Protein AF-A0A7S0ZUB0-F1 (afdb_monomer_lite)

Sequence (405 aa):
TTTTTTTTSTTTTTTTQTATTFTTSMFEGCAETPQLAHASDSWSCAATALGDSCAVECADGYTWPTSADAVCLTTDSYWELLADCIYVNSSSATYRLAEFQLLVTPSGTITDGAIFSSQWAYDNMWYIRRVFVMLIKLDWFDVEVSVPLLSSSSEPFNLTFRVLDENTTSDALAELLVCAFFTCAGDADTITLDQTTGTTTLYSISEALMQEDGTNFSAQLASVLEEYGEEMLSGLSGAVTTLPTYVAVVDEKILESPFDGCTATPQIANTHDTWSCDPTSIGESCTVQCADGYVWPVSVEIQCLTANSYWYVPADCIAVGDDASSHRVAELSLLMTPWFWSGFTSQWVFDNLFFVRRALALLLGVHVDLVDVSVPSPSSEGGPFNLTMRCLDSDLSSFEFAGAL

Organism: Noctiluca scintillans (NCBI:txid2966)

Secondary structure (DSSP, 8-state):
----------------------------EE-SPPP-TTB-TT---TTEETT-EE---BPTTEE---SPPEEE--TT--EE--B--EETT--EEEEEEEEEEEEEE--S---SS-B-SHHHHHHTHHHHHHHHHHHHT--GGGEEEE----S-TTS-EEEEEEEE-SSS-HHHHHHHHHHHHS---TTS-SEEEEEEETTEEEEEEPHHHHTSPB-HHHHHHHHHHHHTTPPPPBTTTT-EEE--SEEEEEEEEEEEPP--EE-SPP--TTBS-GGG---EETT-EE--PBPTTEE-SS---EEEEETTTEEE-----EETT--TTS--EEEEEEEE-TTT-TT--HHHHHHTHHHHHHHHHHHHTS-GGGEEEE-----SS---EEEEEEEE-TTGGG-------

Structure (mmCIF, N/CA/C/O backbone):
data_AF-A0A7S0ZUB0-F1
#
_entry.id   AF-A0A7S0ZUB0-F1
#
loop_
_atom_site.group_PDB
_atom_site.id
_atom_site.type_symbol
_atom_site.label_atom_id
_atom_site.label_alt_id
_atom_site.label_comp_id
_atom_site.label_asym_id
_atom_site.label_entity_id
_atom_site.label_seq_id
_atom_site.pdbx_PDB_ins_code
_atom_site.Cartn_x
_atom_site.Cartn_y
_atom_site.Cartn_z
_atom_site.occupancy
_atom_site.B_iso_or_equiv
_atom_site.auth_seq_id
_atom_site.auth_comp_id
_atom_site.auth_asym_id
_atom_site.auth_atom_id
_atom_site.pdbx_PDB_model_num
ATOM 1 N N . THR A 1 1 ? -77.883 35.309 3.520 1.00 47.59 1 THR A N 1
ATOM 2 C CA . THR A 1 1 ? -76.611 35.061 4.223 1.00 47.59 1 THR A CA 1
ATOM 3 C C . THR A 1 1 ? -76.802 33.851 5.100 1.00 47.59 1 THR A C 1
ATOM 5 O O . THR A 1 1 ? -77.489 33.947 6.108 1.00 47.59 1 THR A O 1
ATOM 8 N N . THR A 1 2 ? -76.299 32.701 4.663 1.00 34.97 2 THR A N 1
ATOM 9 C CA . THR A 1 2 ? -76.373 31.443 5.414 1.00 34.97 2 THR A CA 1
ATOM 10 C C . THR A 1 2 ? -75.090 30.693 5.098 1.00 34.97 2 THR A C 1
ATOM 12 O O . THR A 1 2 ? -74.855 30.329 3.949 1.00 34.97 2 THR A O 1
ATOM 15 N N . THR A 1 3 ? -74.215 30.595 6.092 1.00 37.75 3 THR A N 1
ATOM 16 C CA . THR A 1 3 ? -72.880 30.009 5.975 1.00 37.75 3 THR A CA 1
ATOM 17 C C . THR A 1 3 ? -72.977 28.537 6.355 1.00 37.75 3 THR A C 1
ATOM 19 O O . THR A 1 3 ? -73.361 28.223 7.479 1.00 37.75 3 THR A O 1
ATOM 22 N N . THR A 1 4 ? -72.662 27.642 5.420 1.00 41.19 4 THR A N 1
ATOM 23 C CA . THR A 1 4 ? -72.646 26.191 5.647 1.00 41.19 4 THR A CA 1
ATOM 24 C C . THR A 1 4 ? -71.220 25.757 5.967 1.00 41.19 4 THR A C 1
ATOM 26 O O . THR A 1 4 ? -70.351 25.764 5.097 1.00 41.19 4 THR A O 1
ATOM 29 N N . THR A 1 5 ? -70.970 25.396 7.222 1.00 43.94 5 THR A N 1
ATOM 30 C CA . THR A 1 5 ? -69.692 24.842 7.683 1.00 43.94 5 THR A CA 1
ATOM 31 C C . THR A 1 5 ? -69.701 23.333 7.447 1.00 43.94 5 THR A C 1
ATOM 33 O O . THR A 1 5 ? -70.553 22.633 7.987 1.00 43.94 5 THR A O 1
ATOM 36 N N . THR A 1 6 ? -68.775 22.829 6.628 1.00 41.12 6 THR A N 1
ATOM 37 C CA . THR A 1 6 ? -68.607 21.387 6.375 1.00 41.12 6 THR A CA 1
ATOM 38 C C . THR A 1 6 ? -67.475 20.876 7.261 1.00 41.12 6 THR A C 1
ATOM 40 O O . THR A 1 6 ? -66.354 21.369 7.170 1.00 41.12 6 THR A O 1
ATOM 43 N N . THR A 1 7 ? -67.770 19.928 8.149 1.00 39.03 7 THR A N 1
ATOM 44 C CA . THR A 1 7 ? -66.788 19.289 9.035 1.00 39.03 7 THR A CA 1
ATOM 45 C C . THR A 1 7 ? -66.345 17.973 8.404 1.00 39.03 7 THR A C 1
ATOM 47 O O . THR A 1 7 ? -67.136 17.038 8.312 1.00 39.03 7 THR A O 1
ATOM 50 N N . THR A 1 8 ? -65.093 17.897 7.953 1.00 41.22 8 THR A N 1
ATOM 51 C CA . THR A 1 8 ? -64.491 16.663 7.430 1.00 41.22 8 THR A CA 1
ATOM 52 C C . THR A 1 8 ? -63.843 15.899 8.581 1.00 41.22 8 THR A C 1
ATOM 54 O O . THR A 1 8 ? -62.951 16.416 9.249 1.00 41.22 8 THR A O 1
ATOM 57 N N . SER A 1 9 ? -64.314 14.681 8.840 1.00 38.22 9 SER A N 1
ATOM 58 C CA . SER A 1 9 ? -63.759 13.768 9.843 1.00 38.22 9 SER A CA 1
ATOM 59 C C . SER A 1 9 ? -62.679 12.897 9.198 1.00 38.22 9 SER A C 1
ATOM 61 O O . SER A 1 9 ? -62.983 12.098 8.316 1.00 38.22 9 SER A O 1
ATOM 63 N N . THR A 1 10 ? -61.425 13.041 9.623 1.00 39.28 10 THR A N 1
ATOM 64 C CA . THR A 1 10 ? -60.311 12.194 9.172 1.00 39.28 10 THR A CA 1
ATOM 65 C C . THR A 1 10 ? -60.296 10.902 9.989 1.00 39.28 10 THR A C 1
ATOM 67 O O . THR A 1 10 ? -60.148 10.937 11.209 1.00 39.28 10 THR A O 1
ATOM 70 N N . THR A 1 11 ? -60.481 9.756 9.334 1.00 37.84 11 THR A N 1
ATOM 71 C CA . THR A 1 11 ? -60.354 8.427 9.949 1.00 37.84 11 THR A CA 1
ATOM 72 C C . THR A 1 11 ? -58.892 7.990 9.888 1.00 37.84 11 THR A C 1
ATOM 74 O O . THR A 1 11 ? -58.356 7.781 8.804 1.00 37.84 11 THR A O 1
ATOM 77 N N . THR A 1 12 ? -58.237 7.868 11.042 1.00 38.38 12 THR A N 1
ATOM 78 C CA . THR A 1 12 ? -56.867 7.349 11.150 1.00 38.38 12 THR A CA 1
ATOM 79 C C . THR A 1 12 ? -56.909 5.823 11.187 1.00 38.38 12 THR A C 1
ATOM 81 O O . THR A 1 12 ? -57.344 5.237 12.176 1.00 38.38 12 THR A O 1
ATOM 84 N N . THR A 1 13 ? -56.469 5.170 10.114 1.00 37.94 13 THR A N 1
ATOM 85 C CA . THR A 1 13 ? -56.276 3.715 10.069 1.00 37.94 13 THR A CA 1
ATOM 86 C C . THR A 1 13 ? -54.914 3.388 10.681 1.00 37.94 13 THR A C 1
ATOM 88 O O . THR A 1 13 ? -53.877 3.691 10.099 1.00 37.94 13 THR A O 1
ATOM 91 N N . THR A 1 14 ? -54.901 2.805 11.878 1.00 38.78 14 THR A N 1
ATOM 92 C CA . THR A 1 14 ? -53.675 2.332 12.534 1.00 38.78 14 THR A CA 1
ATOM 93 C C . THR A 1 14 ? -53.337 0.940 12.004 1.00 38.78 14 THR A C 1
ATOM 95 O O . THR A 1 14 ? -53.934 -0.052 12.417 1.00 38.78 14 THR A O 1
ATOM 98 N N . THR A 1 15 ? -52.400 0.855 11.063 1.00 38.00 15 THR A N 1
ATOM 99 C CA . THR A 1 15 ? -51.829 -0.418 10.608 1.00 38.00 15 THR A CA 1
ATOM 100 C C . THR A 1 15 ? -50.769 -0.854 11.616 1.00 38.00 15 THR A C 1
ATOM 102 O O . THR A 1 15 ? -49.688 -0.274 11.684 1.00 38.00 15 THR A O 1
ATOM 105 N N . THR A 1 16 ? -51.073 -1.860 12.432 1.00 36.78 16 THR A N 1
ATOM 106 C CA . THR A 1 16 ? -50.082 -2.517 13.290 1.00 36.78 16 THR A CA 1
ATOM 107 C C . THR A 1 16 ? -49.161 -3.356 12.401 1.00 36.78 16 THR A C 1
ATOM 109 O O . THR A 1 16 ? -49.506 -4.476 12.034 1.00 36.78 16 THR A O 1
ATOM 112 N N . GLN A 1 17 ? -48.008 -2.804 12.012 1.00 36.84 17 GLN A N 1
ATOM 113 C CA . GLN A 1 17 ? -46.909 -3.603 11.472 1.00 36.84 17 GLN A CA 1
ATOM 114 C C . GLN A 1 17 ? -46.350 -4.459 12.608 1.00 36.84 17 GLN A C 1
ATOM 116 O O . GLN A 1 17 ? -45.787 -3.951 13.576 1.00 36.84 17 GLN A O 1
ATOM 121 N N . THR A 1 18 ? -46.534 -5.770 12.502 1.00 35.28 18 THR A N 1
ATOM 122 C CA . THR A 1 18 ? -45.764 -6.738 13.276 1.00 35.28 18 THR A CA 1
ATOM 123 C C . THR A 1 18 ? -44.316 -6.613 12.816 1.00 35.28 18 THR A C 1
ATOM 125 O O . THR A 1 18 ? -43.996 -6.972 11.687 1.00 35.28 18 THR A O 1
ATOM 128 N N . ALA A 1 19 ? -43.463 -6.034 13.661 1.00 39.25 19 ALA A N 1
ATOM 129 C CA . ALA A 1 19 ? -42.027 -6.008 13.446 1.00 39.25 19 ALA A CA 1
ATOM 130 C C . ALA A 1 19 ? -41.522 -7.454 13.453 1.00 39.25 19 ALA A C 1
ATOM 132 O O . ALA A 1 19 ? -41.406 -8.081 14.506 1.00 39.25 19 ALA A O 1
ATOM 133 N N . THR A 1 20 ? -41.280 -8.006 12.268 1.00 32.56 20 THR A N 1
ATOM 134 C CA . THR A 1 20 ? -40.527 -9.245 12.116 1.00 32.56 20 THR A CA 1
ATOM 135 C C . THR A 1 20 ? -39.094 -8.914 12.500 1.00 32.56 20 THR A C 1
ATOM 137 O O . THR A 1 20 ? -38.371 -8.276 11.738 1.00 32.56 20 THR A O 1
ATOM 140 N N . THR A 1 21 ? -38.701 -9.268 13.719 1.00 34.41 21 THR A N 1
ATOM 141 C CA . THR A 1 21 ? -37.308 -9.210 14.152 1.00 34.41 21 THR A CA 1
ATOM 142 C C . THR A 1 21 ? -36.535 -10.188 13.274 1.00 34.41 21 THR A C 1
ATOM 144 O O . THR A 1 21 ? -36.600 -11.399 13.479 1.00 34.41 21 THR A O 1
ATOM 147 N N . PHE A 1 22 ? -35.864 -9.678 12.242 1.00 32.84 22 PHE A N 1
ATOM 148 C CA . PHE A 1 22 ? -34.811 -10.425 11.576 1.00 32.84 22 PHE A CA 1
ATOM 149 C C . PHE A 1 22 ? -33.700 -10.590 12.608 1.00 32.84 22 PHE A C 1
ATOM 151 O O . PHE A 1 22 ? -32.938 -9.666 12.874 1.00 32.84 22 PHE A O 1
ATOM 158 N N . THR A 1 23 ? -33.638 -11.753 13.248 1.00 33.16 23 THR A N 1
ATOM 159 C CA . THR A 1 23 ? -32.386 -12.232 13.825 1.00 33.16 23 THR A CA 1
ATOM 160 C C . THR A 1 23 ? -31.467 -12.532 12.653 1.00 33.16 23 THR A C 1
ATOM 162 O O . THR A 1 23 ? -31.445 -13.653 12.146 1.00 33.16 23 THR A O 1
ATOM 165 N N . THR A 1 24 ? -30.766 -11.505 12.174 1.00 40.62 24 THR A N 1
ATOM 166 C CA . THR A 1 24 ? -29.498 -11.679 11.474 1.00 40.62 24 THR A CA 1
ATOM 167 C C . THR A 1 24 ? -28.667 -12.546 12.410 1.00 40.62 24 THR A C 1
ATOM 169 O O . THR A 1 24 ? -28.342 -12.106 13.513 1.00 40.62 24 THR A O 1
ATOM 172 N N . SER A 1 25 ? -28.416 -13.811 12.064 1.00 41.75 25 SER A N 1
ATOM 173 C CA . SER A 1 25 ? -27.321 -14.514 12.721 1.00 41.75 25 SER A CA 1
ATOM 174 C C . SER A 1 25 ? -26.091 -13.704 12.346 1.00 41.75 25 SER A C 1
ATOM 176 O O . SER A 1 25 ? -25.690 -13.730 11.183 1.00 41.75 25 SER A O 1
ATOM 178 N N . MET A 1 26 ? -25.603 -12.880 13.276 1.00 55.72 26 MET A N 1
ATOM 179 C CA . MET A 1 26 ? -24.320 -12.213 13.129 1.00 55.72 26 MET A CA 1
ATOM 180 C C . MET A 1 26 ? -23.325 -13.326 12.853 1.00 55.72 26 MET A C 1
ATOM 182 O O . MET A 1 26 ? -23.107 -14.201 13.687 1.00 55.72 26 MET A O 1
ATOM 186 N N . PHE A 1 27 ? -22.856 -13.370 11.617 1.00 56.72 27 PHE A N 1
ATOM 187 C CA . PHE A 1 27 ? -21.744 -14.211 11.269 1.00 56.72 27 PHE A CA 1
ATOM 188 C C . PHE A 1 27 ? -20.540 -13.620 12.006 1.00 56.72 27 PHE A C 1
ATOM 190 O O . PHE A 1 27 ? -20.133 -12.502 11.705 1.00 56.72 27 PHE A O 1
ATOM 197 N N . GLU A 1 28 ? -20.055 -14.307 13.040 1.00 70.94 28 GLU A N 1
ATOM 198 C CA . GLU A 1 28 ? -18.829 -13.929 13.746 1.00 70.94 28 GLU A CA 1
ATOM 199 C C . GLU A 1 28 ? -17.640 -14.396 12.902 1.00 70.94 28 GLU A C 1
ATOM 201 O O . GLU A 1 28 ? -17.198 -15.543 12.991 1.00 70.94 28 GLU A O 1
ATOM 206 N N . GLY A 1 29 ? -17.171 -13.518 12.020 1.00 78.88 29 GLY A N 1
ATOM 207 C CA . GLY A 1 29 ? -16.053 -13.795 11.132 1.00 78.88 29 GLY A CA 1
ATOM 208 C C . GLY A 1 29 ? -15.927 -12.761 10.022 1.00 78.88 29 GLY A C 1
ATOM 209 O O . GLY A 1 29 ? -16.619 -11.744 10.015 1.00 78.88 29 GLY A O 1
ATOM 210 N N . CYS A 1 30 ? -15.062 -13.054 9.064 1.00 82.25 30 CYS A N 1
ATOM 211 C CA . CYS A 1 30 ? -14.760 -12.183 7.949 1.00 82.25 30 CYS A CA 1
ATOM 212 C C . CYS A 1 30 ? -15.812 -12.379 6.861 1.00 82.25 30 CYS A C 1
ATOM 214 O O . CYS A 1 30 ? -15.891 -13.427 6.212 1.00 82.25 30 CYS A O 1
ATOM 216 N N . ALA A 1 31 ? -16.660 -11.369 6.694 1.00 79.25 31 ALA A N 1
ATOM 217 C CA . ALA A 1 31 ? -17.686 -11.354 5.660 1.00 79.25 31 ALA A CA 1
ATOM 218 C C . ALA A 1 31 ? -17.089 -10.992 4.294 1.00 79.25 31 ALA A C 1
ATOM 220 O O . ALA A 1 31 ? -17.542 -11.508 3.271 1.00 79.25 31 ALA A O 1
ATOM 221 N N . GLU A 1 32 ? -16.062 -10.143 4.289 1.00 75.94 32 GLU A N 1
ATOM 222 C CA . GLU A 1 32 ? -15.396 -9.657 3.084 1.00 75.94 32 GLU A CA 1
ATOM 223 C C . GLU A 1 32 ? -14.130 -10.460 2.780 1.00 75.94 32 GLU A C 1
ATOM 225 O O . GLU A 1 32 ? -13.461 -10.978 3.675 1.00 75.94 32 GLU A O 1
ATOM 230 N N . THR A 1 33 ? -13.815 -10.585 1.490 1.00 77.12 33 THR A N 1
ATOM 231 C CA . THR A 1 33 ? -12.567 -11.212 1.029 1.00 77.12 33 THR A CA 1
ATOM 232 C C . THR A 1 33 ? -11.440 -10.184 1.153 1.00 77.12 33 THR A C 1
ATOM 234 O O . THR A 1 33 ? -11.669 -9.023 0.791 1.00 77.12 33 THR A O 1
ATOM 237 N N . PRO A 1 34 ? -10.250 -10.566 1.657 1.00 75.19 34 PRO A N 1
ATOM 238 C CA . PRO A 1 34 ? -9.147 -9.625 1.776 1.00 75.19 34 PRO A CA 1
ATOM 239 C C . PRO A 1 34 ? -8.797 -9.041 0.406 1.00 75.19 34 PRO A C 1
ATOM 241 O O . PRO A 1 34 ? -8.982 -9.692 -0.617 1.00 75.19 34 PRO A O 1
ATOM 244 N N . GLN A 1 35 ? -8.274 -7.819 0.365 1.00 73.69 35 GLN A N 1
ATOM 245 C CA . GLN A 1 35 ? -7.702 -7.281 -0.868 1.00 73.69 35 GLN A CA 1
ATOM 246 C C . GLN A 1 35 ? -6.226 -7.665 -0.922 1.00 73.69 35 GLN A C 1
ATOM 248 O O . GLN A 1 35 ? -5.444 -7.292 -0.047 1.00 73.69 35 GLN A O 1
ATOM 253 N N . LEU A 1 36 ? -5.857 -8.423 -1.950 1.00 78.25 36 LEU A N 1
ATOM 254 C CA . LEU A 1 36 ? -4.510 -8.936 -2.132 1.00 78.25 36 LEU A CA 1
ATOM 255 C C . LEU A 1 36 ? -4.000 -8.549 -3.517 1.00 78.25 36 LEU A C 1
ATOM 257 O O . LEU A 1 36 ? -4.683 -8.776 -4.518 1.00 78.25 36 LEU A O 1
ATOM 261 N N . ALA A 1 37 ? -2.803 -7.964 -3.574 1.00 77.88 37 ALA A N 1
ATOM 262 C CA . ALA A 1 37 ? -2.184 -7.606 -4.843 1.00 77.88 37 ALA A CA 1
ATOM 263 C C . ALA A 1 37 ? -2.015 -8.864 -5.705 1.00 77.88 37 ALA A C 1
ATOM 265 O O . ALA A 1 37 ? -1.574 -9.898 -5.209 1.00 77.88 37 ALA A O 1
ATOM 266 N N . HIS A 1 38 ? -2.398 -8.770 -6.982 1.00 82.06 38 HIS A N 1
ATOM 267 C CA . HIS A 1 38 ? -2.288 -9.844 -7.977 1.00 82.06 38 HIS A CA 1
ATOM 268 C C . HIS A 1 38 ? -3.006 -11.161 -7.623 1.00 82.06 38 HIS A C 1
ATOM 270 O O . HIS A 1 38 ? -2.667 -12.222 -8.156 1.00 82.06 38 HIS A O 1
ATOM 276 N N . ALA A 1 39 ? -4.015 -11.113 -6.751 1.00 83.19 39 ALA A N 1
ATOM 277 C CA . ALA A 1 39 ? -4.943 -12.223 -6.578 1.00 83.19 39 ALA A CA 1
ATOM 278 C C . ALA A 1 39 ? -5.849 -12.397 -7.802 1.00 83.19 39 ALA A C 1
ATOM 280 O O . ALA A 1 39 ? -6.125 -11.451 -8.540 1.00 83.19 39 ALA A O 1
ATOM 281 N N . SER A 1 40 ? -6.319 -13.621 -8.009 1.00 81.12 40 SER A N 1
ATOM 282 C CA . SER A 1 40 ? -7.383 -13.908 -8.968 1.00 81.12 40 SER A CA 1
ATOM 283 C C . SER A 1 40 ? -8.722 -13.362 -8.461 1.00 81.12 40 SER A C 1
ATOM 285 O O . SER A 1 40 ? -8.965 -13.333 -7.260 1.00 81.12 40 SER A O 1
ATOM 287 N N . ASP A 1 41 ? -9.641 -13.009 -9.360 1.00 69.00 41 ASP A N 1
ATOM 288 C CA . ASP A 1 41 ? -11.010 -12.619 -8.976 1.00 69.00 41 ASP A CA 1
ATOM 289 C C . ASP A 1 41 ? -11.845 -13.808 -8.444 1.00 69.00 41 ASP A C 1
ATOM 291 O O . ASP A 1 41 ? -12.964 -13.622 -7.961 1.00 69.00 41 ASP A O 1
ATOM 295 N N . SER A 1 42 ? -11.346 -15.046 -8.574 1.00 58.50 42 SER A N 1
ATOM 296 C CA . SER A 1 42 ? -12.069 -16.282 -8.246 1.00 58.50 42 SER A CA 1
ATOM 297 C C . SER A 1 42 ? -11.884 -16.778 -6.815 1.00 58.50 42 SER A C 1
ATOM 299 O O . SER A 1 42 ? -12.626 -17.676 -6.405 1.00 58.50 42 SER A O 1
ATOM 301 N N . TRP A 1 43 ? -10.952 -16.222 -6.039 1.00 68.56 43 TRP A N 1
ATOM 302 C CA . TRP A 1 43 ? -10.765 -16.665 -4.659 1.00 68.56 43 TRP A CA 1
ATOM 303 C C . TRP A 1 43 ? -11.935 -16.230 -3.764 1.00 68.56 43 TRP A C 1
ATOM 305 O O . TRP A 1 43 ? -12.343 -15.070 -3.731 1.00 68.56 43 TRP A O 1
ATOM 315 N N . SER A 1 44 ? -12.525 -17.192 -3.051 1.00 65.50 44 SER A N 1
ATOM 316 C CA . SER A 1 44 ? -13.718 -16.976 -2.230 1.00 65.50 44 SER A CA 1
ATOM 317 C C . SER A 1 44 ? -13.393 -17.150 -0.750 1.00 65.50 44 SER A C 1
ATOM 319 O O . SER A 1 44 ? -13.470 -18.263 -0.229 1.00 65.50 44 SER A O 1
ATOM 321 N N . CYS A 1 45 ? -13.073 -16.049 -0.070 1.00 71.81 45 CYS A N 1
ATOM 322 C CA . CYS A 1 45 ? -12.864 -16.041 1.383 1.00 71.81 45 CYS A CA 1
ATOM 323 C C . CYS A 1 45 ? -14.046 -15.459 2.165 1.00 71.81 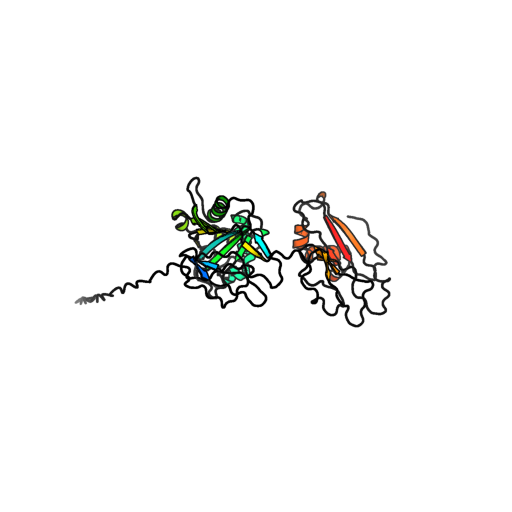45 CYS A C 1
ATOM 325 O O . CYS A 1 45 ? -14.005 -15.374 3.392 1.00 71.81 45 CYS A O 1
ATOM 327 N N . ALA A 1 46 ? -15.114 -15.060 1.473 1.00 69.38 46 ALA A N 1
ATOM 328 C CA . ALA A 1 46 ? -16.301 -14.510 2.108 1.00 69.38 46 ALA A CA 1
ATOM 329 C C . ALA A 1 46 ? -16.948 -15.511 3.081 1.00 69.38 46 ALA A C 1
ATOM 331 O O . ALA A 1 46 ? -17.107 -16.691 2.766 1.00 69.38 46 ALA A O 1
ATOM 332 N N . ALA A 1 47 ? -17.383 -14.998 4.232 1.00 76.25 47 ALA A N 1
ATOM 333 C CA . ALA A 1 47 ? -17.996 -15.759 5.317 1.00 76.25 47 ALA A CA 1
ATOM 334 C C . ALA A 1 47 ? -17.078 -16.847 5.909 1.00 76.25 47 ALA A C 1
ATOM 336 O O . ALA A 1 47 ? -17.497 -17.991 6.110 1.00 76.25 47 ALA A O 1
ATOM 337 N N . THR A 1 48 ? -15.843 -16.464 6.243 1.00 81.00 48 THR A N 1
ATOM 338 C CA . THR A 1 48 ? -14.876 -17.309 6.969 1.00 81.00 48 THR A CA 1
ATOM 339 C C . THR A 1 48 ? -14.923 -17.009 8.462 1.00 81.00 48 THR A C 1
ATOM 341 O O . THR A 1 48 ? -14.903 -15.843 8.854 1.00 81.00 48 THR A O 1
ATOM 344 N N . ALA A 1 49 ? -15.062 -18.035 9.307 1.00 85.75 49 ALA A N 1
ATOM 345 C CA . ALA A 1 49 ? -15.184 -17.828 10.748 1.00 85.75 49 ALA A CA 1
ATOM 346 C C . ALA A 1 49 ? -13.862 -17.316 11.340 1.00 85.75 49 ALA A C 1
ATOM 348 O O . ALA A 1 49 ? -12.795 -17.500 10.756 1.00 85.75 49 ALA A O 1
ATOM 349 N N . LEU A 1 50 ? -13.917 -16.686 12.515 1.00 87.25 50 LEU A N 1
ATOM 350 C CA . LEU A 1 50 ? -12.701 -16.262 13.214 1.00 87.25 50 LEU A CA 1
ATOM 351 C C . LEU A 1 50 ? -11.756 -17.448 13.456 1.00 87.25 50 LEU A C 1
ATOM 353 O O . LEU A 1 50 ? -12.159 -18.475 14.004 1.00 87.25 50 LEU A O 1
ATOM 357 N N . GLY A 1 51 ? -10.493 -17.277 13.081 1.00 85.69 51 GLY A N 1
ATOM 358 C CA . GLY A 1 51 ? -9.430 -18.274 13.163 1.00 85.69 51 GLY A CA 1
ATOM 359 C C . GLY A 1 51 ? -9.414 -19.293 12.021 1.00 85.69 51 GLY A C 1
ATOM 360 O O . GLY A 1 51 ? -8.447 -20.050 11.926 1.00 85.69 51 GLY A O 1
ATOM 361 N N . ASP A 1 52 ? -10.434 -19.321 11.158 1.00 88.25 52 ASP A N 1
ATOM 362 C CA . ASP A 1 52 ? -10.428 -20.182 9.977 1.00 88.25 52 ASP A CA 1
ATOM 363 C C . ASP A 1 52 ? -9.553 -19.576 8.874 1.00 88.25 52 ASP A C 1
ATOM 365 O O . ASP A 1 52 ? -9.406 -18.353 8.749 1.00 88.25 52 ASP A O 1
ATOM 369 N N . SER A 1 53 ? -8.964 -20.464 8.071 1.00 87.62 53 SER A N 1
ATOM 370 C CA . SER A 1 53 ? -8.112 -20.088 6.957 1.00 87.62 53 SER A CA 1
ATOM 371 C C . SER A 1 53 ? -8.837 -20.159 5.618 1.00 87.62 53 SER A C 1
ATOM 373 O O . SER A 1 53 ? -9.756 -20.956 5.412 1.00 87.62 53 SER A O 1
ATOM 375 N N . CYS A 1 54 ? -8.391 -19.323 4.692 1.00 86.56 54 CYS A N 1
ATOM 376 C CA . CYS A 1 54 ? -8.829 -19.305 3.316 1.00 86.56 54 CYS A CA 1
ATOM 377 C C . CYS A 1 54 ? -7.628 -19.445 2.383 1.00 86.56 54 CYS A C 1
ATOM 379 O O . CYS A 1 54 ? -6.624 -18.739 2.515 1.00 86.56 54 CYS A O 1
ATOM 381 N N . ALA A 1 55 ? -7.759 -20.348 1.413 1.00 86.31 55 ALA A N 1
ATOM 382 C CA . ALA A 1 55 ? -6.759 -20.521 0.377 1.00 86.31 55 ALA A CA 1
ATOM 383 C C . ALA A 1 55 ? -6.727 -19.289 -0.536 1.00 86.31 55 ALA A C 1
ATOM 385 O O . ALA A 1 55 ? -7.755 -18.855 -1.062 1.00 86.31 55 ALA A O 1
ATOM 386 N N . VAL A 1 56 ? -5.526 -18.762 -0.746 1.00 86.25 56 VAL A N 1
ATOM 387 C CA . VAL A 1 56 ? -5.270 -17.673 -1.686 1.00 86.25 56 VAL A CA 1
ATOM 388 C C . VAL A 1 56 ? -5.050 -18.252 -3.079 1.00 86.25 56 VAL A C 1
ATOM 390 O O . VAL A 1 56 ? -4.225 -19.148 -3.262 1.00 86.25 56 VAL A O 1
ATOM 393 N N . GLU A 1 57 ? -5.757 -17.719 -4.074 1.00 88.25 57 GLU A N 1
ATOM 394 C CA . GLU A 1 57 ? -5.529 -18.042 -5.483 1.00 88.25 57 GLU A CA 1
ATOM 395 C C . GLU A 1 57 ? -5.007 -16.801 -6.210 1.00 88.25 57 GLU A C 1
ATOM 397 O O . GLU A 1 57 ? -5.694 -15.781 -6.292 1.00 88.25 57 GLU A O 1
ATOM 402 N N . CYS A 1 58 ? -3.784 -16.889 -6.732 1.00 89.06 58 CYS A N 1
ATOM 403 C CA . CYS A 1 58 ? -3.137 -15.807 -7.468 1.00 89.06 58 CYS A CA 1
ATOM 404 C C . CYS A 1 58 ? -3.578 -15.766 -8.934 1.00 89.06 58 CYS A C 1
ATOM 406 O O . CYS A 1 58 ? -3.944 -16.790 -9.509 1.00 89.06 58 CYS A O 1
ATOM 408 N N . ALA A 1 59 ? -3.533 -14.580 -9.540 1.00 86.38 59 ALA A N 1
ATOM 409 C CA . ALA A 1 59 ? -3.795 -14.403 -10.962 1.00 86.38 59 ALA A CA 1
ATOM 410 C C . ALA A 1 59 ? -2.752 -15.139 -11.827 1.00 86.38 59 ALA A C 1
ATOM 412 O O . ALA A 1 59 ? -1.648 -15.453 -11.376 1.00 86.38 59 ALA A O 1
ATOM 413 N N . ASP A 1 60 ? -3.087 -15.386 -13.097 1.00 85.50 60 ASP A N 1
ATOM 414 C CA . ASP A 1 60 ? -2.174 -16.024 -14.048 1.00 85.50 60 ASP A CA 1
ATOM 415 C C . ASP A 1 60 ? -0.831 -15.277 -14.122 1.00 85.50 60 ASP A C 1
ATOM 417 O O . ASP A 1 60 ? -0.782 -14.061 -14.304 1.00 85.50 60 ASP A O 1
ATOM 421 N N . GLY A 1 61 ? 0.272 -16.022 -14.009 1.00 80.50 61 GLY A N 1
ATOM 422 C CA . GLY A 1 61 ? 1.623 -15.451 -13.984 1.00 80.50 61 GLY A CA 1
ATOM 423 C C . GLY A 1 61 ? 2.107 -15.021 -12.598 1.00 80.50 61 GLY A C 1
ATOM 424 O O . GLY A 1 61 ? 3.246 -14.573 -12.490 1.00 80.50 61 GLY A O 1
ATOM 425 N N . TYR A 1 62 ? 1.308 -15.227 -11.546 1.00 86.88 62 TYR A N 1
ATOM 426 C CA . TYR A 1 62 ? 1.676 -14.970 -10.154 1.00 86.88 62 TYR A CA 1
ATOM 427 C C . TYR A 1 62 ? 1.607 -16.244 -9.300 1.00 86.88 62 TYR A C 1
ATOM 429 O O . TYR A 1 62 ? 0.924 -17.213 -9.633 1.00 86.88 62 TYR A O 1
ATOM 437 N N . THR A 1 63 ? 2.339 -16.260 -8.188 1.00 89.94 63 THR A N 1
ATOM 438 C CA . THR A 1 63 ? 2.360 -17.354 -7.213 1.00 89.94 63 THR A CA 1
ATOM 439 C C . THR A 1 63 ? 2.252 -16.818 -5.795 1.00 89.94 63 THR A C 1
ATOM 441 O O . THR A 1 63 ? 2.749 -15.740 -5.476 1.00 89.94 63 THR A O 1
ATOM 444 N N . TRP A 1 64 ? 1.634 -17.612 -4.926 1.00 90.56 64 TRP A N 1
ATOM 445 C CA . TRP A 1 64 ? 1.616 -17.365 -3.493 1.00 90.56 64 TRP A CA 1
ATOM 446 C C . TRP A 1 64 ? 2.949 -17.843 -2.899 1.00 90.56 64 TRP A C 1
ATOM 448 O O . TRP A 1 64 ? 3.277 -19.024 -3.049 1.00 90.56 64 TRP A O 1
ATOM 458 N N . PRO A 1 65 ? 3.767 -16.966 -2.290 1.00 85.25 65 PRO A N 1
ATOM 459 C CA . PRO A 1 65 ? 5.135 -17.316 -1.907 1.00 85.25 65 PRO A CA 1
ATOM 460 C C . PRO A 1 65 ? 5.237 -17.962 -0.521 1.00 85.25 65 PRO A C 1
ATOM 462 O O . PRO A 1 65 ? 6.328 -18.334 -0.092 1.00 85.25 65 PRO A O 1
ATOM 465 N N . THR A 1 66 ? 4.121 -18.104 0.192 1.00 82.69 66 THR A N 1
ATOM 466 C CA . THR A 1 66 ? 4.075 -18.720 1.519 1.00 82.69 66 THR A CA 1
ATOM 467 C C . THR A 1 66 ? 3.275 -20.019 1.509 1.00 82.69 66 THR A C 1
ATOM 469 O O . THR A 1 66 ? 2.471 -20.292 0.624 1.00 82.69 66 THR A O 1
ATOM 472 N N . SER A 1 67 ? 3.535 -20.856 2.512 1.00 80.06 67 SER A N 1
ATOM 473 C CA . SER A 1 67 ? 2.739 -22.059 2.789 1.00 80.06 67 SER A CA 1
ATOM 474 C C . SER A 1 67 ? 1.576 -21.800 3.750 1.00 80.06 67 SER A C 1
ATOM 476 O O . SER A 1 67 ? 0.789 -22.709 3.999 1.00 80.06 67 SER A O 1
ATOM 478 N N . ALA A 1 68 ? 1.494 -20.588 4.308 1.00 81.19 68 ALA A N 1
ATOM 479 C CA . ALA A 1 68 ? 0.401 -20.161 5.167 1.00 81.19 68 ALA A CA 1
ATOM 480 C C . ALA A 1 68 ? -0.766 -19.625 4.330 1.00 81.19 68 ALA A C 1
ATOM 482 O O . ALA A 1 68 ? -0.565 -18.879 3.376 1.00 81.19 68 ALA A O 1
ATOM 483 N N . ASP A 1 69 ? -1.980 -19.998 4.708 1.00 84.94 69 ASP A N 1
ATOM 484 C CA . ASP A 1 69 ? -3.211 -19.447 4.146 1.00 84.94 69 ASP A CA 1
ATOM 485 C C . ASP A 1 69 ? -3.523 -18.066 4.755 1.00 84.94 69 ASP A C 1
ATOM 487 O O . ASP A 1 69 ? -2.947 -17.686 5.777 1.00 84.94 69 ASP A O 1
ATOM 491 N N . ALA A 1 70 ? -4.469 -17.332 4.163 1.00 86.19 70 ALA A N 1
ATOM 492 C CA . ALA A 1 70 ? -5.026 -16.130 4.783 1.00 86.19 70 ALA A CA 1
ATOM 493 C C . ALA A 1 70 ? -5.904 -16.530 5.978 1.00 86.19 70 ALA A C 1
ATOM 495 O O . ALA A 1 70 ? -6.763 -17.396 5.821 1.00 86.19 70 ALA A O 1
ATOM 496 N N . VAL A 1 71 ? -5.736 -15.917 7.153 1.00 88.69 71 VAL A N 1
ATOM 497 C CA . VAL A 1 71 ? -6.513 -16.277 8.360 1.00 88.69 71 VAL A CA 1
ATOM 498 C C . VAL A 1 71 ? -7.413 -15.126 8.778 1.00 88.69 71 VAL A C 1
ATOM 500 O O . VAL A 1 71 ? -6.959 -13.994 8.909 1.00 88.69 71 VAL A O 1
ATOM 503 N N . CYS A 1 72 ? -8.693 -15.399 9.012 1.00 88.88 72 CYS A N 1
ATOM 504 C CA . CYS A 1 72 ? -9.609 -14.385 9.519 1.00 88.88 72 CYS A CA 1
ATOM 505 C C . CYS A 1 72 ? -9.352 -14.132 11.012 1.00 88.88 72 CYS A C 1
ATOM 507 O O . CYS A 1 72 ? -9.500 -15.055 11.812 1.00 88.88 72 CYS A O 1
ATOM 509 N N . LEU A 1 73 ? -9.000 -12.911 11.422 1.00 85.62 73 LEU A N 1
ATOM 510 C CA . LEU A 1 73 ? -8.681 -12.623 12.829 1.00 85.62 73 LEU A CA 1
ATOM 511 C C . LEU A 1 73 ? -9.773 -11.851 13.576 1.00 85.62 73 LEU A C 1
ATOM 513 O O . LEU A 1 73 ? -9.833 -11.956 14.801 1.00 85.62 73 LEU A O 1
ATOM 517 N N . THR A 1 74 ? -10.627 -11.091 12.884 1.00 82.12 74 THR A N 1
ATOM 518 C CA . THR A 1 74 ? -11.602 -10.199 13.537 1.00 82.12 74 THR A CA 1
ATOM 519 C C . THR A 1 74 ? -12.969 -10.200 12.846 1.00 82.12 74 THR A C 1
ATOM 521 O O . THR A 1 74 ? -13.123 -10.600 11.690 1.00 82.12 74 THR A O 1
ATOM 524 N N . THR A 1 75 ? -14.007 -9.772 13.572 1.00 79.44 75 THR A N 1
ATOM 525 C CA . THR A 1 75 ? -15.398 -9.766 13.077 1.00 79.44 75 THR A CA 1
ATOM 526 C C . THR A 1 75 ? -15.690 -8.654 12.076 1.00 79.44 75 THR A C 1
ATOM 528 O O . THR A 1 75 ? -16.701 -8.705 11.383 1.00 79.44 75 THR A O 1
ATOM 531 N N . ASP A 1 76 ? -14.835 -7.636 12.007 1.00 73.00 76 ASP A N 1
ATOM 532 C CA . ASP A 1 76 ? -14.882 -6.566 11.007 1.00 73.00 76 ASP A CA 1
ATOM 533 C C . ASP A 1 76 ? -14.088 -6.914 9.736 1.00 73.00 76 ASP A C 1
ATOM 535 O O . ASP A 1 76 ? -13.843 -6.050 8.905 1.00 73.00 76 ASP A O 1
ATOM 539 N N . SER A 1 77 ? -13.779 -8.199 9.530 1.00 75.88 77 SER A N 1
ATOM 540 C CA . SER A 1 77 ? -13.090 -8.723 8.346 1.00 75.88 77 SER A CA 1
ATOM 541 C C . SER A 1 77 ? -11.603 -8.368 8.242 1.00 75.88 77 SER A C 1
ATOM 543 O O . SER A 1 77 ? -11.089 -8.238 7.131 1.00 75.88 77 SER A O 1
ATOM 545 N N . TYR A 1 78 ? -10.884 -8.265 9.367 1.00 82.31 78 TYR A N 1
ATOM 546 C CA . TYR A 1 78 ? -9.422 -8.218 9.322 1.00 82.31 78 TYR A CA 1
ATOM 547 C C . TYR A 1 78 ? -8.841 -9.611 9.056 1.00 82.31 78 TYR A C 1
ATOM 549 O O . TYR A 1 78 ? -9.161 -10.589 9.742 1.00 82.31 78 TYR A O 1
ATOM 557 N N . TRP A 1 79 ? -7.939 -9.673 8.081 1.00 84.00 79 TRP A N 1
ATOM 558 C CA . TRP A 1 79 ? -7.273 -10.889 7.641 1.00 84.00 79 TRP A CA 1
ATOM 559 C C . TRP A 1 79 ? -5.774 -10.817 7.903 1.00 84.00 79 TRP A C 1
ATOM 561 O O . TRP A 1 79 ? -5.108 -9.866 7.503 1.00 84.00 79 TRP A O 1
ATOM 571 N N . GLU A 1 80 ? -5.223 -11.864 8.505 1.00 85.50 80 GLU A N 1
ATOM 572 C CA . GLU A 1 80 ? -3.786 -12.093 8.512 1.00 85.50 80 GLU A CA 1
ATOM 573 C C . GLU A 1 80 ? -3.335 -12.527 7.117 1.00 85.50 80 GLU A C 1
ATOM 575 O O . GLU A 1 80 ? -3.672 -13.614 6.641 1.00 85.50 80 GLU A O 1
ATOM 580 N N . LEU A 1 81 ? -2.559 -11.660 6.468 1.00 85.50 81 LEU A N 1
ATOM 581 C CA . LEU A 1 81 ? -1.962 -11.897 5.158 1.00 85.50 81 LEU A CA 1
ATOM 582 C C . LEU A 1 81 ? -0.442 -11.804 5.278 1.00 85.50 81 LEU A C 1
ATOM 584 O O . LEU A 1 81 ? 0.126 -10.710 5.277 1.00 85.50 81 LEU A O 1
ATOM 588 N N . LEU A 1 82 ? 0.215 -12.962 5.358 1.00 86.81 82 LEU A N 1
ATOM 589 C CA . LEU A 1 82 ? 1.674 -13.057 5.495 1.00 86.81 82 LEU A CA 1
ATOM 590 C C . LEU A 1 82 ? 2.429 -12.911 4.167 1.00 86.81 82 LEU A C 1
ATOM 592 O O . LEU A 1 82 ? 3.658 -12.951 4.156 1.00 86.81 82 LEU A O 1
ATOM 596 N N . ALA A 1 83 ? 1.726 -12.755 3.048 1.00 85.94 83 ALA A N 1
ATOM 597 C CA . ALA A 1 83 ? 2.332 -12.483 1.755 1.00 85.94 83 ALA A CA 1
ATOM 598 C C . ALA A 1 83 ? 1.390 -11.705 0.828 1.00 85.94 83 ALA A C 1
ATOM 600 O O . ALA A 1 83 ? 0.210 -11.577 1.141 1.00 85.94 83 ALA A O 1
ATOM 601 N N . ASP A 1 84 ? 1.910 -11.227 -0.303 1.00 87.06 84 ASP A N 1
ATOM 602 C CA . ASP A 1 84 ? 1.135 -10.912 -1.512 1.00 87.06 84 ASP A CA 1
ATOM 603 C C . ASP A 1 84 ? 1.370 -11.970 -2.602 1.00 87.06 84 ASP A C 1
ATOM 605 O O . ASP A 1 84 ? 2.308 -12.766 -2.516 1.00 87.06 84 ASP A O 1
ATOM 609 N N . CYS A 1 85 ? 0.528 -11.993 -3.640 1.00 86.69 85 CYS A N 1
ATOM 610 C CA . CYS A 1 85 ? 0.845 -12.757 -4.843 1.00 86.69 85 CYS A CA 1
ATOM 611 C C . CYS A 1 85 ? 1.978 -12.057 -5.601 1.00 86.69 85 CYS A C 1
ATOM 613 O O . CYS A 1 85 ? 1.875 -10.878 -5.934 1.00 86.69 85 CYS A O 1
ATOM 615 N N . ILE A 1 86 ? 3.047 -12.793 -5.897 1.00 85.75 86 ILE A N 1
ATOM 616 C CA . ILE A 1 86 ? 4.254 -12.265 -6.553 1.00 85.75 86 ILE A CA 1
ATOM 617 C C . ILE A 1 86 ? 4.427 -12.886 -7.934 1.00 85.75 86 ILE A C 1
ATOM 619 O O . ILE A 1 86 ? 3.930 -13.989 -8.173 1.00 85.75 86 ILE A O 1
ATOM 623 N N . TYR A 1 87 ? 5.107 -12.205 -8.856 1.00 81.44 87 TYR A N 1
ATOM 624 C CA . TYR A 1 87 ? 5.304 -12.739 -10.201 1.00 81.44 87 TYR A CA 1
ATOM 625 C C . TYR A 1 87 ? 6.043 -14.089 -10.170 1.00 81.44 87 TYR A C 1
ATOM 627 O O . TYR A 1 87 ? 6.955 -14.323 -9.373 1.00 81.44 87 TYR A O 1
ATOM 635 N N . VAL A 1 88 ? 5.662 -15.019 -11.047 1.00 75.62 88 VAL A N 1
ATOM 636 C CA . VAL A 1 88 ? 6.332 -16.322 -11.128 1.00 75.62 88 VAL A CA 1
ATOM 637 C C . VAL A 1 88 ? 7.794 -16.099 -11.526 1.00 75.62 88 VAL A C 1
ATOM 639 O O . VAL A 1 88 ? 8.087 -15.559 -12.590 1.00 75.62 88 VAL A O 1
ATOM 642 N N . ASN A 1 89 ? 8.710 -16.581 -10.682 1.00 74.62 89 ASN A N 1
ATOM 643 C CA . ASN A 1 89 ? 10.166 -16.386 -10.754 1.00 74.62 89 ASN A CA 1
ATOM 644 C C . ASN A 1 89 ? 10.695 -15.036 -10.238 1.00 74.62 89 ASN A C 1
ATOM 646 O O . ASN A 1 89 ? 11.893 -14.792 -10.391 1.00 74.62 89 ASN A O 1
ATOM 650 N N . SER A 1 90 ? 9.879 -14.179 -9.615 1.00 73.44 90 SER A N 1
ATOM 651 C CA . SER A 1 90 ? 10.437 -13.030 -8.901 1.00 73.44 90 SER A CA 1
ATOM 652 C C . SER A 1 90 ? 11.096 -13.450 -7.587 1.00 73.44 90 SER A C 1
ATOM 654 O O . SER A 1 90 ? 10.793 -14.489 -6.990 1.00 73.44 90 SER A O 1
ATOM 656 N N . SER A 1 91 ? 12.068 -12.653 -7.154 1.00 74.81 91 SER A N 1
ATOM 657 C CA . SER A 1 91 ? 12.608 -12.748 -5.805 1.00 74.81 91 SER A CA 1
ATOM 658 C C . SER A 1 91 ? 11.615 -12.142 -4.821 1.00 74.81 91 SER A C 1
ATOM 660 O O . SER A 1 91 ? 11.039 -11.090 -5.084 1.00 74.81 91 SER A O 1
ATOM 662 N N . SER A 1 92 ? 11.466 -12.767 -3.661 1.00 79.56 92 SER A N 1
ATOM 663 C CA . SER A 1 92 ? 10.665 -12.235 -2.565 1.00 79.56 92 SER A CA 1
ATOM 664 C C . SER A 1 92 ? 11.558 -11.757 -1.428 1.00 79.56 92 SER A C 1
ATOM 666 O O . SER A 1 92 ? 12.591 -12.376 -1.153 1.00 79.56 92 SER A O 1
ATOM 668 N N . ALA A 1 93 ? 11.130 -10.716 -0.727 1.00 79.31 93 ALA A N 1
ATOM 669 C CA . ALA A 1 93 ? 11.774 -10.252 0.495 1.00 79.31 93 ALA A CA 1
ATOM 670 C C . ALA A 1 93 ? 10.760 -10.204 1.642 1.00 79.31 93 ALA A C 1
ATOM 672 O O . ALA A 1 93 ? 9.558 -10.039 1.426 1.00 79.31 93 ALA A O 1
ATOM 673 N N . THR A 1 94 ? 11.258 -10.403 2.861 1.00 84.31 94 THR A N 1
ATOM 674 C CA . THR A 1 94 ? 10.453 -10.310 4.077 1.00 84.31 94 THR A CA 1
ATOM 675 C C . THR A 1 94 ? 10.597 -8.912 4.643 1.00 84.31 94 THR A C 1
ATOM 677 O O . THR A 1 94 ? 11.715 -8.462 4.883 1.00 84.31 94 THR A O 1
ATOM 680 N N . TYR A 1 95 ? 9.467 -8.265 4.889 1.00 83.56 95 TYR A N 1
ATOM 681 C CA . TYR A 1 95 ? 9.399 -6.934 5.463 1.00 83.56 95 TYR A CA 1
ATOM 682 C C . TYR A 1 95 ? 8.549 -6.939 6.720 1.00 83.56 95 TYR A C 1
ATOM 684 O O . TYR A 1 95 ? 7.585 -7.700 6.835 1.00 83.56 95 TYR A O 1
ATOM 692 N N . ARG A 1 96 ? 8.876 -6.020 7.624 1.00 88.38 96 ARG A N 1
ATOM 693 C CA . ARG A 1 96 ? 7.974 -5.634 8.697 1.00 88.38 96 ARG A CA 1
ATOM 694 C C . ARG A 1 96 ? 7.029 -4.555 8.195 1.00 88.38 96 ARG A C 1
ATOM 696 O O . ARG A 1 96 ? 7.472 -3.538 7.661 1.00 88.38 96 ARG A O 1
ATOM 703 N N . LEU A 1 97 ? 5.734 -4.799 8.348 1.00 90.06 97 LEU A N 1
ATOM 704 C CA . LEU A 1 97 ? 4.686 -3.991 7.749 1.00 90.06 97 LEU A CA 1
ATOM 705 C C . LEU A 1 97 ? 3.552 -3.744 8.739 1.00 90.06 97 LEU A C 1
ATOM 707 O O . LEU A 1 97 ? 3.073 -4.669 9.385 1.00 90.06 97 LEU A O 1
ATOM 711 N N . ALA A 1 98 ? 3.075 -2.509 8.817 1.00 89.69 98 ALA A N 1
ATOM 712 C CA . ALA A 1 98 ? 1.802 -2.196 9.450 1.00 89.69 98 ALA A CA 1
ATOM 713 C C . ALA A 1 98 ? 0.718 -2.004 8.391 1.00 89.69 98 ALA A C 1
ATOM 715 O O . ALA A 1 98 ? 0.928 -1.297 7.407 1.00 89.69 98 ALA A O 1
ATOM 716 N N . GLU A 1 99 ? -0.435 -2.631 8.594 1.00 88.19 99 GLU A N 1
ATOM 717 C CA . GLU A 1 99 ? -1.600 -2.503 7.725 1.00 88.19 99 GLU A CA 1
ATOM 718 C C . GLU A 1 99 ? -2.727 -1.773 8.458 1.00 88.19 99 GLU A C 1
ATOM 720 O O . GLU A 1 99 ? -3.034 -2.045 9.623 1.00 88.19 99 GLU A O 1
ATOM 725 N N . PHE A 1 100 ? -3.338 -0.828 7.752 1.00 85.19 100 PHE A N 1
ATOM 726 C CA . PHE A 1 100 ? -4.359 0.063 8.272 1.00 85.19 100 PHE A CA 1
ATOM 727 C C . PHE A 1 100 ? -5.430 0.299 7.208 1.00 85.19 100 PHE A C 1
ATOM 729 O O . PHE A 1 100 ? -5.125 0.744 6.103 1.00 85.19 100 PHE A O 1
ATOM 736 N N . GLN A 1 101 ? -6.690 0.017 7.534 1.00 87.12 101 GLN A N 1
ATOM 737 C CA . GLN A 1 101 ? -7.813 0.205 6.616 1.00 87.12 101 GLN A CA 1
ATOM 738 C C . GLN A 1 101 ? -8.645 1.412 7.035 1.00 87.12 101 GLN A C 1
ATOM 740 O O . GLN A 1 101 ? -9.128 1.472 8.158 1.00 87.12 101 GLN A O 1
ATOM 745 N N . LEU A 1 102 ? -8.834 2.369 6.134 1.00 88.00 102 LEU A N 1
ATOM 746 C CA . LEU A 1 102 ? -9.625 3.569 6.373 1.00 88.00 102 LEU A CA 1
ATOM 747 C C . LEU A 1 102 ? -10.914 3.506 5.559 1.00 88.00 102 LEU A C 1
ATOM 749 O O . LEU A 1 102 ? -10.863 3.517 4.328 1.00 88.00 102 LEU A O 1
ATOM 753 N N . LEU A 1 103 ? -12.066 3.502 6.227 1.00 88.44 103 LEU A N 1
ATOM 754 C CA . LEU A 1 103 ? -13.345 3.596 5.531 1.00 88.44 103 LEU A CA 1
ATOM 755 C C . LEU A 1 103 ? -13.579 5.046 5.109 1.00 88.44 103 LEU A C 1
ATOM 757 O O . LEU A 1 103 ? -13.644 5.949 5.944 1.00 88.44 103 LEU A O 1
ATOM 761 N N . VAL A 1 104 ? -13.737 5.271 3.810 1.00 89.44 104 VAL A N 1
ATOM 762 C CA . VAL A 1 104 ? -14.025 6.580 3.229 1.00 89.44 104 VAL A CA 1
ATOM 763 C C . VAL A 1 104 ? -15.480 6.622 2.794 1.00 89.44 104 VAL A C 1
ATOM 765 O O . VAL A 1 104 ? -15.922 5.802 1.992 1.00 89.44 104 VAL A O 1
ATOM 768 N N . THR A 1 105 ? -16.219 7.614 3.286 1.00 90.00 105 THR A N 1
ATOM 769 C CA . THR A 1 105 ? -17.603 7.873 2.881 1.00 90.00 105 THR A CA 1
ATOM 770 C C . THR A 1 105 ? -17.667 9.189 2.105 1.00 90.00 105 THR A C 1
ATOM 772 O O . THR A 1 105 ? -17.626 10.262 2.719 1.00 90.00 105 THR A O 1
ATOM 775 N N . PRO A 1 106 ? -17.756 9.146 0.759 1.00 87.00 106 PRO A N 1
ATOM 776 C CA . PRO A 1 106 ? -17.962 10.339 -0.056 1.00 87.00 106 PRO A CA 1
ATOM 777 C C . PRO A 1 106 ? -19.234 11.085 0.345 1.00 87.00 106 PRO A C 1
ATOM 779 O O . PRO A 1 106 ? -20.228 10.483 0.753 1.00 87.00 106 PRO A O 1
ATOM 782 N N . SER A 1 107 ? -19.227 12.408 0.196 1.00 83.75 107 SER A N 1
ATOM 783 C CA . SER A 1 107 ? -20.388 13.239 0.525 1.00 83.75 107 SER A CA 1
ATOM 784 C C . SER A 1 107 ? -21.087 13.799 -0.707 1.00 83.75 107 SER A C 1
ATOM 786 O O . SER A 1 107 ? -20.504 13.929 -1.774 1.00 83.75 107 SER A O 1
ATOM 788 N N . GLY A 1 108 ? -22.333 14.231 -0.531 1.00 67.94 108 GLY A N 1
ATOM 789 C CA . GLY A 1 108 ? -22.978 15.157 -1.456 1.00 67.94 108 GLY A CA 1
ATOM 790 C C . GLY A 1 108 ? -23.756 14.530 -2.613 1.00 67.94 108 GLY A C 1
ATOM 791 O O . GLY A 1 108 ? -23.688 13.344 -2.922 1.00 67.94 108 GLY A O 1
ATOM 792 N N . THR A 1 109 ? -24.571 15.378 -3.235 1.00 60.03 109 THR A N 1
ATOM 793 C CA . THR A 1 109 ? -25.304 15.072 -4.462 1.00 60.03 109 THR A CA 1
ATOM 794 C C . THR A 1 109 ? -24.391 15.284 -5.657 1.00 60.03 109 THR A C 1
ATOM 796 O O . THR A 1 109 ? -23.853 16.377 -5.818 1.00 60.03 109 THR A O 1
ATOM 799 N N . ILE A 1 110 ? -24.273 14.256 -6.494 1.00 59.47 110 ILE A N 1
ATOM 800 C CA . ILE A 1 110 ? -23.516 14.264 -7.746 1.00 59.47 110 ILE A CA 1
ATOM 801 C C . ILE A 1 110 ? -23.931 15.474 -8.597 1.00 59.47 110 ILE A C 1
ATOM 803 O O . ILE A 1 110 ? -25.078 15.567 -9.041 1.00 59.47 110 ILE A O 1
ATOM 807 N N . THR A 1 111 ? -23.005 16.406 -8.802 1.00 62.03 111 THR A N 1
ATOM 808 C CA . THR A 1 111 ? -23.116 17.481 -9.797 1.00 62.03 111 THR A CA 1
ATOM 809 C C . THR A 1 111 ? -22.277 17.118 -11.019 1.00 62.03 111 THR A C 1
ATOM 811 O O . THR A 1 111 ? -21.352 16.321 -10.900 1.00 62.03 111 THR A O 1
ATOM 814 N N . ASP A 1 112 ? -22.578 17.692 -12.185 1.00 57.88 112 ASP A N 1
ATOM 815 C CA . ASP A 1 112 ? -21.780 17.476 -13.400 1.00 57.88 112 ASP A CA 1
ATOM 816 C C . ASP A 1 112 ? -20.289 17.794 -13.133 1.00 57.88 112 ASP A C 1
ATOM 818 O O . ASP A 1 112 ? -19.968 18.911 -12.729 1.00 57.88 112 ASP A O 1
ATOM 822 N N . GLY A 1 113 ? -19.393 16.813 -13.321 1.00 69.88 113 GLY A N 1
ATOM 823 C CA . GLY A 1 113 ? -17.950 16.935 -13.059 1.00 69.88 113 GLY A CA 1
ATOM 824 C C . GLY A 1 113 ? -17.290 15.622 -12.614 1.00 69.88 113 GLY A C 1
ATOM 825 O O . GLY A 1 113 ? -17.933 14.570 -12.595 1.00 69.88 113 GLY A O 1
ATOM 826 N N . ALA A 1 114 ? -16.001 15.680 -12.256 1.00 79.56 114 ALA A N 1
ATOM 827 C CA . ALA A 1 114 ? -15.305 14.561 -11.620 1.00 79.56 114 ALA A CA 1
ATOM 828 C C . ALA A 1 114 ? -15.828 14.352 -10.184 1.00 79.56 114 ALA A C 1
ATOM 830 O O . ALA A 1 114 ? -16.013 15.302 -9.412 1.00 79.56 114 ALA A O 1
ATOM 831 N N . ILE A 1 115 ? -16.110 13.096 -9.833 1.00 86.88 115 ILE A N 1
ATOM 832 C CA . ILE A 1 115 ? -16.722 12.706 -8.556 1.00 86.88 115 ILE A CA 1
ATOM 833 C C . ILE A 1 115 ? -15.690 11.946 -7.736 1.00 86.88 115 ILE A C 1
ATOM 835 O O . ILE A 1 115 ? -15.077 10.996 -8.231 1.00 86.88 115 ILE A O 1
ATOM 839 N N . PHE A 1 116 ? -15.546 12.328 -6.469 1.00 89.19 116 PHE A N 1
ATOM 840 C CA . PHE A 1 116 ? -14.744 11.555 -5.537 1.00 89.19 116 PHE A CA 1
ATOM 841 C C . PHE A 1 116 ? -15.426 10.210 -5.259 1.00 89.19 116 PHE A C 1
ATOM 843 O O . PHE A 1 116 ? -16.520 10.151 -4.702 1.00 89.19 116 PHE A O 1
ATOM 850 N N . SER A 1 117 ? -14.785 9.136 -5.708 1.00 88.50 117 SER A N 1
ATOM 851 C CA . SER A 1 117 ? -15.307 7.769 -5.705 1.00 88.50 117 SER A CA 1
ATOM 852 C C . SER A 1 117 ? -14.163 6.768 -5.566 1.00 88.50 117 SER A C 1
ATOM 854 O O . SER A 1 117 ? -13.004 7.135 -5.752 1.00 88.50 117 SER A O 1
ATOM 856 N N . SER A 1 118 ? -14.485 5.503 -5.299 1.00 87.31 118 SER A N 1
ATOM 857 C CA . SER A 1 118 ? -13.529 4.387 -5.325 1.00 87.31 118 SER A CA 1
ATOM 858 C C . SER A 1 118 ? -12.796 4.279 -6.665 1.00 87.31 118 SER A C 1
ATOM 860 O O . SER A 1 118 ? -11.580 4.136 -6.685 1.00 87.31 118 SER A O 1
ATOM 862 N N . GLN A 1 119 ? -13.512 4.418 -7.787 1.00 86.12 119 GLN A N 1
ATOM 863 C CA . GLN A 1 119 ? -12.918 4.394 -9.125 1.00 86.12 119 GLN A CA 1
ATOM 864 C C . GLN A 1 119 ? -11.928 5.543 -9.313 1.00 86.12 119 GLN A C 1
ATOM 866 O O . GLN A 1 119 ? -10.799 5.322 -9.735 1.00 86.12 119 GLN A O 1
ATOM 871 N N . TRP A 1 120 ? -12.327 6.767 -8.950 1.00 89.94 120 TRP A N 1
ATOM 872 C CA . TRP A 1 120 ? -11.408 7.900 -9.011 1.00 89.94 120 TRP A CA 1
ATOM 873 C C . TRP A 1 120 ? -10.184 7.656 -8.124 1.00 89.94 120 TRP A C 1
ATOM 875 O O . TRP A 1 120 ? -9.064 7.879 -8.568 1.00 89.94 120 TRP A O 1
ATOM 885 N N . ALA A 1 121 ? -10.392 7.170 -6.899 1.00 90.12 121 ALA A N 1
ATOM 886 C CA . ALA A 1 121 ? -9.329 6.875 -5.948 1.00 90.12 121 ALA A CA 1
ATOM 887 C C . ALA A 1 121 ? -8.349 5.816 -6.478 1.00 90.12 121 ALA A C 1
ATOM 889 O O . ALA A 1 121 ? -7.143 5.978 -6.314 1.00 90.12 121 ALA A O 1
ATOM 890 N N . TYR A 1 122 ? -8.858 4.786 -7.155 1.00 85.69 122 TYR A N 1
ATOM 891 C CA . TYR A 1 122 ? -8.067 3.764 -7.834 1.00 85.69 122 TYR A CA 1
ATOM 892 C C . TYR A 1 122 ? -7.229 4.363 -8.973 1.00 85.69 122 TYR A C 1
ATOM 894 O O . TYR A 1 122 ? -6.011 4.201 -9.003 1.00 85.69 122 TYR A O 1
ATOM 902 N N . ASP A 1 123 ? -7.854 5.145 -9.856 1.00 83.00 123 ASP A N 1
ATOM 903 C CA . ASP A 1 123 ? -7.168 5.771 -10.995 1.00 83.00 123 ASP A CA 1
ATOM 904 C C . ASP A 1 123 ? -6.145 6.840 -10.556 1.00 83.00 123 ASP A C 1
ATOM 906 O O . ASP A 1 123 ? -5.216 7.168 -11.292 1.00 83.00 123 ASP A O 1
ATOM 910 N N . ASN A 1 124 ? -6.309 7.385 -9.345 1.00 88.50 124 ASN A N 1
ATOM 911 C CA . ASN A 1 124 ? -5.548 8.512 -8.803 1.00 88.50 124 ASN A CA 1
ATOM 912 C C . ASN A 1 124 ? -4.824 8.149 -7.495 1.00 88.50 124 ASN A C 1
ATOM 914 O O . ASN A 1 124 ? -4.568 9.014 -6.650 1.00 88.50 124 ASN A O 1
ATOM 918 N N . MET A 1 125 ? -4.439 6.877 -7.342 1.00 86.88 125 MET A N 1
ATOM 919 C CA . MET A 1 125 ? -3.749 6.343 -6.158 1.00 86.88 125 MET A CA 1
ATOM 920 C C . MET A 1 125 ? -2.516 7.152 -5.741 1.00 86.88 125 MET A C 1
ATOM 922 O O . MET A 1 125 ? -2.200 7.238 -4.554 1.00 86.88 125 MET A O 1
ATOM 926 N N . TRP A 1 126 ? -1.832 7.779 -6.700 1.00 89.44 126 TRP A N 1
ATOM 927 C CA . TRP A 1 126 ? -0.686 8.641 -6.431 1.00 89.44 126 TRP A CA 1
ATOM 928 C C . TRP A 1 126 ? -1.033 9.811 -5.488 1.00 89.44 126 TRP A C 1
ATOM 930 O O . TRP A 1 126 ? -0.323 10.031 -4.505 1.00 89.44 126 TRP A O 1
ATOM 940 N N . TYR A 1 127 ? -2.151 10.513 -5.703 1.00 92.31 127 TYR A N 1
ATOM 941 C CA . TYR A 1 127 ? -2.557 11.618 -4.822 1.00 92.31 127 TYR A CA 1
ATOM 942 C C . TYR A 1 127 ? -2.894 11.106 -3.414 1.00 92.31 127 TYR A C 1
ATOM 944 O O . TYR A 1 127 ? -2.529 11.731 -2.419 1.00 92.31 127 TYR A O 1
ATOM 952 N N . ILE A 1 128 ? -3.531 9.934 -3.316 1.00 92.50 128 ILE A N 1
ATOM 953 C CA . ILE A 1 128 ? -3.891 9.310 -2.032 1.00 92.50 128 ILE A CA 1
ATOM 954 C C . ILE A 1 128 ? -2.640 8.916 -1.246 1.00 92.50 128 ILE A C 1
ATOM 956 O O . ILE A 1 128 ? -2.524 9.239 -0.062 1.00 92.50 128 ILE A O 1
ATOM 960 N N . ARG A 1 129 ? -1.668 8.281 -1.910 1.00 90.81 129 ARG A N 1
ATOM 961 C CA . ARG A 1 129 ? -0.370 7.952 -1.310 1.00 90.81 129 ARG A CA 1
ATOM 962 C C . ARG A 1 129 ? 0.346 9.207 -0.823 1.00 90.81 129 ARG A C 1
ATOM 964 O O . ARG A 1 129 ? 0.879 9.202 0.283 1.00 90.81 129 ARG A O 1
ATOM 971 N N . ARG A 1 130 ? 0.296 10.306 -1.586 1.00 91.50 130 ARG A N 1
ATOM 972 C CA . ARG A 1 130 ? 0.900 11.590 -1.191 1.00 91.50 130 ARG A CA 1
ATOM 973 C C . ARG A 1 130 ? 0.299 12.151 0.086 1.00 91.50 130 ARG A C 1
ATOM 975 O O . ARG A 1 130 ? 1.049 12.523 0.986 1.00 91.50 130 ARG A O 1
ATOM 982 N N . VAL A 1 131 ? -1.028 12.175 0.173 1.00 92.75 131 VAL A N 1
ATOM 983 C CA . VAL A 1 131 ? -1.747 12.610 1.376 1.00 92.75 131 VAL A CA 1
ATOM 984 C C . VAL A 1 131 ? -1.313 11.800 2.585 1.00 92.75 131 VAL A C 1
ATOM 986 O O . VAL A 1 131 ? -0.992 12.367 3.627 1.00 92.75 131 VAL A O 1
ATOM 989 N N . PHE A 1 132 ? -1.261 10.480 2.437 1.00 91.31 132 PHE A N 1
ATOM 990 C CA . PHE A 1 132 ? -0.894 9.597 3.531 1.00 91.31 132 PHE A CA 1
ATOM 991 C C . PHE A 1 132 ? 0.538 9.836 4.006 1.00 91.31 132 PHE A C 1
ATOM 993 O O . PHE A 1 132 ? 0.743 10.097 5.187 1.00 91.31 132 PHE A O 1
ATOM 1000 N N . VAL A 1 133 ? 1.498 9.871 3.076 1.00 90.38 133 VAL A N 1
ATOM 1001 C CA . VAL A 1 133 ? 2.909 10.210 3.329 1.00 90.38 133 VAL A CA 1
ATOM 1002 C C . VAL A 1 133 ? 3.042 11.539 4.082 1.00 90.38 133 VAL A C 1
ATOM 1004 O O . VAL A 1 133 ? 3.808 11.633 5.040 1.00 90.38 133 VAL A O 1
ATOM 1007 N N . MET A 1 134 ? 2.264 12.560 3.707 1.00 89.44 134 MET A N 1
ATOM 1008 C CA . MET A 1 134 ? 2.266 13.859 4.392 1.00 89.44 134 MET A CA 1
ATOM 1009 C C . MET A 1 134 ? 1.700 13.791 5.815 1.00 89.44 134 MET A C 1
ATOM 1011 O O . MET A 1 134 ? 2.224 14.466 6.705 1.00 89.44 134 MET A O 1
ATOM 1015 N N . LEU A 1 135 ? 0.649 12.996 6.035 1.00 88.44 135 LEU A N 1
ATOM 1016 C CA . LEU A 1 135 ? 0.012 12.835 7.344 1.00 88.44 135 LEU A CA 1
ATOM 1017 C C . LEU A 1 135 ? 0.922 12.091 8.333 1.00 88.44 135 LEU A C 1
ATOM 1019 O O . LEU A 1 135 ? 1.125 12.568 9.450 1.00 88.44 135 LEU A O 1
ATOM 1023 N N . ILE A 1 136 ? 1.510 10.967 7.913 1.00 88.44 136 ILE A N 1
ATOM 1024 C CA . ILE A 1 136 ? 2.352 10.118 8.776 1.00 88.44 136 ILE A CA 1
ATOM 1025 C C . ILE A 1 136 ? 3.818 10.573 8.833 1.00 88.44 136 ILE A C 1
ATOM 1027 O O . ILE A 1 136 ? 4.546 10.178 9.740 1.00 88.44 136 ILE A O 1
ATOM 1031 N N . LYS A 1 137 ? 4.253 11.419 7.887 1.00 88.56 137 LYS A N 1
ATOM 1032 C CA . LYS A 1 137 ? 5.633 11.923 7.742 1.00 88.56 137 LYS A CA 1
ATOM 1033 C C . LYS A 1 137 ? 6.687 10.829 7.528 1.00 88.56 137 LYS A C 1
ATOM 1035 O O . LYS A 1 137 ? 7.791 10.932 8.062 1.00 88.56 137 LYS A O 1
ATOM 1040 N N . LEU A 1 138 ? 6.351 9.809 6.745 1.00 86.50 138 LEU A N 1
ATOM 1041 C CA . LEU A 1 138 ? 7.293 8.775 6.304 1.00 86.50 138 LEU A CA 1
ATOM 1042 C C . LEU A 1 138 ? 7.826 9.077 4.905 1.00 86.50 138 LEU A C 1
ATOM 1044 O O . LEU A 1 138 ? 7.400 10.045 4.272 1.00 86.50 138 LEU A O 1
ATOM 1048 N N . ASP A 1 139 ? 8.781 8.276 4.434 1.00 83.31 139 ASP A N 1
ATOM 1049 C CA . ASP A 1 139 ? 9.219 8.370 3.049 1.00 83.31 139 ASP A CA 1
ATOM 1050 C C . ASP A 1 139 ? 8.135 7.815 2.116 1.00 83.31 139 ASP A C 1
ATOM 1052 O O . ASP A 1 139 ? 7.300 6.985 2.480 1.00 83.31 139 ASP A O 1
ATOM 1056 N N . TRP A 1 140 ? 8.140 8.294 0.878 1.00 79.25 140 TRP A N 1
ATOM 1057 C CA . TRP A 1 140 ? 7.211 7.842 -0.141 1.00 79.25 140 TRP A CA 1
ATOM 1058 C C . TRP A 1 140 ? 7.323 6.337 -0.372 1.00 79.25 140 TRP A C 1
ATOM 1060 O O . TRP A 1 140 ? 6.300 5.668 -0.526 1.00 79.25 140 TRP A O 1
ATOM 1070 N N . PHE A 1 141 ? 8.552 5.814 -0.402 1.00 77.75 141 PHE A N 1
ATOM 1071 C CA . PHE A 1 141 ? 8.847 4.413 -0.708 1.00 77.75 141 PHE A CA 1
ATOM 1072 C C . PHE A 1 141 ? 8.391 3.438 0.379 1.00 77.75 141 PHE A C 1
ATOM 1074 O O . PHE A 1 141 ? 8.133 2.282 0.061 1.00 77.75 141 PHE A O 1
ATOM 1081 N N . ASP A 1 142 ? 8.183 3.927 1.599 1.00 85.38 142 ASP A N 1
ATOM 1082 C CA . ASP A 1 142 ? 7.779 3.114 2.748 1.00 85.38 142 ASP A CA 1
ATOM 1083 C C . ASP A 1 142 ? 6.259 2.911 2.826 1.00 85.38 142 ASP A C 1
ATOM 1085 O O . ASP A 1 142 ? 5.761 2.237 3.720 1.00 85.38 142 ASP A O 1
ATOM 1089 N N . VAL A 1 143 ? 5.497 3.505 1.905 1.00 86.62 143 VAL A N 1
ATOM 1090 C CA . VAL A 1 143 ? 4.032 3.456 1.898 1.00 86.62 143 VAL A CA 1
ATOM 1091 C C . VAL A 1 143 ? 3.525 2.745 0.658 1.00 86.62 143 VAL A C 1
ATOM 1093 O O . VAL A 1 143 ? 3.836 3.143 -0.459 1.00 86.62 143 VAL A O 1
ATOM 1096 N N . GLU A 1 144 ? 2.615 1.802 0.833 1.00 85.56 144 GLU A N 1
ATOM 1097 C CA . GLU A 1 144 ? 1.769 1.269 -0.228 1.00 85.56 144 GLU A CA 1
ATOM 1098 C C . GLU A 1 144 ? 0.298 1.612 0.057 1.00 85.56 144 GLU A C 1
ATOM 1100 O O . GLU A 1 144 ? -0.148 1.671 1.205 1.00 85.56 144 GLU A O 1
ATOM 1105 N N . VAL A 1 145 ? -0.456 1.883 -1.008 1.00 85.88 145 VAL A N 1
ATOM 1106 C CA . VAL A 1 145 ? -1.895 2.147 -0.946 1.00 85.88 145 VAL A CA 1
ATOM 1107 C C . VAL A 1 145 ? -2.589 1.186 -1.889 1.00 85.88 145 VAL A C 1
ATOM 1109 O O . VAL A 1 145 ? -2.175 1.052 -3.036 1.00 85.88 145 VAL A O 1
ATOM 1112 N N . SER A 1 146 ? -3.667 0.572 -1.423 1.00 84.44 146 SER A N 1
ATOM 1113 C CA . SER A 1 146 ? -4.569 -0.230 -2.238 1.00 84.44 146 SER A CA 1
ATOM 1114 C C . SER A 1 146 ? -5.991 0.307 -2.119 1.00 84.44 146 SER A C 1
ATOM 1116 O O . SER A 1 146 ? -6.458 0.665 -1.031 1.00 84.44 146 SER A O 1
ATOM 1118 N N . VAL A 1 147 ? -6.669 0.387 -3.262 1.00 82.88 147 VAL A N 1
ATOM 1119 C CA . VAL A 1 147 ? -8.050 0.852 -3.382 1.00 82.88 147 VAL A CA 1
ATOM 1120 C C . VAL A 1 147 ? -8.856 -0.248 -4.068 1.00 82.88 147 VAL A C 1
ATOM 1122 O O . VAL A 1 147 ? -8.476 -0.671 -5.160 1.00 82.88 147 VAL A O 1
ATOM 1125 N N . PRO A 1 148 ? -9.966 -0.719 -3.480 1.00 72.56 148 PRO A N 1
ATOM 1126 C CA . PRO A 1 148 ? -10.823 -1.695 -4.121 1.00 72.56 148 PRO A CA 1
ATOM 1127 C C . PRO A 1 148 ? -11.498 -1.054 -5.334 1.00 72.56 148 PRO A C 1
ATOM 1129 O O . PRO A 1 148 ? -12.093 0.027 -5.252 1.00 72.56 148 PRO A O 1
ATOM 1132 N N . LEU A 1 149 ? -11.439 -1.749 -6.468 1.00 70.00 149 LEU A N 1
ATOM 1133 C CA . LEU A 1 149 ? -12.135 -1.333 -7.676 1.00 70.00 149 LEU A CA 1
ATOM 1134 C C . LEU A 1 149 ? -13.635 -1.626 -7.521 1.00 70.00 149 LEU A C 1
ATOM 1136 O O . LEU A 1 149 ? -14.097 -2.735 -7.781 1.00 70.00 149 LEU A O 1
ATOM 1140 N N . LEU A 1 150 ? -14.411 -0.630 -7.087 1.00 67.50 150 LEU A N 1
ATOM 1141 C CA . LEU A 1 150 ? -15.873 -0.724 -7.051 1.00 67.50 150 LEU A CA 1
ATOM 1142 C C . LEU A 1 150 ? -16.487 0.006 -8.245 1.00 67.50 150 LEU A C 1
ATOM 1144 O O . LEU A 1 150 ? -16.122 1.133 -8.563 1.00 67.50 150 LEU A O 1
ATOM 1148 N N . SER A 1 151 ? -17.478 -0.629 -8.870 1.00 56.28 151 SER A N 1
ATOM 1149 C CA . SER A 1 151 ? -18.151 -0.109 -10.069 1.00 56.28 151 SER A CA 1
ATOM 1150 C C . SER A 1 151 ? -19.087 1.091 -9.826 1.00 56.28 151 SER A C 1
ATOM 1152 O O . SER A 1 151 ? -19.531 1.717 -10.789 1.00 56.28 151 SER A O 1
ATOM 1154 N N . SER A 1 152 ? -19.402 1.431 -8.568 1.00 62.16 152 SER A N 1
ATOM 1155 C CA . SER A 1 152 ? -20.350 2.496 -8.207 1.00 62.16 152 SER A CA 1
ATOM 1156 C C . SER A 1 152 ? -19.682 3.697 -7.537 1.00 62.16 152 SER A C 1
ATOM 1158 O O . SER A 1 152 ? -18.908 3.552 -6.596 1.00 62.16 152 SER A O 1
ATOM 1160 N N . SER A 1 153 ? -20.058 4.904 -7.961 1.00 64.69 153 SER A N 1
ATOM 1161 C CA . SER A 1 153 ? -19.349 6.145 -7.632 1.00 64.69 153 SER A CA 1
ATOM 1162 C C . SER A 1 153 ? -19.742 6.834 -6.314 1.00 64.69 153 SER A C 1
ATOM 1164 O O . SER A 1 153 ? -19.274 7.940 -6.070 1.00 64.69 153 SER A O 1
ATOM 1166 N N . SER A 1 154 ? -20.623 6.257 -5.490 1.00 68.25 154 SER A N 1
ATOM 1167 C CA . SER A 1 154 ? -21.149 6.922 -4.277 1.00 68.25 154 SER A CA 1
ATOM 1168 C C . SER A 1 154 ? -21.218 6.035 -3.035 1.00 68.25 154 SER A C 1
ATOM 1170 O O . SER A 1 154 ? -21.774 6.454 -2.022 1.00 68.25 154 SER A O 1
ATOM 1172 N N . GLU A 1 155 ? -20.740 4.798 -3.120 1.00 82.06 155 GLU A N 1
ATOM 1173 C CA . GLU A 1 155 ? -20.739 3.888 -1.976 1.00 82.06 155 GLU A CA 1
ATOM 1174 C C . GLU A 1 155 ? -19.494 4.134 -1.114 1.00 82.06 155 GLU A C 1
ATOM 1176 O O . GLU A 1 155 ? -18.451 4.514 -1.658 1.00 82.06 155 GLU A O 1
ATOM 1181 N N . PRO A 1 156 ? -19.587 3.957 0.217 1.00 86.69 156 PRO A N 1
ATOM 1182 C CA . PRO A 1 156 ? -18.408 3.914 1.067 1.00 86.69 156 PRO A CA 1
ATOM 1183 C C . PRO A 1 156 ? -17.424 2.849 0.576 1.00 86.69 156 PRO A C 1
ATOM 1185 O O . PRO A 1 156 ? -17.836 1.790 0.102 1.00 86.69 156 PRO A O 1
ATOM 1188 N N . PHE A 1 157 ? -16.131 3.125 0.692 1.00 86.69 157 PHE A N 1
ATOM 1189 C CA . PHE A 1 157 ? -15.082 2.206 0.259 1.00 86.69 157 PHE A CA 1
ATOM 1190 C C . PHE A 1 157 ? -13.885 2.253 1.206 1.00 86.69 157 PHE A C 1
ATOM 1192 O O . PHE A 1 157 ? -13.600 3.287 1.809 1.00 86.69 157 PHE A O 1
ATOM 1199 N N . ASN A 1 158 ? -13.174 1.134 1.320 1.00 86.00 158 ASN A N 1
ATOM 1200 C CA . ASN A 1 158 ? -11.995 1.028 2.173 1.00 86.00 158 ASN A CA 1
ATOM 1201 C C . ASN A 1 158 ? -10.739 1.439 1.405 1.00 86.00 158 ASN A C 1
ATOM 1203 O O . ASN A 1 158 ? -10.500 0.960 0.304 1.00 86.00 158 ASN A O 1
ATOM 1207 N N . LEU A 1 159 ? -9.909 2.295 1.987 1.00 88.12 159 LEU A N 1
ATOM 1208 C CA . LEU A 1 159 ? -8.527 2.495 1.562 1.00 88.12 159 LEU A CA 1
ATOM 1209 C C . LEU A 1 159 ? -7.635 1.636 2.447 1.00 88.12 159 LEU A C 1
ATOM 1211 O O . LEU A 1 159 ? -7.653 1.800 3.664 1.00 88.12 159 LEU A O 1
ATOM 1215 N N . THR A 1 160 ? -6.852 0.740 1.856 1.00 87.50 160 THR A N 1
ATOM 1216 C CA . THR A 1 160 ? -5.865 -0.037 2.612 1.00 87.50 160 THR A CA 1
ATOM 1217 C C . THR A 1 160 ? -4.512 0.632 2.475 1.00 87.50 160 THR A C 1
ATOM 1219 O O . THR A 1 160 ? -3.994 0.783 1.370 1.00 87.50 160 THR A O 1
ATOM 1222 N N . PHE A 1 161 ? -3.945 1.034 3.601 1.00 88.44 161 PHE A N 1
ATOM 1223 C CA . PHE A 1 161 ? -2.605 1.581 3.700 1.00 88.44 161 PHE A CA 1
ATOM 1224 C C . PHE A 1 161 ? -1.687 0.546 4.323 1.00 88.44 161 PHE A C 1
ATOM 1226 O O . PHE A 1 161 ? -2.031 -0.100 5.314 1.00 88.44 161 PHE A O 1
ATOM 1233 N N . ARG A 1 162 ? -0.501 0.417 3.749 1.00 89.12 162 ARG A N 1
ATOM 1234 C CA . ARG A 1 162 ? 0.551 -0.466 4.227 1.00 89.12 162 ARG A CA 1
ATOM 1235 C C . ARG A 1 162 ? 1.813 0.355 4.416 1.00 89.12 162 ARG A C 1
ATOM 1237 O O . ARG A 1 162 ? 2.190 1.117 3.530 1.00 89.12 162 ARG A O 1
ATOM 1244 N N . VAL A 1 163 ? 2.434 0.226 5.578 1.00 90.38 163 VAL A N 1
ATOM 1245 C CA . VAL A 1 163 ? 3.647 0.954 5.946 1.00 90.38 163 VAL A CA 1
ATOM 1246 C C . VAL A 1 163 ? 4.757 -0.033 6.233 1.00 90.38 163 VAL A C 1
ATOM 1248 O O . VAL A 1 163 ? 4.630 -0.838 7.149 1.00 90.38 163 VAL A O 1
ATOM 1251 N N . LEU A 1 164 ? 5.837 0.058 5.470 1.00 88.81 164 LEU A N 1
ATOM 1252 C CA . LEU A 1 164 ? 7.077 -0.673 5.680 1.00 88.81 164 LEU A CA 1
ATOM 1253 C C . LEU A 1 164 ? 7.892 0.066 6.744 1.00 88.81 164 LEU A C 1
ATOM 1255 O O . LEU A 1 164 ? 8.289 1.210 6.540 1.00 88.81 164 LEU A O 1
ATOM 1259 N N . ASP A 1 165 ? 8.122 -0.567 7.892 1.00 87.00 165 ASP A N 1
ATOM 1260 C CA . ASP A 1 165 ? 8.898 0.043 8.973 1.00 87.00 165 ASP A CA 1
ATOM 1261 C C . ASP A 1 165 ? 9.641 -1.014 9.804 1.00 87.00 165 ASP A C 1
ATOM 1263 O O . ASP A 1 165 ? 9.064 -1.836 10.521 1.00 87.00 165 ASP A O 1
ATOM 1267 N N . GLU A 1 166 ? 10.969 -0.964 9.733 1.00 80.81 166 GLU A N 1
ATOM 1268 C CA . GLU A 1 166 ? 11.847 -1.903 10.441 1.00 80.81 166 GLU A CA 1
ATOM 1269 C C . GLU A 1 166 ? 12.302 -1.391 11.817 1.00 80.81 166 GLU A C 1
ATOM 1271 O O . GLU A 1 166 ? 12.822 -2.162 12.624 1.00 80.81 166 GLU A O 1
ATOM 1276 N N . ASN A 1 167 ? 12.139 -0.094 12.099 1.00 85.31 167 ASN A N 1
ATOM 1277 C CA . ASN A 1 167 ? 12.851 0.575 13.194 1.00 85.31 167 ASN A CA 1
ATOM 1278 C C . ASN A 1 167 ? 11.950 1.009 14.360 1.00 85.31 167 ASN A C 1
ATOM 1280 O O . ASN A 1 167 ? 12.442 1.197 15.476 1.00 85.31 167 ASN A O 1
ATOM 1284 N N . THR A 1 168 ? 10.654 1.195 14.122 1.00 88.38 168 THR A N 1
ATOM 1285 C CA . THR A 1 168 ? 9.686 1.718 15.092 1.00 88.38 168 THR A CA 1
ATOM 1286 C C . THR A 1 168 ? 9.039 0.565 15.844 1.00 88.38 168 THR A C 1
ATOM 1288 O O . THR A 1 168 ? 8.673 -0.439 15.249 1.00 88.38 168 THR A O 1
ATOM 1291 N N . THR A 1 169 ? 8.864 0.645 17.162 1.00 89.38 169 THR A N 1
ATOM 1292 C CA . THR A 1 169 ? 8.186 -0.434 17.903 1.00 89.38 169 THR A CA 1
ATOM 1293 C C . THR A 1 169 ? 6.728 -0.583 17.449 1.00 89.38 169 THR A C 1
ATOM 1295 O O . THR A 1 169 ? 6.127 0.378 16.975 1.00 89.38 169 THR A O 1
ATOM 1298 N N . SER A 1 170 ? 6.159 -1.791 17.530 1.00 89.75 170 SER A N 1
ATOM 1299 C CA . SER A 1 170 ? 4.845 -2.087 16.925 1.00 89.75 170 SER A CA 1
ATOM 1300 C C . SER A 1 170 ? 3.725 -1.212 17.498 1.00 89.75 170 SER A C 1
ATOM 1302 O O . SER A 1 170 ? 2.854 -0.762 16.764 1.00 89.75 170 SER A O 1
ATOM 1304 N N . ASP A 1 171 ? 3.804 -0.898 18.790 1.00 89.25 171 ASP A N 1
ATOM 1305 C CA . ASP A 1 171 ? 2.899 0.017 19.483 1.00 89.25 171 ASP A CA 1
ATOM 1306 C C . ASP A 1 171 ? 3.054 1.456 18.980 1.00 89.25 171 ASP A C 1
ATOM 1308 O O . ASP A 1 171 ? 2.067 2.095 18.633 1.00 89.25 171 ASP A O 1
ATOM 1312 N N . ALA A 1 172 ? 4.287 1.950 18.859 1.00 89.62 172 ALA A N 1
ATOM 1313 C CA . ALA A 1 172 ? 4.547 3.297 18.359 1.00 89.62 172 ALA A CA 1
ATOM 1314 C C . ALA A 1 172 ? 4.136 3.465 16.885 1.00 89.62 172 ALA A C 1
ATOM 1316 O O . ALA A 1 172 ? 3.661 4.533 16.502 1.00 89.62 172 ALA A O 1
ATOM 1317 N N . LEU A 1 173 ? 4.287 2.419 16.069 1.00 89.81 173 LEU A N 1
ATOM 1318 C CA . LEU A 1 173 ? 3.865 2.419 14.669 1.00 89.81 173 LEU A CA 1
ATOM 1319 C C . LEU A 1 173 ? 2.336 2.400 14.539 1.00 89.81 173 LEU A C 1
ATOM 1321 O O . LEU A 1 173 ? 1.780 3.170 13.757 1.00 89.81 173 LEU A O 1
ATOM 1325 N N . ALA A 1 174 ? 1.650 1.572 15.331 1.00 90.56 174 ALA A N 1
ATOM 1326 C CA . ALA A 1 174 ? 0.191 1.558 15.375 1.00 90.56 174 ALA A CA 1
ATOM 1327 C C . ALA A 1 174 ? -0.375 2.909 15.852 1.00 90.56 174 ALA A C 1
ATOM 1329 O O . ALA A 1 174 ? -1.294 3.442 15.231 1.00 90.56 174 ALA A O 1
ATOM 1330 N N . GLU A 1 175 ? 0.224 3.508 16.885 1.00 89.56 175 GLU A N 1
ATOM 1331 C CA . GLU A 1 175 ? -0.151 4.833 17.396 1.00 89.56 175 GLU A CA 1
ATOM 1332 C C . GLU A 1 175 ? 0.036 5.910 16.315 1.00 89.56 175 GLU A C 1
ATOM 1334 O O . GLU A 1 175 ? -0.864 6.710 16.061 1.00 89.56 175 GLU A O 1
ATOM 1339 N N . LEU A 1 176 ? 1.181 5.899 15.616 1.00 89.44 176 LEU A N 1
ATOM 1340 C CA . LEU A 1 176 ? 1.478 6.840 14.533 1.00 89.44 176 LEU A CA 1
ATOM 1341 C C . LEU A 1 176 ? 0.400 6.815 13.441 1.00 89.44 176 LEU A C 1
ATOM 1343 O O . LEU A 1 176 ? -0.025 7.876 12.981 1.00 89.44 176 LEU A O 1
ATOM 1347 N N . LEU A 1 177 ? -0.052 5.621 13.046 1.00 89.00 177 LEU A N 1
ATOM 1348 C CA . LEU A 1 177 ? -1.074 5.439 12.015 1.00 89.00 177 LEU A CA 1
ATOM 1349 C C . LEU A 1 177 ? -2.432 6.007 12.436 1.00 89.00 177 LEU A C 1
ATOM 1351 O O . LEU A 1 177 ? -3.053 6.739 11.666 1.00 89.00 177 LEU A O 1
ATOM 1355 N N . VAL A 1 178 ? -2.876 5.726 13.662 1.00 88.19 178 VAL A N 1
ATOM 1356 C CA . VAL A 1 178 ? -4.157 6.235 14.186 1.00 88.19 178 VAL A CA 1
ATOM 1357 C C . VAL A 1 178 ? -4.124 7.759 14.317 1.00 88.19 178 VAL A C 1
ATOM 1359 O O . VAL A 1 178 ? -5.028 8.462 13.850 1.00 88.19 178 VAL A O 1
ATOM 1362 N N . CYS A 1 179 ? -3.041 8.287 14.885 1.00 87.00 179 CYS A N 1
ATOM 1363 C CA . CYS A 1 179 ? -2.884 9.714 15.154 1.00 87.00 179 CYS A CA 1
ATOM 1364 C C . CYS A 1 179 ? -2.637 10.567 13.909 1.00 87.00 179 CYS A C 1
ATOM 1366 O O . CYS A 1 179 ? -2.732 11.794 13.973 1.00 87.00 179 CYS A O 1
ATOM 1368 N N . ALA A 1 180 ? -2.341 9.947 12.769 1.00 85.19 180 ALA A N 1
ATOM 1369 C CA . ALA A 1 180 ? -2.234 10.650 11.499 1.00 85.19 180 ALA A CA 1
ATOM 1370 C C . ALA A 1 180 ? -3.596 11.158 11.001 1.00 85.19 180 ALA A C 1
ATOM 1372 O O . ALA A 1 180 ? -3.670 12.207 10.361 1.00 85.19 180 ALA A O 1
ATOM 1373 N N . PHE A 1 181 ? -4.684 10.451 11.314 1.00 80.62 181 PHE A N 1
ATOM 1374 C CA . PHE A 1 181 ? -6.026 10.820 10.855 1.00 80.62 181 PHE A CA 1
ATOM 1375 C C . PHE A 1 181 ? -6.856 11.526 11.921 1.00 80.62 181 PHE A C 1
ATOM 1377 O O . PHE A 1 181 ? -7.748 12.299 11.564 1.00 80.62 181 PHE A O 1
ATOM 1384 N N . PHE A 1 182 ? -6.543 11.322 13.201 1.00 79.31 182 PHE A N 1
ATOM 1385 C CA . PHE A 1 182 ? -7.341 11.813 14.322 1.00 79.31 182 PHE A CA 1
ATOM 1386 C C . PHE A 1 182 ? -6.506 12.529 15.368 1.00 79.31 182 PHE A C 1
ATOM 1388 O O . PHE A 1 182 ? -5.295 12.345 15.485 1.00 79.31 182 PHE A O 1
ATOM 1395 N N . THR A 1 183 ? -7.171 13.377 16.148 1.00 76.88 183 THR A N 1
ATOM 1396 C CA . THR A 1 183 ? -6.488 14.148 17.182 1.00 76.88 183 THR A CA 1
ATOM 1397 C C . THR A 1 183 ? -6.261 13.272 18.407 1.00 76.88 183 THR A C 1
ATOM 1399 O O . THR A 1 183 ? -7.084 13.231 19.319 1.00 76.88 183 THR A O 1
ATOM 1402 N N . CYS A 1 184 ? -5.109 12.612 18.469 1.00 79.12 184 CYS A N 1
ATOM 1403 C CA . CYS A 1 184 ? -4.658 11.955 19.691 1.00 79.12 184 CYS A CA 1
ATOM 1404 C C . CYS A 1 184 ? -4.313 13.017 20.746 1.00 79.12 184 CYS A C 1
ATOM 1406 O O . CYS A 1 184 ? -3.249 13.641 20.718 1.00 79.12 184 CYS A O 1
ATOM 1408 N N . ALA A 1 185 ? -5.250 13.293 21.654 1.00 61.44 185 ALA A N 1
ATOM 1409 C CA . ALA A 1 185 ? -5.008 14.167 22.795 1.00 61.44 185 ALA A CA 1
ATOM 1410 C C . ALA A 1 185 ? -4.170 13.422 23.849 1.00 61.44 185 ALA A C 1
ATOM 1412 O O . ALA A 1 185 ? -4.469 12.281 24.186 1.00 61.44 185 ALA A O 1
ATOM 1413 N N . GLY A 1 186 ? -3.122 14.078 24.357 1.00 55.59 186 GLY A N 1
ATOM 1414 C CA . GLY A 1 186 ? -2.085 13.452 25.185 1.00 55.59 186 GLY A CA 1
ATOM 1415 C C . GLY A 1 186 ? -2.585 12.633 26.385 1.00 55.59 186 GLY A C 1
ATOM 1416 O O . GLY A 1 186 ? -3.544 13.009 27.059 1.00 55.59 186 GLY A O 1
ATOM 1417 N N . ASP A 1 187 ? -1.850 11.547 26.641 1.00 54.72 187 ASP A N 1
ATOM 1418 C CA . ASP A 1 187 ? -1.959 10.550 27.720 1.00 54.72 187 ASP A CA 1
ATOM 1419 C C . ASP A 1 187 ? -3.198 9.628 27.719 1.00 54.72 187 ASP A C 1
ATOM 1421 O O . ASP A 1 187 ? -3.300 8.769 28.596 1.00 54.72 187 ASP A O 1
ATOM 1425 N N . ALA A 1 188 ? -4.134 9.757 26.773 1.00 57.69 188 ALA A N 1
ATOM 1426 C CA . ALA A 1 188 ? -5.165 8.737 26.578 1.00 57.69 188 ALA A CA 1
ATOM 1427 C C . ALA A 1 188 ? -4.617 7.628 25.671 1.00 57.69 188 ALA A C 1
ATOM 1429 O O . ALA A 1 188 ? -4.198 7.926 24.556 1.00 57.69 188 ALA A O 1
ATOM 1430 N N . ASP A 1 189 ? -4.637 6.375 26.138 1.00 65.88 189 ASP A N 1
ATOM 1431 C CA . ASP A 1 189 ? -4.294 5.211 25.313 1.00 65.88 189 ASP A CA 1
ATOM 1432 C C . ASP A 1 189 ? -5.249 5.173 24.109 1.00 65.88 189 ASP A C 1
ATOM 1434 O O . ASP A 1 189 ? -6.443 4.881 24.249 1.00 65.88 189 ASP A O 1
ATOM 1438 N N . THR A 1 190 ? -4.749 5.548 22.931 1.00 81.75 190 THR A N 1
ATOM 1439 C CA . THR A 1 190 ? -5.559 5.581 21.706 1.00 81.75 190 THR A CA 1
ATOM 1440 C C . THR A 1 190 ? -5.693 4.200 21.092 1.00 81.75 190 THR A C 1
ATOM 1442 O O . THR A 1 190 ? -6.717 3.895 20.474 1.00 81.75 190 THR A O 1
ATOM 1445 N N . ILE A 1 191 ? -4.700 3.355 21.360 1.00 88.44 191 ILE A N 1
ATOM 1446 C CA . ILE A 1 191 ? -4.677 1.941 21.039 1.00 88.44 191 ILE A CA 1
ATOM 1447 C C . ILE A 1 191 ? -4.484 1.098 22.301 1.00 88.44 191 ILE A C 1
ATOM 1449 O O . ILE A 1 191 ? -3.948 1.538 23.316 1.00 88.44 191 ILE A O 1
ATOM 1453 N N . THR A 1 192 ? -4.887 -0.162 22.243 1.00 89.25 192 THR A N 1
ATOM 1454 C CA . THR A 1 192 ? -4.584 -1.165 23.268 1.00 89.25 192 THR A CA 1
ATOM 1455 C C . THR A 1 192 ? -4.183 -2.456 22.573 1.00 89.25 192 THR A C 1
ATOM 1457 O O . THR A 1 192 ? -4.792 -2.833 21.579 1.00 89.25 192 THR A O 1
ATOM 1460 N N . LEU A 1 193 ? -3.142 -3.130 23.066 1.00 89.19 193 LEU A N 1
ATOM 1461 C CA . LEU A 1 193 ? -2.766 -4.446 22.552 1.00 89.19 193 LEU A CA 1
ATOM 1462 C C . LEU A 1 193 ? -3.914 -5.433 22.804 1.00 89.19 193 LEU A C 1
ATOM 1464 O O . LEU A 1 193 ? -4.247 -5.687 23.963 1.00 89.19 193 LEU A O 1
ATOM 1468 N N . ASP A 1 194 ? -4.478 -5.991 21.735 1.00 86.44 194 ASP A N 1
ATOM 1469 C CA . ASP A 1 194 ? -5.575 -6.959 21.814 1.00 86.44 194 ASP A CA 1
ATOM 1470 C C . ASP A 1 194 ? -5.029 -8.392 21.802 1.00 86.44 194 ASP A C 1
ATOM 1472 O O . ASP A 1 194 ? -5.170 -9.141 22.773 1.00 86.44 194 ASP A O 1
ATOM 1476 N N . GLN A 1 195 ? -4.306 -8.755 20.736 1.00 86.94 195 GLN A N 1
ATOM 1477 C CA . GLN A 1 195 ? -3.735 -10.093 20.585 1.00 86.94 195 GLN A CA 1
ATOM 1478 C C . GLN A 1 195 ? -2.450 -10.113 19.750 1.00 86.94 195 GLN A C 1
ATOM 1480 O O . GLN A 1 195 ? -2.208 -9.247 18.913 1.00 86.94 195 GLN A O 1
ATOM 1485 N N . THR A 1 196 ? -1.640 -11.152 19.957 1.00 87.06 196 THR A N 1
ATOM 1486 C CA . THR A 1 196 ? -0.501 -11.495 19.096 1.00 87.06 196 THR A CA 1
ATOM 1487 C C . THR A 1 196 ? -0.689 -12.922 18.595 1.00 87.06 196 THR A C 1
ATOM 1489 O O . THR A 1 196 ? -0.807 -13.857 19.394 1.00 87.06 196 THR A O 1
ATOM 1492 N N . THR A 1 197 ? -0.707 -13.096 17.278 1.00 81.62 197 THR A N 1
ATOM 1493 C CA . THR A 1 197 ? -0.897 -14.379 16.598 1.00 81.62 197 THR A CA 1
ATOM 1494 C C . THR A 1 197 ? 0.272 -14.592 15.648 1.00 81.62 197 THR A C 1
ATOM 1496 O O . THR A 1 197 ? 0.420 -13.865 14.679 1.00 81.62 197 THR A O 1
ATOM 1499 N N . GLY A 1 198 ? 1.147 -15.558 15.950 1.00 82.44 198 GLY A N 1
ATOM 1500 C CA . GLY A 1 198 ? 2.334 -15.809 15.127 1.00 82.44 198 GLY A CA 1
ATOM 1501 C C . GLY A 1 198 ? 3.236 -14.574 15.024 1.00 82.44 198 GLY A C 1
ATOM 1502 O O . GLY A 1 198 ? 3.845 -14.180 16.018 1.00 82.44 198 GLY A O 1
ATOM 1503 N N . THR A 1 199 ? 3.314 -14.001 13.822 1.00 86.38 199 THR A N 1
ATOM 1504 C CA . THR A 1 199 ? 4.092 -12.798 13.472 1.00 86.38 199 THR A CA 1
ATOM 1505 C C . THR A 1 199 ? 3.238 -11.530 13.392 1.00 86.38 199 THR A C 1
ATOM 1507 O O . THR A 1 199 ? 3.759 -10.470 13.059 1.00 86.38 199 THR A O 1
ATOM 1510 N N . THR A 1 200 ? 1.939 -11.618 13.686 1.00 89.00 200 THR A N 1
ATOM 1511 C CA . THR A 1 200 ? 1.000 -10.494 13.632 1.00 89.00 200 THR A CA 1
ATOM 1512 C C . THR A 1 200 ? 0.629 -10.034 15.034 1.00 89.00 200 THR A C 1
ATOM 1514 O O . THR A 1 200 ? 0.239 -10.825 15.895 1.00 89.00 200 THR A O 1
ATOM 1517 N N . THR A 1 201 ? 0.715 -8.729 15.266 1.00 91.62 201 THR A N 1
ATOM 1518 C CA . THR A 1 201 ? 0.262 -8.064 16.488 1.00 91.62 201 THR A CA 1
ATOM 1519 C C . THR A 1 201 ? -0.904 -7.142 16.160 1.00 91.62 201 THR A C 1
ATOM 1521 O O . THR A 1 201 ? -0.774 -6.257 15.317 1.00 91.62 201 THR A O 1
ATOM 1524 N N . LEU A 1 202 ? -2.034 -7.340 16.836 1.00 91.06 202 LEU A N 1
ATOM 1525 C CA . LEU A 1 202 ? -3.253 -6.555 16.671 1.00 91.06 202 LEU A CA 1
ATOM 1526 C C . LEU A 1 202 ? -3.443 -5.580 17.830 1.00 91.06 202 LEU A C 1
ATOM 1528 O O . LEU A 1 202 ? -3.419 -5.961 19.004 1.00 91.06 202 LEU A O 1
ATOM 1532 N N . TYR A 1 203 ? -3.691 -4.325 17.476 1.00 91.81 203 TYR A N 1
ATOM 1533 C CA . TYR A 1 203 ? -3.979 -3.233 18.393 1.00 91.81 203 TYR A CA 1
ATOM 1534 C C . TYR A 1 203 ? -5.414 -2.759 18.180 1.00 91.81 203 TYR A C 1
ATOM 1536 O O . TYR A 1 203 ? -5.749 -2.310 17.089 1.00 91.81 203 TYR A O 1
ATOM 1544 N N . SER A 1 204 ? -6.259 -2.838 19.206 1.00 90.31 204 SER A N 1
ATOM 1545 C CA . SER A 1 204 ? -7.614 -2.283 19.170 1.00 90.31 204 SER A CA 1
ATOM 1546 C C . SER A 1 204 ? -7.575 -0.767 19.318 1.00 90.31 204 SER A C 1
ATOM 1548 O O . SER A 1 204 ? -6.881 -0.264 20.206 1.00 90.31 204 SER A O 1
ATOM 1550 N N . ILE A 1 205 ? -8.357 -0.050 18.518 1.00 88.75 205 ILE A N 1
ATOM 1551 C CA . ILE A 1 205 ? -8.507 1.405 18.607 1.00 88.75 205 ILE A CA 1
ATOM 1552 C C . ILE A 1 205 ? -9.575 1.750 19.652 1.00 88.75 205 ILE A C 1
ATOM 1554 O O . ILE A 1 205 ? -10.613 1.094 19.752 1.00 88.75 205 ILE A O 1
ATOM 1558 N N . SER A 1 206 ? -9.336 2.794 20.446 1.00 87.94 206 SER A N 1
ATOM 1559 C CA . SER A 1 206 ? -10.293 3.242 21.460 1.00 87.94 206 SER A CA 1
ATOM 1560 C C . SER A 1 206 ? -11.646 3.638 20.843 1.00 87.94 206 SER A C 1
ATOM 1562 O O . SER A 1 206 ? -11.718 4.365 19.850 1.00 87.94 206 SER A O 1
ATOM 1564 N N . GLU A 1 207 ? -12.748 3.228 21.481 1.00 83.69 207 GLU A N 1
ATOM 1565 C CA . GLU A 1 207 ? -14.109 3.554 21.018 1.00 83.69 207 GLU A CA 1
ATOM 1566 C C . GLU A 1 207 ? -14.368 5.060 20.892 1.00 83.69 207 GLU A C 1
ATOM 1568 O O . GLU A 1 207 ? -15.181 5.479 20.070 1.00 83.69 207 GLU A O 1
ATOM 1573 N N . ALA A 1 208 ? -13.687 5.876 21.700 1.00 82.25 208 ALA A N 1
ATOM 1574 C CA . ALA A 1 208 ? -13.807 7.328 21.647 1.00 82.25 208 ALA A CA 1
ATOM 1575 C C . ALA A 1 208 ? -13.318 7.900 20.308 1.00 82.25 208 ALA A C 1
ATOM 1577 O O . ALA A 1 208 ? -13.947 8.819 19.789 1.00 82.25 208 ALA A O 1
ATOM 1578 N N . LEU A 1 209 ? -12.246 7.336 19.743 1.00 82.38 209 LEU A N 1
ATOM 1579 C CA . LEU A 1 209 ? -11.714 7.747 18.443 1.00 82.38 209 LEU A CA 1
ATOM 1580 C C . LEU A 1 209 ? -12.527 7.172 17.286 1.00 82.38 209 LEU A C 1
ATOM 1582 O O . LEU A 1 209 ? -12.737 7.861 16.296 1.00 82.38 209 LEU A O 1
ATOM 1586 N N . MET A 1 210 ? -13.050 5.951 17.423 1.00 79.00 210 MET A N 1
ATOM 1587 C CA . MET A 1 210 ? -13.920 5.358 16.397 1.00 79.00 210 MET A CA 1
ATOM 1588 C C . MET A 1 210 ? -15.239 6.125 16.203 1.00 79.00 210 MET A C 1
ATOM 1590 O O . MET A 1 210 ? -15.863 6.020 15.152 1.00 79.00 210 MET A O 1
ATOM 1594 N N . GLN A 1 211 ? -15.688 6.872 17.220 1.00 78.25 211 GLN A N 1
ATOM 1595 C CA . GLN A 1 211 ? -16.883 7.723 17.149 1.00 78.25 211 GLN A CA 1
ATOM 1596 C C . GLN A 1 211 ? -16.600 9.127 16.597 1.00 78.25 211 GLN A C 1
ATOM 1598 O O . GLN A 1 211 ? -17.539 9.904 16.410 1.00 78.25 211 GLN A O 1
ATOM 1603 N N . GLU A 1 212 ? -15.334 9.480 16.370 1.00 78.12 212 GLU A N 1
ATOM 16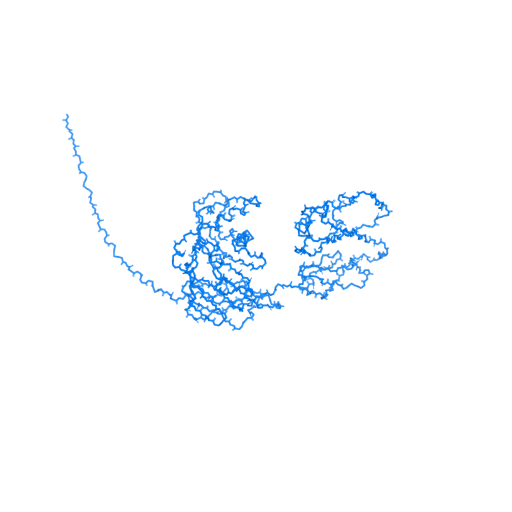04 C CA . GLU A 1 212 ? -14.961 10.735 15.732 1.00 78.12 212 GLU A CA 1
ATOM 1605 C C . GLU A 1 212 ? -14.998 10.547 14.208 1.00 78.12 212 GLU A C 1
ATOM 1607 O O . GLU A 1 212 ? -14.431 9.598 13.670 1.00 78.12 212 GLU A O 1
ATOM 1612 N N . ASP A 1 213 ? -15.664 11.457 13.494 1.00 76.12 213 ASP A N 1
ATOM 1613 C CA . ASP A 1 213 ? -15.569 11.514 12.035 1.00 76.12 213 ASP A CA 1
ATOM 1614 C C . ASP A 1 213 ? -14.332 12.332 11.647 1.00 76.12 213 ASP A C 1
ATOM 1616 O O . ASP A 1 213 ? -14.203 13.513 11.993 1.00 76.12 213 ASP A O 1
ATOM 1620 N N . GLY A 1 214 ? -13.421 11.712 10.900 1.00 77.56 214 GLY A N 1
ATOM 1621 C CA . GLY A 1 214 ? -12.193 12.349 10.442 1.00 77.56 214 GLY A CA 1
ATOM 1622 C C . GLY A 1 214 ? -12.437 13.167 9.179 1.00 77.56 214 GLY A C 1
ATOM 1623 O O . GLY A 1 214 ? -13.006 12.675 8.206 1.00 77.56 214 GLY A O 1
ATOM 1624 N N . THR A 1 215 ? -11.968 14.416 9.168 1.00 81.38 215 THR A N 1
ATOM 1625 C CA . THR A 1 215 ? -11.927 15.265 7.954 1.00 81.38 215 THR A CA 1
ATOM 1626 C C . THR A 1 215 ? -10.500 15.590 7.513 1.00 81.38 215 THR A C 1
ATOM 1628 O O . THR A 1 215 ? -10.289 16.216 6.476 1.00 81.38 215 THR A O 1
ATOM 1631 N N . ASN A 1 216 ? -9.496 15.131 8.268 1.00 83.50 216 ASN A N 1
ATOM 1632 C CA . ASN A 1 216 ? -8.090 15.399 7.976 1.00 83.50 216 ASN A CA 1
ATOM 1633 C C . ASN A 1 216 ? -7.680 14.833 6.614 1.00 83.50 216 ASN A C 1
ATOM 1635 O O . ASN A 1 216 ? -7.029 15.530 5.841 1.00 83.50 216 ASN A O 1
ATOM 1639 N N . PHE A 1 217 ? -8.111 13.613 6.281 1.00 87.75 217 PHE A N 1
ATOM 1640 C CA . PHE A 1 217 ? -7.814 13.009 4.983 1.00 87.75 217 PHE A CA 1
ATOM 1641 C C . PHE A 1 217 ? -8.388 13.824 3.815 1.00 87.75 217 PHE A C 1
ATOM 1643 O O . PHE A 1 217 ? -7.655 14.164 2.889 1.00 87.75 217 PHE A O 1
ATOM 1650 N N . SER A 1 218 ? -9.675 14.187 3.861 1.00 89.69 218 SER A N 1
ATOM 1651 C CA . SER A 1 218 ? -10.320 14.946 2.783 1.00 89.69 218 SER A CA 1
ATOM 1652 C C . SER A 1 218 ? -9.759 16.365 2.650 1.00 89.69 218 SER A C 1
ATOM 1654 O O . SER A 1 218 ? -9.551 16.836 1.530 1.00 89.69 218 SER A O 1
ATOM 1656 N N . ALA A 1 219 ? -9.424 17.022 3.765 1.00 90.94 219 ALA A N 1
ATOM 1657 C CA . ALA A 1 219 ? -8.765 18.329 3.766 1.00 90.94 219 ALA A CA 1
ATOM 1658 C C . ALA A 1 219 ? -7.341 18.284 3.180 1.00 90.94 219 ALA A C 1
ATOM 1660 O O . ALA A 1 219 ? -6.960 19.167 2.405 1.00 90.94 219 ALA A O 1
ATOM 1661 N N . GLN A 1 220 ? -6.557 17.254 3.515 1.00 92.31 220 GLN A N 1
ATOM 1662 C CA . GLN A 1 220 ? -5.226 17.072 2.934 1.00 92.31 220 GLN A CA 1
ATOM 1663 C C . GLN A 1 220 ? -5.299 16.703 1.454 1.00 92.31 220 GLN A C 1
ATOM 1665 O O . GLN A 1 220 ? -4.537 17.251 0.662 1.00 92.31 220 GLN A O 1
ATOM 1670 N N . LEU A 1 221 ? -6.242 15.846 1.049 1.00 93.69 221 LEU A N 1
ATOM 1671 C CA . LEU A 1 221 ? -6.427 15.510 -0.362 1.00 93.69 221 LEU A CA 1
ATOM 1672 C C . LEU A 1 221 ? -6.808 16.737 -1.188 1.00 93.69 221 LEU A C 1
ATOM 1674 O O . LEU A 1 221 ? -6.236 16.947 -2.252 1.00 93.69 221 LEU A O 1
ATOM 1678 N N . ALA A 1 222 ? -7.692 17.595 -0.676 1.00 92.94 222 ALA A N 1
ATOM 1679 C CA . ALA A 1 222 ? -8.002 18.867 -1.323 1.00 92.94 222 ALA A CA 1
ATOM 1680 C C . ALA A 1 222 ? -6.757 19.761 -1.481 1.00 92.94 222 ALA A C 1
ATOM 1682 O O . ALA A 1 222 ? -6.569 20.359 -2.537 1.00 92.94 222 ALA A O 1
ATOM 1683 N N . SER A 1 223 ? -5.894 19.809 -0.460 1.00 93.75 223 SER A N 1
ATOM 1684 C CA . SER A 1 223 ? -4.654 20.601 -0.488 1.00 93.75 223 SER A CA 1
ATOM 1685 C C . SER A 1 223 ? -3.652 20.067 -1.516 1.00 93.75 223 SER A C 1
ATOM 1687 O O . SER A 1 223 ? -3.058 20.845 -2.258 1.00 93.75 223 SER A O 1
ATOM 1689 N N . VAL A 1 224 ? -3.497 18.742 -1.597 1.00 94.19 224 VAL A N 1
ATOM 1690 C CA . VAL A 1 224 ? -2.632 18.084 -2.585 1.00 94.19 224 VAL A CA 1
ATOM 1691 C C . VAL A 1 224 ? -3.158 18.319 -4.005 1.00 94.19 224 VAL A C 1
ATOM 1693 O O . VAL A 1 224 ? -2.382 18.670 -4.887 1.00 94.19 224 VAL A O 1
ATOM 1696 N N . LEU A 1 225 ? -4.466 18.194 -4.247 1.00 94.00 225 LEU A N 1
ATOM 1697 C CA . LEU A 1 225 ? -5.042 18.484 -5.567 1.00 94.00 225 LEU A CA 1
ATOM 1698 C C . LEU A 1 225 ? -4.786 19.941 -5.989 1.00 94.00 225 LEU A C 1
ATOM 1700 O O . LEU A 1 225 ? -4.378 20.185 -7.123 1.00 94.00 225 LEU A O 1
ATOM 1704 N N . GLU A 1 226 ? -4.949 20.899 -5.072 1.00 94.19 226 GLU A N 1
ATOM 1705 C CA . GLU A 1 226 ? -4.660 22.314 -5.337 1.00 94.19 226 GLU A CA 1
ATOM 1706 C C . GLU A 1 226 ? -3.173 22.558 -5.652 1.00 94.19 226 GLU A C 1
ATOM 1708 O O . GLU A 1 226 ? -2.865 23.279 -6.603 1.00 94.19 226 GLU A O 1
ATOM 1713 N N . GLU A 1 227 ? -2.253 21.935 -4.906 1.00 94.44 227 GLU A N 1
ATOM 1714 C CA . GLU A 1 227 ? -0.802 22.050 -5.123 1.00 94.44 227 GLU A CA 1
ATOM 1715 C C . GLU A 1 227 ? -0.394 21.645 -6.547 1.00 94.44 227 GLU A C 1
ATOM 1717 O O . GLU A 1 227 ? 0.446 22.306 -7.165 1.00 94.44 227 GLU A O 1
ATOM 1722 N N . TYR A 1 228 ? -1.021 20.598 -7.088 1.00 91.44 228 TYR A N 1
ATOM 1723 C CA . TYR A 1 228 ? -0.736 20.081 -8.429 1.00 91.44 228 TYR A CA 1
ATOM 1724 C C . TYR A 1 228 ? -1.629 20.674 -9.531 1.00 91.44 228 TYR A C 1
ATOM 1726 O O . TYR A 1 228 ? -1.469 20.327 -10.700 1.00 91.44 228 TYR A O 1
ATOM 1734 N N . GLY A 1 229 ? -2.510 21.623 -9.197 1.00 90.81 229 GLY A N 1
ATOM 1735 C CA . GLY A 1 229 ? -3.372 22.305 -10.165 1.00 90.81 229 GLY A CA 1
ATOM 1736 C C . GLY A 1 229 ? -4.532 21.453 -10.689 1.00 90.81 229 GLY A C 1
ATOM 1737 O O . GLY A 1 229 ? -5.040 21.734 -11.776 1.00 90.81 229 GLY A O 1
ATOM 1738 N N . GLU A 1 230 ? -4.946 20.439 -9.931 1.00 91.38 230 GLU A N 1
ATOM 1739 C CA . GLU A 1 230 ? -6.081 19.577 -10.255 1.00 91.38 230 GLU A CA 1
ATOM 1740 C C . GLU A 1 230 ? -7.423 20.209 -9.873 1.00 91.38 230 GLU A C 1
ATOM 1742 O O . GLU A 1 230 ? -7.527 21.051 -8.975 1.00 91.38 230 GLU A O 1
ATOM 1747 N N . GLU A 1 231 ? -8.488 19.783 -10.554 1.00 88.81 231 GLU A N 1
ATOM 1748 C CA . GLU A 1 231 ? -9.843 20.226 -10.232 1.00 88.81 231 GLU A CA 1
ATOM 1749 C C . GLU A 1 231 ? -10.331 19.602 -8.915 1.00 88.81 231 GLU A C 1
ATOM 1751 O O . GLU A 1 231 ? -10.158 18.410 -8.651 1.00 88.81 231 GLU A O 1
ATOM 1756 N N . MET A 1 232 ? -10.988 20.410 -8.080 1.00 89.50 232 MET A N 1
ATOM 1757 C CA . MET A 1 232 ? -11.573 19.923 -6.836 1.00 89.50 232 MET A CA 1
ATOM 1758 C C . MET A 1 232 ? -12.781 19.032 -7.125 1.00 89.50 232 MET A C 1
ATOM 1760 O O . MET A 1 232 ? -13.758 19.454 -7.743 1.00 89.50 232 MET A O 1
ATOM 1764 N N . LEU A 1 233 ? -12.730 17.801 -6.624 1.00 89.19 233 LEU A N 1
ATOM 1765 C CA . LEU A 1 233 ? -13.757 16.801 -6.884 1.00 89.19 233 LEU A CA 1
ATOM 1766 C C . LEU A 1 233 ? -15.056 17.118 -6.152 1.00 89.19 233 LEU A C 1
ATOM 1768 O O . LEU A 1 233 ? -15.069 17.461 -4.961 1.00 89.19 233 LEU A O 1
ATOM 1772 N N . SER A 1 234 ? -16.172 16.891 -6.839 1.00 88.31 234 SER A N 1
ATOM 1773 C CA . SER A 1 234 ? -17.472 16.906 -6.181 1.00 88.31 234 SER A CA 1
ATOM 1774 C C . SER A 1 234 ? -17.534 15.788 -5.132 1.00 88.31 234 SER A C 1
ATOM 1776 O O . SER A 1 234 ? -17.106 14.655 -5.362 1.00 88.31 234 SER A O 1
ATOM 1778 N N . GLY A 1 235 ? -18.019 16.139 -3.942 1.00 85.81 235 GLY A N 1
ATOM 1779 C CA . GLY A 1 235 ? -18.194 15.215 -2.825 1.00 85.81 235 GLY A CA 1
ATOM 1780 C C . GLY A 1 235 ? -16.979 14.956 -1.934 1.00 85.81 235 GLY A C 1
ATOM 1781 O O . GLY A 1 235 ? -17.149 14.370 -0.861 1.00 85.81 235 GLY A O 1
ATOM 1782 N N . LEU A 1 236 ? -15.794 15.461 -2.298 1.00 89.62 236 LEU A N 1
ATOM 1783 C CA . LEU A 1 236 ? -14.594 15.371 -1.461 1.00 89.62 236 LEU A CA 1
ATOM 1784 C C . LEU A 1 236 ? -14.685 16.247 -0.201 1.00 89.62 236 LEU A C 1
ATOM 1786 O O . LEU A 1 236 ? -14.333 15.801 0.883 1.00 89.62 236 LEU A O 1
ATOM 1790 N N . SER A 1 237 ? -15.183 17.481 -0.318 1.00 84.12 237 SER A N 1
ATOM 1791 C CA . SER A 1 237 ? -15.133 18.479 0.767 1.00 84.12 237 SER A CA 1
ATOM 1792 C C . SER A 1 237 ? -15.949 18.132 2.016 1.00 84.12 237 SER A C 1
ATOM 1794 O O . SER A 1 237 ? -15.676 18.668 3.086 1.00 84.12 237 SER A O 1
ATOM 1796 N N . GLY A 1 238 ? -16.944 17.255 1.894 1.00 83.75 238 GLY A N 1
ATOM 1797 C CA . GLY A 1 238 ? -17.678 16.699 3.031 1.00 83.75 238 GLY A CA 1
ATOM 1798 C C . GLY A 1 238 ? -17.412 15.214 3.255 1.00 83.75 238 GLY A C 1
ATOM 1799 O O . GLY A 1 238 ? -18.111 14.617 4.071 1.00 83.75 238 GLY A O 1
ATOM 1800 N N . ALA A 1 239 ? -16.482 14.603 2.510 1.00 88.12 239 ALA A N 1
ATOM 1801 C CA . ALA A 1 239 ? -16.152 13.200 2.699 1.00 88.12 239 ALA A CA 1
ATOM 1802 C C . ALA A 1 239 ? -15.596 13.005 4.111 1.00 88.12 239 ALA A C 1
ATOM 1804 O O . ALA A 1 239 ? -14.703 13.745 4.544 1.00 88.12 239 ALA A O 1
ATOM 1805 N N . VAL A 1 240 ? -16.144 12.012 4.804 1.00 89.62 240 VAL A N 1
ATOM 1806 C CA . VAL A 1 240 ? -15.718 11.624 6.148 1.00 89.62 240 VAL A CA 1
ATOM 1807 C C . VAL A 1 240 ? -14.929 10.331 6.072 1.00 89.62 240 VAL A C 1
ATOM 1809 O O . VAL A 1 240 ? -15.181 9.480 5.213 1.00 89.62 240 VAL A O 1
ATOM 1812 N N . THR A 1 241 ? -13.964 10.199 6.967 1.00 88.44 241 THR A N 1
ATOM 1813 C CA . THR A 1 241 ? -13.195 8.973 7.138 1.00 88.44 241 THR A CA 1
ATOM 1814 C C . THR A 1 241 ? -13.439 8.399 8.518 1.00 88.44 241 THR A C 1
ATOM 1816 O O . THR A 1 241 ? -13.399 9.144 9.497 1.00 88.44 241 THR A O 1
ATOM 1819 N N . THR A 1 242 ? -13.647 7.090 8.593 1.00 88.12 242 THR A N 1
ATOM 1820 C CA . THR A 1 242 ? -13.884 6.359 9.841 1.00 88.12 242 THR A CA 1
ATOM 1821 C C . THR A 1 242 ? -12.740 5.376 10.070 1.00 88.12 242 THR A C 1
ATOM 1823 O O . THR A 1 242 ? -12.294 4.709 9.132 1.00 88.12 242 THR A O 1
ATOM 1826 N N . LEU A 1 243 ? -12.245 5.320 11.310 1.00 85.06 243 LEU A N 1
ATOM 1827 C CA . LEU A 1 243 ? -11.196 4.380 11.706 1.00 85.06 243 LEU A CA 1
ATOM 1828 C C . LEU A 1 243 ? -11.699 2.931 11.689 1.00 85.06 243 LEU A C 1
ATOM 1830 O O . LEU A 1 243 ? -12.879 2.695 11.963 1.00 85.06 243 LEU A O 1
ATOM 1834 N N . PRO A 1 244 ? -10.803 1.965 11.427 1.00 84.44 244 PRO A N 1
ATOM 1835 C CA . PRO A 1 244 ? -11.101 0.558 11.651 1.00 84.44 244 PRO A CA 1
ATOM 1836 C C . PRO A 1 244 ? -11.184 0.280 13.158 1.00 84.44 244 PRO A C 1
ATOM 1838 O O . PRO A 1 244 ? -10.868 1.140 13.983 1.00 84.44 244 PRO A O 1
ATOM 1841 N N . THR A 1 245 ? -11.573 -0.935 13.543 1.00 84.94 245 THR A N 1
ATOM 1842 C CA . THR A 1 245 ? -11.521 -1.309 14.965 1.00 84.94 245 THR A CA 1
ATOM 1843 C C . THR A 1 245 ? -10.120 -1.740 15.410 1.00 84.94 245 THR A C 1
ATOM 1845 O O . THR A 1 245 ? -9.803 -1.653 16.598 1.00 84.94 245 THR A O 1
ATOM 1848 N N . TYR A 1 246 ? -9.248 -2.102 14.459 1.00 87.25 246 TYR A N 1
ATOM 1849 C CA . TYR A 1 246 ? -7.891 -2.575 14.724 1.00 87.25 246 TYR A CA 1
ATOM 1850 C C . TYR A 1 246 ? -6.841 -1.988 13.777 1.00 87.25 246 TYR A C 1
ATOM 1852 O O . TYR A 1 246 ? -7.118 -1.678 12.619 1.00 87.25 246 TYR A O 1
ATOM 1860 N N . VAL A 1 247 ? -5.604 -1.919 14.265 1.00 89.25 247 VAL A N 1
ATOM 1861 C CA . VAL A 1 247 ? -4.384 -1.784 13.458 1.00 89.25 247 VAL A CA 1
ATOM 1862 C C . VAL A 1 247 ? -3.557 -3.045 13.631 1.00 89.25 247 VAL A C 1
ATOM 1864 O O . VAL A 1 247 ? -3.388 -3.531 14.753 1.00 89.25 247 VAL A O 1
ATOM 1867 N N . ALA A 1 248 ? -3.020 -3.563 12.535 1.00 90.12 248 ALA A N 1
ATOM 1868 C CA . ALA A 1 248 ? -2.197 -4.755 12.569 1.00 90.12 248 ALA A CA 1
ATOM 1869 C C . ALA A 1 248 ? -0.758 -4.440 12.193 1.00 90.12 248 ALA A C 1
ATOM 1871 O O . ALA A 1 248 ? -0.499 -3.749 11.209 1.00 90.12 248 ALA A O 1
ATOM 1872 N N . VAL A 1 249 ? 0.178 -4.992 12.955 1.00 91.44 249 VAL A N 1
ATOM 1873 C CA . VAL A 1 249 ? 1.608 -4.948 12.659 1.00 91.44 249 VAL A CA 1
ATOM 1874 C C . VAL A 1 249 ? 2.086 -6.373 12.432 1.00 91.44 249 VAL A C 1
ATOM 1876 O O . VAL A 1 249 ? 2.027 -7.201 13.339 1.00 91.44 249 VAL A O 1
ATOM 1879 N N . VAL A 1 250 ? 2.528 -6.653 11.212 1.00 90.38 250 VAL A N 1
ATOM 1880 C CA . VAL A 1 250 ? 3.034 -7.945 10.755 1.00 90.38 250 VAL A CA 1
ATOM 1881 C C . VAL A 1 250 ? 4.555 -7.854 10.680 1.00 90.38 250 VAL A C 1
ATOM 1883 O O . VAL A 1 250 ? 5.100 -7.127 9.852 1.00 90.38 250 VAL A O 1
ATOM 1886 N N . ASP A 1 251 ? 5.254 -8.581 11.546 1.00 86.38 251 ASP A N 1
ATOM 1887 C CA . ASP A 1 251 ? 6.720 -8.530 11.631 1.00 86.38 251 ASP A CA 1
ATOM 1888 C C . ASP A 1 251 ? 7.408 -9.219 10.442 1.00 86.38 251 ASP A C 1
ATOM 1890 O O . ASP A 1 251 ? 8.528 -8.861 10.082 1.00 86.38 251 ASP A O 1
ATOM 1894 N N . GLU A 1 252 ? 6.733 -10.185 9.814 1.00 85.31 252 GLU A N 1
ATOM 1895 C CA . GLU A 1 252 ? 7.250 -10.947 8.677 1.00 85.31 252 GLU A CA 1
ATOM 1896 C C . GLU A 1 252 ? 6.181 -11.084 7.581 1.00 85.31 252 GLU A C 1
ATOM 1898 O O . GLU A 1 252 ? 5.420 -12.052 7.553 1.00 85.31 252 GLU A O 1
ATOM 1903 N N . LYS A 1 253 ? 6.120 -10.115 6.660 1.00 84.19 253 LYS A N 1
ATOM 1904 C CA . LYS A 1 253 ? 5.299 -10.189 5.442 1.00 84.19 253 LYS A CA 1
ATOM 1905 C C . LYS A 1 253 ? 6.178 -10.359 4.208 1.00 84.19 253 LYS A C 1
ATOM 1907 O O . LYS A 1 253 ? 7.127 -9.605 4.005 1.00 84.19 253 LYS A O 1
ATOM 1912 N N . ILE A 1 254 ? 5.866 -11.354 3.383 1.00 81.44 254 ILE A N 1
ATOM 1913 C CA . ILE A 1 254 ? 6.592 -11.647 2.146 1.00 81.44 254 ILE A CA 1
ATOM 1914 C C . ILE A 1 254 ? 5.983 -10.836 1.003 1.00 81.44 254 ILE A C 1
ATOM 1916 O O . ILE A 1 254 ? 4.858 -11.090 0.578 1.00 81.44 254 ILE A O 1
ATOM 1920 N N . LEU A 1 255 ? 6.741 -9.882 0.481 1.00 81.19 255 LEU A N 1
ATOM 1921 C CA . LEU A 1 255 ? 6.339 -9.076 -0.668 1.00 81.19 255 LEU A CA 1
ATOM 1922 C C . LEU A 1 255 ? 7.194 -9.440 -1.880 1.00 81.19 255 LEU A C 1
ATOM 1924 O O . LEU A 1 255 ? 8.274 -10.035 -1.749 1.00 81.19 255 LEU A O 1
ATOM 1928 N N . GLU A 1 256 ? 6.716 -9.069 -3.067 1.00 74.62 256 GLU A N 1
ATOM 1929 C CA . GLU A 1 256 ? 7.578 -9.040 -4.242 1.00 74.62 256 GLU A CA 1
ATOM 1930 C C . GLU A 1 256 ? 8.740 -8.101 -3.926 1.00 74.62 256 GLU A C 1
ATOM 1932 O O . GLU A 1 256 ? 8.536 -6.936 -3.578 1.00 74.62 256 GLU A O 1
ATOM 1937 N N . SER A 1 257 ? 9.967 -8.626 -3.977 1.00 66.25 257 SER A N 1
ATOM 1938 C CA . SER A 1 257 ? 11.130 -7.761 -3.849 1.00 66.25 257 SER A CA 1
ATOM 1939 C C . SER A 1 257 ? 11.034 -6.742 -4.977 1.00 66.25 257 SER A C 1
ATOM 1941 O O . SER A 1 257 ? 10.848 -7.161 -6.127 1.00 66.25 257 SER A O 1
ATOM 1943 N N . PRO A 1 258 ? 11.219 -5.437 -4.704 1.00 60.38 258 PRO A N 1
ATOM 1944 C CA . PRO A 1 258 ? 11.522 -4.492 -5.761 1.00 60.38 258 PRO A CA 1
ATOM 1945 C C . PRO A 1 258 ? 12.620 -5.126 -6.608 1.00 60.38 258 PRO A C 1
ATOM 1947 O O . PRO A 1 258 ? 13.643 -5.571 -6.075 1.00 60.38 258 PRO A O 1
ATOM 1950 N N . PHE A 1 259 ? 12.355 -5.301 -7.900 1.00 57.78 259 PHE A N 1
ATOM 1951 C CA . PHE A 1 259 ? 13.345 -5.896 -8.774 1.00 57.78 259 PHE A CA 1
ATOM 1952 C C . PHE A 1 259 ? 14.498 -4.904 -8.912 1.00 57.78 259 PHE A C 1
ATOM 1954 O O . PHE A 1 259 ? 14.415 -3.933 -9.667 1.00 57.78 259 PHE A O 1
ATOM 1961 N N . ASP A 1 260 ? 15.575 -5.152 -8.170 1.00 56.78 260 ASP A N 1
ATOM 1962 C CA . ASP A 1 260 ? 16.827 -4.414 -8.287 1.00 56.78 260 ASP A CA 1
ATOM 1963 C C . ASP A 1 260 ? 17.554 -4.870 -9.555 1.00 56.78 260 ASP A C 1
ATOM 1965 O O . ASP A 1 260 ? 18.472 -5.696 -9.557 1.00 56.78 260 ASP A O 1
ATOM 1969 N N . GLY A 1 261 ? 17.092 -4.325 -10.675 1.00 59.53 261 GLY A N 1
ATOM 1970 C CA . GLY A 1 261 ? 17.631 -4.603 -11.992 1.00 59.53 261 GLY A CA 1
ATOM 1971 C C . GLY A 1 261 ? 16.951 -3.796 -13.087 1.00 59.53 261 GLY A C 1
ATOM 1972 O O . GLY A 1 261 ? 16.320 -2.756 -12.858 1.00 59.53 261 GLY A O 1
ATOM 1973 N N . CYS A 1 262 ? 17.114 -4.272 -14.311 1.00 69.00 262 CYS A N 1
ATOM 1974 C CA . CYS A 1 262 ? 16.620 -3.630 -15.503 1.00 69.00 262 CYS A CA 1
ATOM 1975 C C . CYS A 1 262 ? 15.398 -4.365 -16.036 1.00 69.00 262 CYS A C 1
ATOM 1977 O O . CYS A 1 262 ? 15.513 -5.484 -16.529 1.00 69.00 262 CYS A O 1
ATOM 1979 N N . THR A 1 263 ? 14.232 -3.729 -15.911 1.00 65.12 263 THR A N 1
ATOM 1980 C CA . THR A 1 263 ? 12.929 -4.287 -16.304 1.00 65.12 263 THR A CA 1
ATOM 1981 C C . THR A 1 263 ? 12.440 -3.740 -17.635 1.00 65.12 263 THR A C 1
ATOM 1983 O O . THR A 1 263 ? 11.806 -4.459 -18.403 1.00 65.12 263 THR A O 1
ATOM 1986 N N . ALA A 1 264 ? 12.731 -2.472 -17.937 1.00 65.88 264 ALA A N 1
ATOM 1987 C CA . ALA A 1 264 ? 12.395 -1.894 -19.226 1.00 65.88 264 ALA A CA 1
ATOM 1988 C C . ALA A 1 264 ? 13.351 -2.428 -20.278 1.00 65.88 264 ALA A C 1
ATOM 1990 O O . ALA A 1 264 ? 14.550 -2.520 -20.059 1.00 65.88 264 ALA A O 1
ATOM 1991 N N . THR A 1 265 ? 12.831 -2.742 -21.446 1.00 68.31 265 THR A N 1
ATOM 1992 C CA . THR A 1 265 ? 13.624 -3.273 -22.539 1.00 68.31 265 THR A CA 1
ATOM 1993 C C . THR A 1 265 ? 14.623 -2.228 -23.068 1.00 68.31 265 THR A C 1
ATOM 1995 O O . THR A 1 265 ? 14.196 -1.095 -23.334 1.00 68.31 265 THR A O 1
ATOM 1998 N N . PRO A 1 266 ? 15.922 -2.553 -23.263 1.00 70.94 266 PRO A N 1
ATOM 1999 C CA . PRO A 1 266 ? 16.889 -1.578 -23.763 1.00 70.94 266 PRO A CA 1
ATOM 2000 C C . PRO A 1 266 ? 16.452 -1.083 -25.144 1.00 70.94 266 PRO A C 1
ATOM 2002 O O . PRO A 1 266 ? 16.176 -1.880 -26.035 1.00 70.94 266 PRO A O 1
ATOM 2005 N N . GLN A 1 267 ? 16.359 0.233 -25.336 1.00 68.69 267 GLN A N 1
ATOM 2006 C CA . GLN A 1 267 ? 15.996 0.817 -26.629 1.00 68.69 267 GLN A CA 1
ATOM 2007 C C . GLN A 1 267 ? 17.254 0.918 -27.493 1.00 68.69 267 GLN A C 1
ATOM 2009 O O . GLN A 1 267 ? 18.055 1.831 -27.315 1.00 68.69 267 GLN A O 1
ATOM 2014 N N . ILE A 1 268 ? 17.444 -0.039 -28.402 1.00 77.25 268 ILE A N 1
ATOM 2015 C CA . ILE A 1 268 ? 18.617 -0.109 -29.282 1.00 77.25 268 ILE A CA 1
ATOM 2016 C C . ILE A 1 268 ? 18.142 0.005 -30.725 1.00 77.25 268 ILE A C 1
ATOM 2018 O O . ILE A 1 268 ? 17.305 -0.784 -31.178 1.00 77.25 268 ILE A O 1
ATOM 2022 N N . ALA A 1 269 ? 18.691 0.968 -31.464 1.00 78.12 269 ALA A N 1
ATOM 2023 C CA . ALA A 1 269 ? 18.325 1.181 -32.856 1.00 78.12 269 ALA A CA 1
ATOM 2024 C C . ALA A 1 269 ? 18.682 -0.035 -33.729 1.00 78.12 269 ALA A C 1
ATOM 2026 O O . ALA A 1 269 ? 19.718 -0.672 -33.544 1.00 78.12 269 ALA A O 1
ATOM 2027 N N . ASN A 1 270 ? 17.835 -0.319 -34.725 1.00 81.88 270 ASN A N 1
ATOM 2028 C CA . ASN A 1 270 ? 18.050 -1.360 -35.737 1.00 81.88 270 ASN A CA 1
ATOM 2029 C C . ASN A 1 270 ? 18.261 -2.774 -35.162 1.00 81.88 270 ASN A C 1
ATOM 2031 O O . ASN A 1 270 ? 19.105 -3.531 -35.643 1.00 81.88 270 ASN A O 1
ATOM 2035 N N . THR A 1 271 ? 17.495 -3.140 -34.138 1.00 81.12 271 THR A N 1
ATOM 2036 C CA . THR A 1 271 ? 17.452 -4.496 -33.569 1.00 81.12 271 THR A CA 1
ATOM 2037 C C . THR A 1 271 ? 16.154 -5.207 -33.954 1.00 81.12 271 THR A C 1
ATOM 2039 O O . THR A 1 271 ? 15.162 -4.554 -34.276 1.00 81.12 271 THR A O 1
ATOM 2042 N N . HIS A 1 272 ? 16.174 -6.544 -34.008 1.00 66.19 272 HIS A N 1
ATOM 2043 C CA . HIS A 1 272 ? 15.012 -7.330 -34.452 1.00 66.19 272 HIS A CA 1
ATOM 2044 C C . HIS A 1 272 ? 13.889 -7.391 -33.416 1.00 66.19 272 HIS A C 1
ATOM 2046 O O . HIS A 1 272 ? 12.724 -7.390 -33.795 1.00 66.19 272 HIS A O 1
ATOM 2052 N N . ASP A 1 273 ? 14.258 -7.445 -32.141 1.00 60.03 273 ASP A N 1
ATOM 2053 C CA . ASP A 1 273 ? 13.354 -7.393 -31.002 1.00 60.03 273 ASP A CA 1
ATOM 2054 C C . ASP A 1 273 ? 14.213 -7.139 -29.770 1.00 60.03 273 ASP A C 1
ATOM 2056 O O . ASP A 1 273 ? 15.080 -7.944 -29.429 1.00 60.03 273 ASP A O 1
ATOM 2060 N N . THR A 1 274 ? 14.005 -6.014 -29.097 1.00 55.31 274 THR A N 1
ATOM 2061 C CA . THR A 1 274 ? 14.648 -5.791 -27.801 1.00 55.31 274 THR A CA 1
ATOM 2062 C C . THR A 1 274 ? 13.927 -6.593 -26.714 1.00 55.31 274 THR A C 1
ATOM 2064 O O . THR A 1 274 ? 14.524 -6.891 -25.683 1.00 55.31 274 THR A O 1
ATOM 2067 N N . TRP A 1 275 ? 12.673 -7.010 -26.968 1.00 55.34 275 TRP A N 1
ATOM 2068 C CA . TRP A 1 275 ? 11.764 -7.703 -26.041 1.00 55.34 275 TRP A CA 1
ATOM 2069 C C . TRP A 1 275 ? 12.279 -9.055 -25.525 1.00 55.34 275 TRP A C 1
ATOM 2071 O O . TRP A 1 275 ? 11.668 -9.628 -24.632 1.00 55.34 275 TRP A O 1
ATOM 2081 N N . SER A 1 276 ? 13.396 -9.567 -26.049 1.00 58.97 276 SER A N 1
ATOM 2082 C CA . SER A 1 276 ? 14.047 -10.779 -25.542 1.00 58.97 276 SER A CA 1
ATOM 2083 C C . SER A 1 276 ? 14.868 -10.566 -24.269 1.00 58.97 276 SER A C 1
ATOM 2085 O O . SER A 1 276 ? 15.382 -11.541 -23.724 1.00 58.97 276 SER A O 1
ATOM 2087 N N . CYS A 1 277 ? 15.066 -9.322 -23.823 1.00 66.19 277 CYS A N 1
ATOM 2088 C CA . CYS A 1 277 ? 15.667 -9.074 -22.519 1.00 66.19 277 CYS A CA 1
ATOM 2089 C C . CYS A 1 277 ? 14.603 -9.215 -21.436 1.00 66.19 277 CYS A C 1
ATOM 2091 O O . CYS A 1 277 ? 13.874 -8.263 -21.151 1.00 66.19 277 CYS A O 1
ATOM 2093 N N . ASP A 1 278 ? 14.545 -10.405 -20.840 1.00 69.31 278 ASP A N 1
ATOM 2094 C CA . ASP A 1 278 ? 13.855 -10.619 -19.572 1.00 69.31 278 ASP A CA 1
ATOM 2095 C C . ASP A 1 278 ? 14.422 -9.663 -18.500 1.00 69.31 278 ASP A C 1
ATOM 2097 O O . ASP A 1 278 ? 15.572 -9.208 -18.625 1.00 69.31 278 ASP A O 1
ATOM 2101 N N . PRO A 1 279 ? 13.651 -9.347 -17.441 1.00 68.50 279 PRO A N 1
ATOM 2102 C CA . PRO A 1 279 ? 14.156 -8.595 -16.298 1.00 68.50 279 PRO A CA 1
ATOM 2103 C C . PRO A 1 279 ? 15.529 -9.121 -15.861 1.00 68.50 279 PRO A C 1
ATOM 2105 O O . PRO A 1 279 ? 15.674 -10.290 -15.512 1.00 68.50 279 PRO A O 1
ATOM 2108 N N . THR A 1 280 ? 16.550 -8.265 -15.934 1.00 71.44 280 THR A N 1
ATOM 2109 C CA . THR A 1 280 ? 17.957 -8.652 -15.726 1.00 71.44 280 THR A CA 1
ATOM 2110 C C . THR A 1 280 ? 18.514 -7.983 -14.477 1.00 71.44 280 THR A C 1
ATOM 2112 O O . THR A 1 280 ? 18.397 -6.765 -14.330 1.00 71.44 280 THR A O 1
ATOM 2115 N N . SER A 1 281 ? 19.096 -8.764 -13.565 1.00 71.88 281 SER A N 1
ATOM 2116 C CA . SER A 1 281 ? 19.604 -8.256 -12.283 1.00 71.88 281 SER A CA 1
ATOM 2117 C C . SER A 1 281 ? 20.773 -7.288 -12.498 1.00 71.88 281 SER A C 1
ATOM 2119 O O . SER A 1 281 ? 21.481 -7.367 -13.506 1.00 71.88 281 SER A O 1
ATOM 2121 N N . ILE A 1 282 ? 21.033 -6.390 -11.544 1.00 70.50 282 ILE A N 1
ATOM 2122 C CA . ILE A 1 282 ? 22.222 -5.521 -11.603 1.00 70.50 282 ILE A CA 1
ATOM 2123 C C . ILE A 1 282 ? 23.498 -6.365 -11.763 1.00 70.50 282 ILE A C 1
ATOM 2125 O O . ILE A 1 282 ? 23.765 -7.280 -10.985 1.00 70.50 282 ILE A O 1
ATOM 2129 N N . GLY A 1 283 ? 24.318 -6.017 -12.753 1.00 70.31 283 GLY A N 1
ATOM 2130 C CA . GLY A 1 283 ? 25.574 -6.689 -13.087 1.00 70.31 283 GLY A CA 1
ATOM 2131 C C . GLY A 1 283 ? 25.425 -7.879 -14.036 1.00 70.31 283 GLY A C 1
ATOM 2132 O O . GLY A 1 283 ? 26.439 -8.368 -14.536 1.00 70.31 283 GLY A O 1
ATOM 2133 N N . GLU A 1 284 ? 24.200 -8.326 -14.315 1.00 77.81 284 GLU A N 1
ATOM 2134 C CA . GLU A 1 284 ? 23.927 -9.341 -15.330 1.00 77.81 284 GLU A CA 1
ATOM 2135 C C . GLU A 1 284 ? 23.772 -8.712 -16.718 1.00 77.81 284 GLU A C 1
ATOM 2137 O O . GLU A 1 284 ? 23.619 -7.493 -16.878 1.00 77.81 284 GLU A O 1
ATOM 2142 N N . SER A 1 285 ? 23.868 -9.557 -17.744 1.00 81.06 285 SER A N 1
ATOM 2143 C CA . SER A 1 285 ? 23.861 -9.133 -19.133 1.00 81.06 285 SER A CA 1
ATOM 2144 C C . SER A 1 285 ? 22.741 -9.773 -19.943 1.00 81.06 285 SER A C 1
ATOM 2146 O O . SER A 1 285 ? 22.347 -10.917 -19.725 1.00 81.06 285 SER A O 1
ATOM 2148 N N . CYS A 1 286 ? 22.261 -9.021 -20.927 1.00 80.69 286 CYS A N 1
ATOM 2149 C CA . CYS A 1 286 ? 21.370 -9.500 -21.969 1.00 80.69 286 CYS A CA 1
ATOM 2150 C C . CYS A 1 286 ? 22.082 -9.439 -23.327 1.00 80.69 286 CYS A C 1
ATOM 2152 O O . CYS A 1 286 ? 22.919 -8.567 -23.587 1.00 80.69 286 CYS A O 1
ATOM 2154 N N . THR A 1 287 ? 21.737 -10.367 -24.222 1.00 79.56 287 THR A N 1
ATOM 2155 C CA . THR A 1 287 ? 22.190 -10.337 -25.618 1.00 79.56 287 THR A CA 1
ATOM 2156 C C . THR A 1 287 ? 21.025 -9.962 -26.525 1.00 79.56 287 THR A C 1
ATOM 2158 O O . THR A 1 287 ? 19.994 -10.628 -26.509 1.00 79.56 287 THR A O 1
ATOM 2161 N N . VAL A 1 288 ? 21.214 -8.940 -27.362 1.00 79.00 288 VAL A N 1
ATOM 2162 C CA . VAL A 1 288 ? 20.242 -8.527 -28.386 1.00 79.00 288 VAL A CA 1
ATOM 2163 C C . VAL A 1 288 ? 20.845 -8.745 -29.772 1.00 79.00 288 VAL A C 1
ATOM 2165 O O . VAL A 1 288 ? 22.041 -8.526 -29.990 1.00 79.00 288 VAL A O 1
ATOM 2168 N N . GLN A 1 289 ? 20.027 -9.203 -30.720 1.00 82.81 289 GLN A N 1
ATOM 2169 C CA . GLN A 1 289 ? 20.434 -9.385 -32.113 1.00 82.81 289 GLN A CA 1
ATOM 2170 C C . GLN A 1 289 ? 20.038 -8.175 -32.966 1.00 82.81 289 GLN A C 1
ATOM 2172 O O . GLN A 1 289 ? 18.917 -7.665 -32.879 1.00 82.81 289 GLN A O 1
ATOM 2177 N N . CYS A 1 290 ? 20.967 -7.736 -33.818 1.00 84.94 290 CYS A N 1
ATOM 2178 C CA . CYS A 1 290 ? 20.693 -6.708 -34.815 1.00 84.94 290 CYS A CA 1
ATOM 2179 C C . CYS A 1 290 ? 19.655 -7.181 -35.836 1.00 84.94 290 CYS A C 1
ATOM 2181 O O . CYS A 1 290 ? 19.547 -8.374 -36.116 1.00 84.94 290 CYS A O 1
ATOM 2183 N N . ALA A 1 291 ? 18.917 -6.224 -36.396 1.00 85.06 291 ALA A N 1
ATOM 2184 C CA . ALA A 1 291 ? 18.007 -6.444 -37.506 1.00 85.06 291 ALA A CA 1
ATOM 2185 C C . ALA A 1 291 ? 18.756 -6.911 -38.767 1.00 85.06 291 ALA A C 1
ATOM 2187 O O . ALA A 1 291 ? 19.937 -6.614 -38.955 1.00 85.06 291 ALA A O 1
ATOM 2188 N N . ASP A 1 292 ? 18.056 -7.598 -39.664 1.00 85.88 292 ASP A N 1
ATOM 2189 C CA . ASP A 1 292 ? 18.572 -8.036 -40.955 1.00 85.88 292 ASP A CA 1
ATOM 2190 C C . ASP A 1 292 ? 19.178 -6.852 -41.718 1.00 85.88 292 ASP A C 1
ATOM 2192 O O . ASP A 1 292 ? 18.543 -5.815 -41.920 1.00 85.88 292 ASP A O 1
ATOM 2196 N N . GLY A 1 293 ? 20.424 -7.016 -42.165 1.00 86.31 293 GLY A N 1
ATOM 2197 C CA . GLY A 1 293 ? 21.182 -5.948 -42.821 1.00 86.31 293 GLY A CA 1
ATOM 2198 C C . GLY A 1 293 ? 21.956 -5.038 -41.865 1.00 86.31 293 GLY A C 1
ATOM 2199 O O . GLY A 1 293 ? 22.624 -4.126 -42.349 1.00 86.31 293 GLY A O 1
ATOM 2200 N N . TYR A 1 294 ? 21.944 -5.318 -40.559 1.00 85.31 294 TYR A N 1
ATOM 2201 C CA . TYR A 1 294 ? 22.719 -4.612 -39.540 1.00 85.31 294 TYR A CA 1
ATOM 2202 C C . TYR A 1 294 ? 23.630 -5.566 -38.751 1.00 85.31 294 TYR A C 1
ATOM 2204 O O . TYR A 1 294 ? 23.356 -6.759 -38.619 1.00 85.31 294 TYR A O 1
ATOM 2212 N N . VAL A 1 295 ? 24.740 -5.045 -38.229 1.00 86.31 295 VAL A N 1
ATOM 2213 C CA . VAL A 1 295 ? 25.730 -5.767 -37.421 1.00 86.31 295 VAL A CA 1
ATOM 2214 C C . VAL A 1 295 ? 26.185 -4.926 -36.240 1.00 86.31 295 VAL A C 1
ATOM 2216 O O . VAL A 1 295 ? 26.227 -3.697 -36.303 1.00 86.31 295 VAL A O 1
ATOM 2219 N N . TRP A 1 296 ? 26.578 -5.603 -35.165 1.00 83.44 296 TRP A N 1
ATOM 2220 C CA . TRP A 1 296 ? 27.263 -4.948 -34.066 1.00 83.44 296 TRP A CA 1
ATOM 2221 C C . TRP A 1 296 ? 28.675 -4.525 -34.499 1.00 83.44 296 TRP A C 1
ATOM 2223 O O . TRP A 1 296 ? 29.409 -5.347 -35.056 1.00 83.44 296 TRP A O 1
ATOM 2233 N N . PRO A 1 297 ? 29.104 -3.282 -34.223 1.00 76.81 297 PRO A N 1
ATOM 2234 C CA . PRO A 1 297 ? 30.453 -2.831 -34.562 1.00 76.81 297 PRO A CA 1
ATOM 2235 C C . PRO A 1 297 ? 31.535 -3.476 -33.678 1.00 76.81 297 PRO A C 1
ATOM 2237 O O . PRO A 1 297 ? 32.703 -3.517 -34.060 1.00 76.81 297 PRO A O 1
ATOM 2240 N N . VAL A 1 298 ? 31.159 -3.998 -32.506 1.00 74.31 298 VAL A N 1
ATOM 2241 C CA . VAL A 1 298 ? 32.020 -4.734 -31.565 1.00 74.31 298 VAL A CA 1
ATOM 2242 C C . VAL A 1 298 ? 31.239 -5.896 -30.940 1.00 74.31 298 VAL A C 1
ATOM 2244 O O . VAL A 1 298 ? 30.035 -5.993 -31.119 1.00 74.31 298 VAL A O 1
ATOM 2247 N N . SER A 1 299 ? 31.891 -6.805 -30.212 1.00 68.12 299 SER A N 1
ATOM 2248 C CA . SER A 1 299 ? 31.156 -7.775 -29.384 1.00 68.12 299 SER A CA 1
ATOM 2249 C C . SER A 1 299 ? 30.443 -7.017 -28.266 1.00 68.12 299 SER A C 1
ATOM 2251 O O . SER A 1 299 ? 31.119 -6.409 -27.437 1.00 68.12 299 SER A O 1
ATOM 2253 N N . VAL A 1 300 ? 29.111 -7.031 -28.253 1.00 67.69 300 VAL A N 1
ATOM 2254 C CA . VAL A 1 300 ? 28.309 -6.258 -27.299 1.00 67.69 300 VAL A CA 1
ATOM 2255 C C . VAL A 1 300 ? 27.621 -7.195 -26.312 1.00 67.69 300 VAL A C 1
ATOM 2257 O O . VAL A 1 300 ? 26.759 -7.981 -26.693 1.00 67.69 300 VAL A O 1
ATOM 2260 N N . GLU A 1 301 ? 28.009 -7.087 -25.043 1.00 74.31 301 GLU A N 1
ATOM 2261 C CA . GLU A 1 301 ? 27.194 -7.523 -23.909 1.00 74.31 301 GLU A CA 1
ATOM 2262 C C . GLU A 1 301 ? 26.486 -6.283 -23.364 1.00 74.31 301 GLU A C 1
ATOM 2264 O O . GLU A 1 301 ? 27.147 -5.300 -23.015 1.00 74.31 301 GLU A O 1
ATOM 2269 N N . ILE A 1 302 ? 25.155 -6.308 -23.327 1.00 80.06 302 ILE A N 1
ATOM 2270 C CA . ILE A 1 302 ? 24.366 -5.222 -22.748 1.00 80.06 302 ILE A CA 1
ATOM 2271 C C . ILE A 1 302 ? 24.251 -5.529 -21.265 1.00 80.06 302 ILE A C 1
ATOM 2273 O O . ILE A 1 302 ? 23.737 -6.585 -20.912 1.00 80.06 302 ILE A O 1
ATOM 2277 N N . GLN A 1 303 ? 24.752 -4.650 -20.405 1.00 81.56 303 GLN A N 1
ATOM 2278 C CA . GLN A 1 303 ? 24.788 -4.903 -18.962 1.00 81.56 303 GLN A CA 1
ATOM 2279 C C . GLN A 1 303 ? 23.745 -4.062 -18.247 1.00 81.56 303 GLN A C 1
ATOM 2281 O O . GLN A 1 303 ? 23.623 -2.866 -18.516 1.00 81.56 303 GLN A O 1
ATOM 2286 N N . CYS A 1 304 ? 23.027 -4.662 -17.307 1.00 78.12 304 CYS A N 1
ATOM 2287 C CA . CYS A 1 304 ? 22.232 -3.887 -16.373 1.00 78.12 304 CYS A CA 1
ATOM 2288 C C . CYS A 1 304 ? 23.158 -3.278 -15.316 1.00 78.12 304 CYS A C 1
ATOM 2290 O O . CYS A 1 304 ? 23.857 -4.007 -14.614 1.00 78.12 304 CYS A O 1
ATOM 2292 N N . LEU A 1 305 ? 23.210 -1.951 -15.202 1.00 69.31 305 LEU A N 1
ATOM 2293 C CA . LEU A 1 305 ? 24.164 -1.295 -14.299 1.00 69.31 305 LEU A CA 1
ATOM 2294 C C . LEU A 1 305 ? 23.554 -0.834 -12.977 1.00 69.31 305 LEU A C 1
ATOM 2296 O O . LEU A 1 305 ? 24.270 -0.783 -11.978 1.00 69.31 305 LEU A O 1
ATOM 2300 N N . THR A 1 306 ? 22.271 -0.480 -12.951 1.00 58.50 306 THR A N 1
ATOM 2301 C CA . THR A 1 306 ? 21.590 -0.034 -11.728 1.00 58.50 306 THR A CA 1
ATOM 2302 C C . THR A 1 306 ? 20.144 -0.505 -11.716 1.00 58.50 306 THR A C 1
ATOM 2304 O O . THR A 1 306 ? 19.552 -0.730 -12.774 1.00 58.50 306 THR A O 1
ATOM 2307 N N . ALA A 1 307 ? 19.559 -0.579 -10.518 1.00 54.91 307 ALA A N 1
ATOM 2308 C CA . ALA A 1 307 ? 18.112 -0.632 -10.362 1.00 54.91 307 ALA A CA 1
ATOM 2309 C C . ALA A 1 307 ? 17.483 0.539 -11.141 1.00 54.91 307 ALA A C 1
ATOM 2311 O O . ALA A 1 307 ? 18.093 1.612 -11.240 1.00 54.91 307 ALA A O 1
ATOM 2312 N N . ASN A 1 308 ? 16.289 0.326 -11.701 1.00 55.62 308 ASN A N 1
ATOM 2313 C CA . ASN A 1 308 ? 15.529 1.265 -12.547 1.00 55.62 308 ASN A CA 1
ATOM 2314 C C . ASN A 1 308 ? 15.876 1.269 -14.046 1.00 55.62 308 ASN A C 1
ATOM 2316 O O . ASN A 1 308 ? 15.752 2.298 -14.708 1.00 55.62 308 ASN A O 1
ATOM 2320 N N . SER A 1 309 ? 16.227 0.116 -14.624 1.00 58.66 309 SER A N 1
ATOM 2321 C CA . SER A 1 309 ? 16.301 -0.039 -16.093 1.00 58.66 309 SER A CA 1
ATOM 2322 C C . SER A 1 309 ? 17.411 0.728 -16.805 1.00 58.66 309 SER A C 1
ATOM 2324 O O . SER A 1 309 ? 17.299 1.022 -17.998 1.00 58.66 309 SER A O 1
ATOM 2326 N N . TYR A 1 310 ? 18.513 1.012 -16.111 1.00 67.94 310 TYR A N 1
ATOM 2327 C CA . TYR A 1 310 ? 19.684 1.578 -16.765 1.00 67.94 310 TYR A CA 1
ATOM 2328 C C . TYR A 1 310 ? 20.541 0.482 -17.406 1.00 67.94 310 TYR A C 1
ATOM 2330 O O . TYR A 1 310 ? 21.337 -0.198 -16.748 1.00 67.94 310 TYR A O 1
ATOM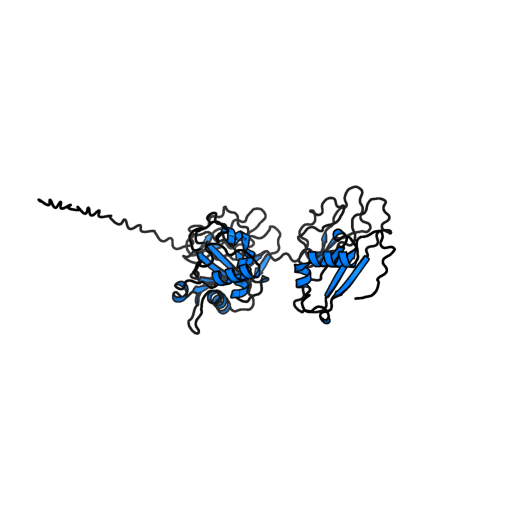 2338 N N . TRP A 1 311 ? 20.386 0.343 -18.720 1.00 76.38 311 TRP A N 1
ATOM 2339 C CA . TRP A 1 311 ? 21.206 -0.539 -19.537 1.00 76.38 311 TRP A CA 1
ATOM 2340 C C . TRP A 1 311 ? 22.439 0.181 -20.058 1.00 76.38 311 TRP A C 1
ATOM 2342 O O . TRP A 1 311 ? 22.358 1.222 -20.712 1.00 76.38 311 TRP A O 1
ATOM 2352 N N . TYR A 1 312 ? 23.598 -0.424 -19.845 1.00 79.69 312 TYR A N 1
ATOM 2353 C CA . TYR A 1 312 ? 24.800 -0.069 -20.569 1.00 79.69 312 TYR A CA 1
ATOM 2354 C C . TYR A 1 312 ? 24.793 -0.721 -21.942 1.00 79.69 312 TYR A C 1
ATOM 2356 O O . TYR A 1 312 ? 24.989 -1.931 -22.073 1.00 79.69 312 TYR A O 1
ATOM 2364 N N . VAL A 1 313 ? 24.608 0.111 -22.963 1.00 78.38 313 VAL A N 1
ATOM 2365 C CA . VAL A 1 313 ? 24.724 -0.280 -24.364 1.00 78.38 313 VAL A CA 1
ATOM 2366 C C . VAL A 1 313 ? 26.003 0.359 -24.936 1.00 78.38 313 VAL A C 1
ATOM 2368 O O . VAL A 1 313 ? 26.079 1.586 -25.045 1.00 78.38 313 VAL A O 1
ATOM 2371 N N . PRO A 1 314 ? 27.051 -0.425 -25.254 1.00 73.75 314 PRO A N 1
ATOM 2372 C CA . PRO A 1 314 ? 28.334 0.115 -25.712 1.00 73.75 314 PRO A CA 1
ATOM 2373 C C . PRO A 1 314 ? 28.333 0.630 -27.162 1.00 73.75 314 PRO A C 1
ATOM 2375 O O . PRO A 1 314 ? 29.238 1.381 -27.523 1.00 73.75 314 PRO A O 1
ATOM 2378 N N . ALA A 1 315 ? 27.365 0.237 -27.996 1.00 76.44 315 ALA A N 1
ATOM 2379 C CA . ALA A 1 315 ? 27.213 0.704 -29.377 1.00 76.44 315 ALA A CA 1
ATOM 2380 C C . ALA A 1 315 ? 25.783 0.461 -29.886 1.00 76.44 315 ALA A C 1
ATOM 2382 O O . ALA A 1 315 ? 25.045 -0.259 -29.231 1.00 76.44 315 ALA A O 1
ATOM 2383 N N . ASP A 1 316 ? 25.426 0.994 -31.058 1.00 81.88 316 ASP A N 1
ATOM 2384 C CA . ASP A 1 316 ? 24.202 0.645 -31.799 1.00 81.88 316 ASP A CA 1
ATOM 2385 C C . ASP A 1 316 ? 24.487 -0.369 -32.920 1.00 81.88 316 ASP A C 1
ATOM 2387 O O . ASP A 1 316 ? 25.633 -0.542 -33.350 1.00 81.88 316 ASP A O 1
ATOM 2391 N N . CYS A 1 317 ? 23.439 -1.017 -33.434 1.00 83.19 317 CYS A N 1
ATOM 2392 C CA . CYS A 1 317 ? 23.520 -1.826 -34.648 1.00 83.19 317 CYS A CA 1
ATOM 2393 C C . CYS A 1 317 ? 23.677 -0.928 -35.888 1.00 83.19 317 CYS A C 1
ATOM 2395 O O . CYS A 1 317 ? 22.828 -0.074 -36.166 1.00 83.19 317 CYS A O 1
ATOM 2397 N N . ILE A 1 318 ? 24.746 -1.149 -36.659 1.00 82.50 318 ILE A N 1
ATOM 2398 C CA . ILE A 1 318 ? 25.086 -0.376 -37.867 1.00 82.50 318 ILE A CA 1
ATOM 2399 C C . ILE A 1 318 ? 24.836 -1.191 -39.133 1.00 82.50 318 ILE A C 1
ATOM 2401 O O . ILE A 1 318 ? 24.879 -2.418 -39.090 1.00 82.50 318 ILE A O 1
ATOM 2405 N N . ALA A 1 319 ? 24.572 -0.538 -40.265 1.00 84.75 319 ALA A N 1
ATOM 2406 C CA . ALA A 1 319 ? 24.310 -1.252 -41.509 1.00 84.75 319 ALA A CA 1
ATOM 2407 C C . ALA A 1 319 ? 25.544 -2.052 -41.965 1.00 84.75 319 ALA A C 1
ATOM 2409 O O . ALA A 1 319 ? 26.692 -1.618 -41.837 1.00 84.75 319 ALA A O 1
ATOM 2410 N N . VAL A 1 320 ? 25.314 -3.237 -42.526 1.00 82.31 320 VAL A N 1
ATOM 2411 C CA . VAL A 1 320 ? 26.380 -4.083 -43.071 1.00 82.31 320 VAL A CA 1
ATOM 2412 C C . VAL A 1 320 ? 27.077 -3.346 -44.216 1.00 82.31 320 VAL A C 1
ATOM 2414 O O . VAL A 1 320 ? 26.499 -3.152 -45.284 1.00 82.31 320 VAL A O 1
ATOM 2417 N N . GLY A 1 321 ? 28.343 -2.984 -44.003 1.00 78.12 321 GLY A N 1
ATOM 2418 C CA . GLY A 1 321 ? 29.171 -2.273 -44.981 1.00 78.12 321 GLY A CA 1
ATOM 2419 C C . GLY A 1 321 ? 29.506 -0.831 -44.601 1.00 78.12 321 GLY A C 1
ATOM 2420 O O . GLY A 1 321 ? 30.381 -0.256 -45.248 1.00 78.12 321 GLY A O 1
ATOM 2421 N N . ASP A 1 322 ? 28.889 -0.281 -43.551 1.00 70.69 322 ASP A N 1
ATOM 2422 C CA . ASP A 1 322 ? 29.352 0.966 -42.944 1.00 70.69 322 ASP A CA 1
ATOM 2423 C C . ASP A 1 322 ? 30.600 0.693 -42.092 1.00 70.69 322 ASP A C 1
ATOM 2425 O O . ASP A 1 322 ? 30.635 -0.207 -41.250 1.00 70.69 322 ASP A O 1
ATOM 2429 N N . ASP A 1 323 ? 31.664 1.459 -42.336 1.00 60.66 323 ASP A N 1
ATOM 2430 C CA . ASP A 1 323 ? 32.887 1.377 -41.544 1.00 60.66 323 ASP A CA 1
ATOM 2431 C C . ASP A 1 323 ? 32.600 1.942 -40.145 1.00 60.66 323 ASP A C 1
ATOM 2433 O O . ASP A 1 323 ? 32.420 3.147 -39.982 1.00 60.66 323 ASP A O 1
ATOM 2437 N N . ALA A 1 324 ? 32.647 1.097 -39.111 1.00 54.06 324 ALA A N 1
ATOM 2438 C CA . ALA A 1 324 ? 32.457 1.491 -37.706 1.00 54.06 324 ALA A CA 1
ATOM 2439 C C . ALA A 1 324 ? 33.375 2.649 -37.244 1.00 54.06 324 ALA A C 1
ATOM 2441 O O . ALA A 1 324 ? 33.143 3.269 -36.212 1.00 54.06 324 ALA A O 1
ATOM 2442 N N . SER A 1 325 ? 34.425 2.956 -38.012 1.00 53.38 325 SER A N 1
ATOM 2443 C CA . SER A 1 325 ? 35.351 4.065 -37.764 1.00 53.38 325 SER A CA 1
ATOM 2444 C C . SER A 1 325 ? 34.804 5.472 -38.075 1.00 53.38 325 SER A C 1
ATOM 2446 O O . SER A 1 325 ? 35.461 6.452 -37.712 1.00 53.38 325 SER A O 1
ATOM 2448 N N . SER A 1 326 ? 33.639 5.606 -38.728 1.00 48.84 326 SER A N 1
ATOM 2449 C CA . SER A 1 326 ? 33.068 6.909 -39.120 1.00 48.84 326 SER A CA 1
ATOM 2450 C C . SER A 1 326 ? 32.035 7.478 -38.136 1.00 48.84 326 SER A C 1
ATOM 2452 O O . SER A 1 326 ? 31.841 8.693 -38.112 1.00 48.84 326 SER A O 1
ATOM 2454 N N . HIS A 1 327 ? 31.424 6.654 -37.279 1.00 47.62 327 HIS A N 1
ATOM 2455 C CA . HIS A 1 327 ? 30.469 7.121 -36.273 1.00 47.62 327 HIS A CA 1
ATOM 2456 C C . HIS A 1 327 ? 31.204 7.609 -35.021 1.00 47.62 327 HIS A C 1
ATOM 2458 O O . HIS A 1 327 ? 31.644 6.830 -34.176 1.00 47.62 327 HIS A O 1
ATOM 2464 N N . ARG A 1 328 ? 31.368 8.929 -34.905 1.00 52.62 328 ARG A N 1
ATOM 2465 C CA . ARG A 1 328 ? 31.909 9.562 -33.699 1.00 52.62 328 ARG A CA 1
ATOM 2466 C C . ARG A 1 328 ? 30.768 9.842 -32.731 1.00 52.62 328 ARG A C 1
ATOM 2468 O O . ARG A 1 328 ? 29.986 10.753 -32.957 1.00 52.62 328 ARG A O 1
ATOM 2475 N N . VAL A 1 329 ? 30.708 9.096 -31.634 1.00 53.94 329 VAL A N 1
ATOM 2476 C CA . VAL A 1 329 ? 29.878 9.476 -30.487 1.00 53.94 329 VAL A CA 1
ATOM 2477 C C . VAL A 1 329 ? 30.633 10.556 -29.718 1.00 53.94 329 VAL A C 1
ATOM 2479 O O . VAL A 1 329 ? 31.726 10.306 -29.205 1.00 53.94 329 VAL A O 1
ATOM 2482 N N . ALA A 1 330 ? 30.085 11.770 -29.668 1.00 56.78 330 ALA A N 1
ATOM 2483 C CA . ALA A 1 330 ? 30.596 12.805 -28.779 1.00 56.78 330 ALA A CA 1
ATOM 2484 C C . ALA A 1 330 ? 29.891 12.683 -27.429 1.00 56.78 330 ALA A C 1
ATOM 2486 O O . ALA A 1 330 ? 28.676 12.868 -27.333 1.00 56.78 330 ALA A O 1
ATOM 2487 N N . GLU A 1 331 ? 30.667 12.359 -26.396 1.00 62.38 331 GLU A N 1
ATOM 2488 C CA . GLU A 1 331 ? 30.205 12.371 -25.013 1.00 62.38 331 GLU A CA 1
ATOM 2489 C C . GLU A 1 331 ? 30.631 13.689 -24.355 1.00 62.38 331 GLU A C 1
ATOM 2491 O O . GLU A 1 331 ? 31.819 14.026 -24.321 1.00 62.38 331 GLU A O 1
ATOM 2496 N N . LEU A 1 332 ? 29.657 14.451 -23.858 1.00 64.56 332 LEU A N 1
ATOM 2497 C CA . LEU A 1 332 ? 29.881 15.675 -23.096 1.00 64.56 332 LEU A CA 1
ATOM 2498 C C . LEU A 1 332 ? 29.437 15.440 -21.654 1.00 64.56 332 LEU A C 1
ATOM 2500 O O . LEU A 1 332 ? 28.247 15.311 -21.377 1.00 64.56 332 LEU A O 1
ATOM 2504 N N . SER A 1 333 ? 30.395 15.436 -20.733 1.00 67.62 333 SER A N 1
ATOM 2505 C CA . SER A 1 333 ? 30.123 15.346 -19.297 1.00 67.62 333 SER A CA 1
ATOM 2506 C C . SER A 1 333 ? 30.160 16.741 -18.683 1.00 67.62 333 SER A C 1
ATOM 2508 O O . SER A 1 333 ? 31.219 17.369 -18.611 1.00 67.62 333 SER A O 1
ATOM 2510 N N . LEU A 1 334 ? 29.004 17.235 -18.245 1.00 67.88 334 LEU A N 1
ATOM 2511 C CA . LEU A 1 334 ? 28.890 18.483 -17.497 1.00 67.88 334 LEU A CA 1
ATOM 2512 C C . LEU A 1 334 ? 28.874 18.180 -16.001 1.00 67.88 334 LEU A C 1
ATOM 2514 O O . LEU A 1 334 ? 27.945 17.554 -15.496 1.00 67.88 334 LEU A O 1
ATOM 2518 N N . LEU A 1 335 ? 29.875 18.678 -15.276 1.00 71.31 335 LEU A N 1
ATOM 2519 C CA . LEU A 1 335 ? 29.838 18.670 -13.818 1.00 71.31 335 LEU A CA 1
ATOM 2520 C C . LEU A 1 335 ? 28.918 19.802 -13.346 1.00 71.31 335 LEU A C 1
ATOM 2522 O O . LEU A 1 335 ? 29.291 20.977 -13.373 1.00 71.31 335 LEU A O 1
ATOM 2526 N N . MET A 1 336 ? 27.713 19.446 -12.914 1.00 69.50 336 MET A N 1
ATOM 2527 C CA . MET A 1 336 ? 26.754 20.379 -12.335 1.00 69.50 336 MET A CA 1
ATOM 2528 C C . MET A 1 336 ? 27.162 20.646 -10.895 1.00 69.50 336 MET A C 1
ATOM 2530 O O . MET A 1 336 ? 27.130 19.746 -10.056 1.00 69.50 336 MET A O 1
ATOM 2534 N N . THR A 1 337 ? 27.585 21.876 -10.604 1.00 65.19 337 THR A N 1
ATOM 2535 C CA . THR A 1 337 ? 27.993 22.244 -9.255 1.00 65.19 337 THR A CA 1
ATOM 2536 C C . THR A 1 337 ? 26.935 23.113 -8.553 1.00 65.19 337 THR A C 1
ATOM 2538 O O . THR A 1 337 ? 26.394 24.038 -9.167 1.00 65.19 337 THR A O 1
ATOM 2541 N N . PRO A 1 338 ? 26.630 22.871 -7.259 1.00 55.22 338 PRO A N 1
ATOM 2542 C CA . PRO A 1 338 ? 25.497 23.510 -6.566 1.00 55.22 338 PRO A CA 1
ATOM 2543 C C . PRO A 1 338 ? 25.559 25.043 -6.454 1.00 55.22 338 PRO A C 1
ATOM 2545 O O . PRO A 1 338 ? 24.568 25.693 -6.140 1.00 55.22 338 PRO A O 1
ATOM 2548 N N . TRP A 1 339 ? 26.730 25.641 -6.679 1.00 53.06 339 TRP A N 1
ATOM 2549 C CA . TRP A 1 339 ? 27.019 27.046 -6.382 1.00 53.06 339 TRP A CA 1
ATOM 2550 C C . TRP A 1 339 ? 26.464 28.000 -7.442 1.00 53.06 339 TRP A C 1
ATOM 2552 O O . TRP A 1 339 ? 26.348 29.193 -7.177 1.00 53.06 339 TRP A O 1
ATOM 2562 N N . PHE A 1 340 ? 26.098 27.479 -8.614 1.00 49.56 340 PHE A N 1
ATOM 2563 C CA . PHE A 1 340 ? 25.557 28.267 -9.720 1.00 49.56 340 PHE A CA 1
ATOM 2564 C C . PHE A 1 340 ? 24.034 28.106 -9.890 1.00 49.56 340 PHE A C 1
ATOM 2566 O O . PHE A 1 340 ? 23.401 28.948 -10.519 1.00 49.56 340 PHE A O 1
ATOM 2573 N N . TRP A 1 341 ? 23.434 27.066 -9.293 1.00 55.47 341 TRP A N 1
ATOM 2574 C CA . TRP A 1 341 ? 22.039 26.673 -9.529 1.00 55.47 341 TRP A CA 1
ATOM 2575 C C . TRP A 1 341 ? 21.361 26.182 -8.241 1.00 55.47 341 TRP A C 1
ATOM 2577 O O . TRP A 1 341 ? 21.097 24.991 -8.072 1.00 55.47 341 TRP A O 1
ATOM 2587 N N . SER A 1 342 ? 21.071 27.087 -7.302 1.00 49.62 342 SER A N 1
ATOM 2588 C CA . SER A 1 342 ? 20.276 26.737 -6.117 1.00 49.62 342 SER A CA 1
ATOM 2589 C C . SER A 1 342 ? 18.869 26.300 -6.556 1.00 49.62 342 SER A C 1
ATOM 2591 O O . SER A 1 342 ? 18.069 27.142 -6.959 1.00 49.62 342 SER A O 1
ATOM 2593 N N . GLY A 1 343 ? 18.594 24.993 -6.520 1.00 61.91 343 GLY A N 1
ATOM 2594 C CA . GLY A 1 343 ? 17.315 24.389 -6.924 1.00 61.91 343 GLY A CA 1
ATOM 2595 C C . GLY A 1 343 ? 17.426 23.262 -7.958 1.00 61.91 343 GLY A C 1
ATOM 2596 O O . GLY A 1 343 ? 16.475 22.507 -8.117 1.00 61.91 343 GLY A O 1
ATOM 2597 N N . PHE A 1 344 ? 18.577 23.096 -8.618 1.00 65.19 344 PHE A N 1
ATOM 2598 C CA . PHE A 1 344 ? 18.813 21.992 -9.558 1.00 65.19 344 PHE A CA 1
ATOM 2599 C C . PHE A 1 344 ? 19.478 20.821 -8.828 1.00 65.19 344 PHE A C 1
ATOM 2601 O O . PHE A 1 344 ? 20.704 20.721 -8.775 1.00 65.19 344 PHE A O 1
ATOM 2608 N N . THR A 1 345 ? 18.671 19.948 -8.228 1.00 75.81 345 THR A N 1
ATOM 2609 C CA . THR A 1 345 ? 19.138 18.647 -7.727 1.00 75.81 345 THR A CA 1
ATOM 2610 C C . THR A 1 345 ? 19.135 17.624 -8.864 1.00 75.81 345 THR A C 1
ATOM 2612 O O . THR A 1 345 ? 18.439 17.805 -9.865 1.00 75.81 345 THR A O 1
ATOM 2615 N N . SER A 1 346 ? 19.879 16.527 -8.719 1.00 68.38 346 SER A N 1
ATOM 2616 C CA . SER A 1 346 ? 19.781 15.383 -9.639 1.00 68.38 346 SER A CA 1
ATOM 2617 C C . SER A 1 346 ? 18.341 14.866 -9.744 1.00 68.38 346 SER A C 1
ATOM 2619 O O . SER A 1 346 ? 17.900 14.551 -10.844 1.00 68.38 346 SER A O 1
ATOM 2621 N N . GLN A 1 347 ? 17.580 14.904 -8.642 1.00 72.38 347 GLN A N 1
ATOM 2622 C CA . GLN A 1 347 ? 16.144 14.604 -8.624 1.00 72.38 347 GLN A CA 1
ATOM 2623 C C . GLN A 1 347 ? 15.338 15.554 -9.519 1.00 72.38 347 GLN A C 1
ATOM 2625 O O . GLN A 1 347 ? 14.579 15.101 -10.363 1.00 72.38 347 GLN A O 1
ATOM 2630 N N . TRP A 1 348 ? 15.545 16.870 -9.410 1.00 80.31 348 TRP A N 1
ATOM 2631 C CA . TRP A 1 348 ? 14.831 17.830 -10.257 1.00 80.31 348 TRP A CA 1
ATOM 2632 C C . TRP A 1 348 ? 15.135 17.616 -11.746 1.00 80.31 348 TRP A C 1
ATOM 2634 O O . TRP A 1 348 ? 14.232 17.686 -12.579 1.00 80.31 348 TRP A O 1
ATOM 2644 N N . VAL A 1 349 ? 16.401 17.340 -12.090 1.00 73.00 349 VAL A N 1
ATOM 2645 C CA . VAL A 1 349 ? 16.813 17.054 -13.475 1.00 73.00 349 VAL A CA 1
ATOM 2646 C C . VAL A 1 349 ? 16.160 15.765 -13.975 1.00 73.00 349 VAL A C 1
ATOM 2648 O O . VAL A 1 349 ? 15.733 15.719 -15.128 1.00 73.00 349 VAL A O 1
ATOM 2651 N N . PHE A 1 350 ? 16.044 14.754 -13.111 1.00 69.75 350 PHE A N 1
ATOM 2652 C CA . PHE A 1 350 ? 15.349 13.503 -13.401 1.00 69.75 350 PHE A CA 1
ATOM 2653 C C . PHE A 1 350 ? 13.854 13.736 -13.666 1.00 69.75 350 PHE A C 1
ATOM 2655 O O . PHE A 1 350 ? 13.351 13.354 -14.721 1.00 69.75 350 PHE A O 1
ATOM 2662 N N . ASP A 1 351 ? 13.175 14.472 -12.786 1.00 70.31 351 ASP A N 1
ATOM 2663 C CA . ASP A 1 351 ? 11.742 14.781 -12.903 1.00 70.31 351 ASP A CA 1
ATOM 2664 C C . ASP A 1 351 ? 11.424 15.677 -14.118 1.00 70.31 351 ASP A C 1
ATOM 2666 O O . ASP A 1 351 ? 10.297 15.703 -14.611 1.00 70.31 351 ASP A O 1
ATOM 2670 N N . ASN A 1 352 ? 12.420 16.408 -14.635 1.00 74.81 352 ASN A N 1
ATOM 2671 C CA . ASN A 1 352 ? 12.269 17.370 -15.733 1.00 74.81 352 ASN A CA 1
ATOM 2672 C C . ASN A 1 352 ? 13.111 17.019 -16.974 1.00 74.81 352 ASN A C 1
ATOM 2674 O O . ASN A 1 352 ? 13.433 17.899 -17.783 1.00 74.81 352 ASN A O 1
ATOM 2678 N N . LEU A 1 353 ? 13.449 15.739 -17.163 1.00 74.19 353 LEU A N 1
ATOM 2679 C CA . LEU A 1 353 ? 14.411 15.271 -18.172 1.00 74.19 353 LEU A CA 1
ATOM 2680 C C . LEU A 1 353 ? 14.083 15.742 -19.602 1.00 74.19 353 LEU A C 1
ATOM 2682 O O . LEU A 1 353 ? 14.977 16.079 -20.379 1.00 74.19 353 LEU A O 1
ATOM 2686 N N . PHE A 1 354 ? 12.794 15.838 -19.939 1.00 72.31 354 PHE A N 1
ATOM 2687 C CA . PHE A 1 354 ? 12.323 16.351 -21.230 1.00 72.31 354 PHE A CA 1
ATOM 2688 C C . PHE A 1 354 ? 12.733 17.814 -21.477 1.00 72.31 354 PHE A C 1
ATOM 2690 O O . PHE A 1 354 ? 13.228 18.159 -22.554 1.00 72.31 354 PHE A O 1
ATOM 2697 N N . PHE A 1 355 ? 12.562 18.684 -20.479 1.00 72.38 355 PHE A N 1
ATOM 2698 C CA . PHE A 1 355 ? 12.932 20.098 -20.584 1.00 72.38 355 PHE A CA 1
ATOM 2699 C C . PHE A 1 355 ? 14.448 20.273 -20.639 1.00 72.38 355 PHE A C 1
ATOM 2701 O O . PHE A 1 355 ? 14.943 21.095 -21.414 1.00 72.38 355 PHE A O 1
ATOM 2708 N N . VAL A 1 356 ? 15.177 19.455 -19.877 1.00 76.44 356 VAL A N 1
ATOM 2709 C CA . VAL A 1 356 ? 16.643 19.421 -19.862 1.00 76.44 356 VAL A CA 1
ATOM 2710 C C . VAL A 1 356 ? 17.184 19.017 -21.237 1.00 76.44 356 VAL A C 1
ATOM 2712 O O . VAL A 1 356 ? 17.982 19.759 -21.811 1.00 76.44 356 VAL A O 1
ATOM 2715 N N . ARG A 1 357 ? 16.678 17.924 -21.831 1.00 75.25 357 ARG A N 1
ATOM 2716 C CA . ARG A 1 357 ? 17.026 17.492 -23.201 1.00 75.25 357 ARG A CA 1
ATOM 2717 C C . ARG A 1 357 ? 16.810 18.605 -24.221 1.00 75.25 357 ARG A C 1
ATOM 2719 O O . ARG A 1 357 ? 17.692 18.900 -25.024 1.00 75.25 357 ARG A O 1
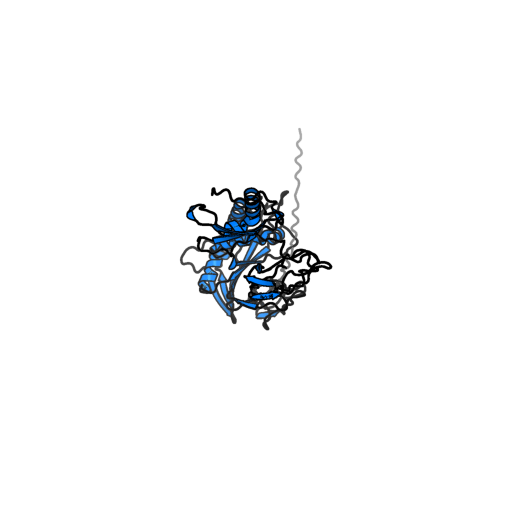ATOM 2726 N N . ARG A 1 358 ? 15.661 19.280 -24.160 1.00 71.31 358 ARG A N 1
ATOM 2727 C CA . ARG A 1 358 ? 15.316 20.353 -25.101 1.00 71.31 358 ARG A CA 1
ATOM 2728 C C . ARG A 1 358 ? 16.195 21.597 -24.942 1.00 71.31 358 ARG A C 1
ATOM 2730 O O . ARG A 1 358 ? 16.585 22.190 -25.946 1.00 71.31 358 ARG A O 1
ATOM 2737 N N . ALA A 1 359 ? 16.509 21.993 -23.709 1.00 73.56 359 ALA A N 1
ATOM 2738 C CA . ALA A 1 359 ? 17.392 23.126 -23.434 1.00 73.56 359 ALA A CA 1
ATOM 2739 C C . ALA A 1 359 ? 18.825 22.860 -23.921 1.00 73.56 359 ALA A C 1
ATOM 2741 O O . ALA A 1 359 ? 19.446 23.736 -24.521 1.00 73.56 359 ALA A O 1
ATOM 2742 N N . LEU A 1 360 ? 19.322 21.639 -23.721 1.00 74.75 360 LEU A N 1
ATOM 2743 C CA . LEU A 1 360 ? 20.657 21.224 -24.156 1.00 74.75 360 LEU A CA 1
ATOM 2744 C C . LEU A 1 360 ? 20.748 21.100 -25.678 1.00 74.75 360 LEU A C 1
ATOM 2746 O O . LEU A 1 360 ? 21.704 21.595 -26.270 1.00 74.75 360 LEU A O 1
ATOM 2750 N N . ALA A 1 361 ? 19.721 20.546 -26.325 1.00 71.00 361 ALA A N 1
ATOM 2751 C CA . ALA A 1 361 ? 19.627 20.506 -27.782 1.00 71.00 361 ALA A CA 1
ATOM 2752 C C . ALA A 1 361 ? 19.660 21.915 -28.400 1.00 71.00 361 ALA A C 1
ATOM 2754 O O . ALA A 1 361 ? 20.392 22.161 -29.358 1.00 71.00 361 ALA A O 1
ATOM 2755 N N . LEU A 1 362 ? 18.941 22.871 -27.796 1.00 75.19 362 LEU A N 1
ATOM 2756 C CA . LEU A 1 362 ? 18.976 24.281 -28.198 1.00 75.19 362 LEU A CA 1
ATOM 2757 C C . LEU A 1 362 ? 20.357 24.918 -28.003 1.00 75.19 362 LEU A C 1
ATOM 2759 O O . LEU A 1 362 ? 20.803 25.662 -28.874 1.00 75.19 362 LEU A O 1
ATOM 2763 N N . LEU A 1 363 ? 21.031 24.627 -26.887 1.00 72.88 363 LEU A N 1
ATOM 2764 C CA . LEU A 1 363 ? 22.367 25.151 -26.586 1.00 72.88 363 LEU A CA 1
ATOM 2765 C C . LEU A 1 363 ? 23.417 24.652 -27.589 1.00 72.88 363 LEU A C 1
ATOM 2767 O O . LEU A 1 363 ? 24.314 25.395 -27.979 1.00 72.88 363 LEU A O 1
ATOM 2771 N N . LEU A 1 364 ? 23.284 23.397 -28.011 1.00 69.06 364 LEU A N 1
ATOM 2772 C CA . LEU A 1 364 ? 24.192 22.730 -28.941 1.00 69.06 364 LEU A CA 1
ATOM 2773 C C . LEU A 1 364 ? 23.799 22.939 -30.413 1.00 69.06 364 LEU A C 1
ATOM 2775 O O . LEU A 1 364 ? 24.551 22.566 -31.306 1.00 69.06 364 LEU A O 1
ATOM 2779 N N . GLY A 1 365 ? 22.642 23.543 -30.692 1.00 74.88 365 GLY A N 1
ATOM 2780 C CA . GLY A 1 365 ? 22.163 23.731 -32.062 1.00 74.88 365 GLY A CA 1
ATOM 2781 C C . GLY A 1 365 ? 21.859 22.417 -32.793 1.00 74.88 365 GLY A C 1
ATOM 2782 O O . GLY A 1 365 ? 21.949 22.375 -34.018 1.00 74.88 365 GLY A O 1
ATOM 2783 N N . VAL A 1 366 ? 21.502 21.361 -32.058 1.00 74.31 366 VAL A N 1
ATOM 2784 C CA . VAL A 1 366 ? 21.159 20.034 -32.597 1.00 74.31 366 VAL A CA 1
ATOM 2785 C C . VAL A 1 366 ? 19.673 19.733 -32.405 1.00 74.31 366 VAL A C 1
ATOM 2787 O O . VAL A 1 366 ? 18.984 20.376 -31.608 1.00 74.31 366 VAL A O 1
ATOM 2790 N N . HIS A 1 367 ? 19.150 18.756 -33.148 1.00 71.00 367 HIS A N 1
ATOM 2791 C CA . HIS A 1 367 ? 17.777 18.294 -32.945 1.00 71.00 367 HIS A CA 1
ATOM 2792 C C . HIS A 1 367 ? 17.656 17.557 -31.604 1.00 71.00 367 HIS A C 1
ATOM 2794 O O . HIS A 1 367 ? 18.562 16.822 -31.219 1.00 71.00 367 HIS A O 1
ATOM 2800 N N . VAL A 1 368 ? 16.535 17.730 -30.896 1.00 56.50 368 VAL A N 1
ATOM 2801 C CA . VAL A 1 368 ? 16.338 17.150 -29.551 1.00 56.50 368 VAL A CA 1
ATOM 2802 C C . VAL A 1 368 ? 16.404 15.621 -29.540 1.00 56.50 368 VAL A C 1
ATOM 2804 O O . VAL A 1 368 ? 16.876 15.042 -28.570 1.00 56.50 368 VAL A O 1
ATOM 2807 N N . ASP A 1 369 ? 16.016 14.984 -30.644 1.00 60.94 369 ASP A N 1
ATOM 2808 C CA . ASP A 1 369 ? 16.036 13.522 -30.794 1.00 60.94 369 ASP A CA 1
ATOM 2809 C C . ASP A 1 369 ? 17.454 12.943 -30.941 1.00 60.94 369 ASP A C 1
ATOM 2811 O O . ASP A 1 369 ? 17.630 11.732 -30.866 1.00 60.94 369 ASP A O 1
ATOM 2815 N N . LEU A 1 370 ? 18.466 13.794 -31.148 1.00 59.16 370 LEU A N 1
ATOM 2816 C CA . LEU A 1 370 ? 19.872 13.389 -31.256 1.00 59.16 370 LEU A CA 1
ATOM 2817 C C . LEU A 1 370 ? 20.627 13.514 -29.927 1.00 59.16 370 LEU A C 1
ATOM 2819 O O . LEU A 1 370 ? 21.826 13.236 -29.887 1.00 59.16 370 LEU A O 1
ATOM 2823 N N . VAL A 1 371 ? 19.950 13.956 -28.861 1.00 63.25 371 VAL A N 1
ATOM 2824 C CA . VAL A 1 371 ? 20.547 14.205 -27.547 1.00 63.25 371 VAL A CA 1
ATOM 2825 C C . VAL A 1 371 ? 20.007 13.199 -26.546 1.00 63.25 371 VAL A C 1
ATOM 2827 O O . VAL A 1 371 ? 18.873 13.317 -26.073 1.00 63.25 371 VAL A O 1
ATOM 2830 N N . ASP A 1 372 ? 20.854 12.249 -26.167 1.00 70.69 372 ASP A N 1
ATOM 2831 C CA . ASP A 1 372 ? 20.599 11.434 -24.989 1.00 70.69 372 ASP A CA 1
ATOM 2832 C C . ASP A 1 372 ? 21.241 12.076 -23.754 1.00 70.69 372 ASP A C 1
ATOM 2834 O O . ASP A 1 372 ? 22.352 12.607 -23.813 1.00 70.69 372 ASP A O 1
ATOM 2838 N N . VAL A 1 373 ? 20.513 12.060 -22.639 1.00 72.44 373 VAL A N 1
ATOM 2839 C CA . VAL A 1 373 ? 20.904 12.680 -21.368 1.00 72.44 373 VAL A CA 1
ATOM 2840 C C . VAL A 1 373 ? 20.793 11.624 -20.285 1.00 72.44 373 VAL A C 1
ATOM 2842 O O . VAL A 1 373 ? 19.698 11.136 -20.009 1.00 72.44 373 VAL A O 1
ATOM 2845 N N . SER A 1 374 ? 21.922 11.322 -19.655 1.00 70.38 374 SER A N 1
ATOM 2846 C CA . SER A 1 374 ? 22.027 10.444 -18.499 1.00 70.38 374 SER A CA 1
ATOM 2847 C C . SER A 1 374 ? 22.317 11.274 -17.251 1.00 70.38 374 SER A C 1
ATOM 2849 O O . SER A 1 374 ? 23.237 12.101 -17.224 1.00 70.38 374 SER A O 1
ATOM 2851 N N . VAL A 1 375 ? 21.497 11.061 -16.224 1.00 71.94 375 VAL A N 1
ATOM 2852 C CA . VAL A 1 375 ? 21.636 11.663 -14.897 1.00 71.94 375 VAL A CA 1
ATOM 2853 C C . VAL A 1 375 ? 21.932 10.519 -13.926 1.00 71.94 375 VAL A C 1
ATOM 2855 O O . VAL A 1 375 ? 21.196 9.533 -13.937 1.00 71.94 375 VAL A O 1
ATOM 2858 N N . PRO A 1 376 ? 22.981 10.597 -13.091 1.00 65.00 376 PRO A N 1
ATOM 2859 C CA . PRO A 1 376 ? 23.216 9.612 -12.048 1.00 65.00 376 PRO A CA 1
ATOM 2860 C C . PRO A 1 376 ? 22.036 9.595 -11.079 1.00 65.00 376 PRO A C 1
ATOM 2862 O O . PRO A 1 376 ? 21.378 10.619 -10.872 1.00 65.00 376 PRO A O 1
ATOM 2865 N N . SER A 1 377 ? 21.802 8.428 -10.479 1.00 54.88 377 SER A N 1
ATOM 2866 C CA . SER A 1 377 ? 20.748 8.218 -9.490 1.00 54.88 377 SER A CA 1
ATOM 2867 C C . SER A 1 377 ? 20.737 9.349 -8.455 1.00 54.88 377 SER A C 1
ATOM 2869 O O . SER A 1 377 ? 21.812 9.738 -7.976 1.00 54.88 377 SER A O 1
ATOM 2871 N N . PRO A 1 378 ? 19.557 9.881 -8.108 1.00 53.06 378 PRO A N 1
ATOM 2872 C CA . PRO A 1 378 ? 19.446 10.994 -7.184 1.00 53.06 378 PRO A CA 1
ATOM 2873 C C . PRO A 1 378 ? 20.098 10.638 -5.844 1.00 53.06 378 PRO A C 1
ATOM 2875 O O . PRO A 1 378 ? 19.674 9.716 -5.156 1.00 53.06 378 PRO A O 1
ATOM 2878 N N . SER A 1 379 ? 21.166 11.350 -5.476 1.00 56.03 379 SER A N 1
ATOM 2879 C CA . SER A 1 379 ? 21.707 11.307 -4.121 1.00 56.03 379 SER A CA 1
ATOM 2880 C C . SER A 1 379 ? 20.917 12.283 -3.255 1.00 56.03 379 SER A C 1
ATOM 2882 O O . SER A 1 379 ? 20.746 13.445 -3.625 1.00 56.03 379 SER A O 1
ATOM 2884 N N . SER A 1 380 ? 20.462 11.830 -2.087 1.00 46.97 380 SER A N 1
ATOM 2885 C CA . SER A 1 380 ? 19.775 12.663 -1.085 1.00 46.97 380 SER A CA 1
ATOM 2886 C C . SER A 1 380 ? 20.645 13.818 -0.570 1.00 46.97 380 SER A C 1
ATOM 2888 O O . SER A 1 380 ? 20.143 14.838 -0.097 1.00 46.97 380 SER A O 1
ATOM 2890 N N . GLU A 1 381 ? 21.962 13.698 -0.711 1.00 54.31 381 GLU A N 1
ATOM 2891 C CA . GLU A 1 381 ? 22.910 14.767 -0.447 1.00 54.31 381 GLU A CA 1
ATOM 2892 C C . GLU A 1 381 ? 23.047 15.629 -1.708 1.00 54.31 381 GLU A C 1
ATOM 2894 O O . GLU A 1 381 ? 23.501 15.144 -2.744 1.00 54.31 381 GLU A O 1
ATOM 2899 N N . GLY A 1 382 ? 22.641 16.903 -1.636 1.00 57.94 382 GLY A N 1
ATOM 2900 C CA . GLY A 1 382 ? 22.692 17.897 -2.724 1.00 57.94 382 GLY A CA 1
ATOM 2901 C C . GLY A 1 382 ? 24.111 18.291 -3.165 1.00 57.94 382 GLY A C 1
ATOM 2902 O O . GLY A 1 382 ? 24.477 19.469 -3.155 1.00 57.94 382 GLY A O 1
ATOM 2903 N N . GLY A 1 383 ? 24.928 17.300 -3.507 1.00 65.19 383 GLY A N 1
ATOM 2904 C CA . GLY A 1 383 ? 26.288 17.428 -3.998 1.00 65.19 383 GLY A CA 1
ATOM 2905 C C . GLY A 1 383 ? 26.359 17.651 -5.512 1.00 65.19 383 GLY A C 1
ATOM 2906 O O . GLY A 1 383 ? 25.348 17.607 -6.216 1.00 65.19 383 GLY A O 1
ATOM 2907 N N . PRO A 1 384 ? 27.565 17.926 -6.032 1.00 66.50 384 PRO A N 1
ATOM 2908 C CA . PRO A 1 384 ? 27.778 18.011 -7.467 1.00 66.50 384 PRO A CA 1
ATOM 2909 C C . PRO A 1 384 ? 27.494 16.660 -8.131 1.00 66.50 384 PRO A C 1
ATOM 2911 O O . PRO A 1 384 ? 27.901 15.618 -7.620 1.00 66.50 384 PRO A O 1
ATOM 2914 N N . PHE A 1 385 ? 26.847 16.685 -9.292 1.00 70.88 385 PHE A N 1
ATOM 2915 C CA . PHE A 1 385 ? 26.562 15.488 -10.082 1.00 70.88 385 PHE A CA 1
ATOM 2916 C C . PHE A 1 385 ? 27.026 15.675 -11.526 1.00 70.88 385 PHE A C 1
ATOM 2918 O O . PHE A 1 385 ? 27.097 16.794 -12.037 1.00 70.88 385 PHE A O 1
ATOM 2925 N N . ASN A 1 386 ? 27.380 14.571 -12.181 1.00 70.25 386 ASN A N 1
ATOM 2926 C CA . ASN A 1 386 ? 27.762 14.586 -13.589 1.00 70.25 386 ASN A CA 1
ATOM 2927 C C . ASN A 1 386 ? 26.527 14.365 -14.447 1.00 70.25 386 ASN A C 1
ATOM 2929 O O . ASN A 1 386 ? 25.893 13.327 -14.344 1.00 70.25 386 ASN A O 1
ATOM 2933 N N . LEU A 1 387 ? 26.214 15.317 -15.314 1.00 73.00 387 LEU A N 1
ATOM 2934 C CA . LEU A 1 387 ? 25.248 15.131 -16.383 1.00 73.00 387 LEU A CA 1
ATOM 2935 C C . LEU A 1 387 ? 26.011 14.658 -17.621 1.00 73.00 387 LEU A C 1
ATOM 2937 O O . L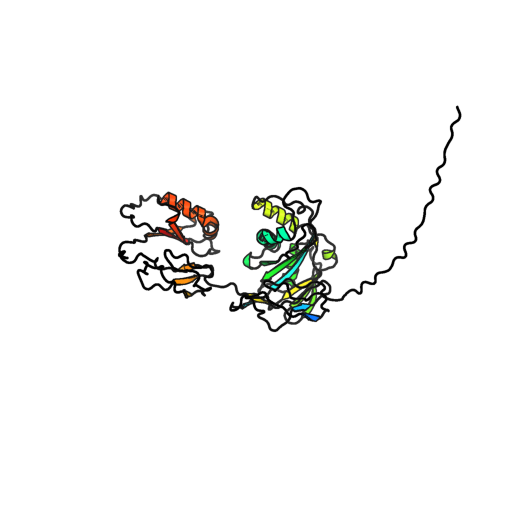EU A 1 387 ? 26.826 15.413 -18.159 1.00 73.00 387 LEU A O 1
ATOM 2941 N N . THR A 1 388 ? 25.766 13.429 -18.067 1.00 70.81 388 THR A N 1
ATOM 2942 C CA . THR A 1 388 ? 26.409 12.892 -19.270 1.00 70.81 388 THR A CA 1
ATOM 2943 C C . THR A 1 388 ? 25.462 13.023 -20.447 1.00 70.81 388 THR A C 1
ATOM 2945 O O . THR A 1 388 ? 24.339 12.530 -20.414 1.00 70.81 388 THR A O 1
ATOM 2948 N N . MET A 1 389 ? 25.923 13.682 -21.501 1.00 71.25 389 MET A N 1
ATOM 2949 C CA . MET A 1 389 ? 25.201 13.805 -22.759 1.00 71.25 389 MET A CA 1
ATOM 2950 C C . MET A 1 389 ? 25.893 13.021 -23.855 1.00 71.25 389 MET A C 1
ATOM 2952 O O . MET A 1 389 ? 27.119 13.080 -23.978 1.00 71.25 389 MET A O 1
ATOM 2956 N N . ARG A 1 390 ? 25.104 12.361 -24.697 1.00 68.88 390 ARG A N 1
ATOM 2957 C CA . ARG A 1 390 ? 25.585 11.709 -25.914 1.00 68.88 390 ARG A CA 1
ATOM 2958 C C . ARG A 1 390 ? 24.881 12.311 -27.115 1.00 68.88 390 ARG A C 1
ATOM 2960 O O . ARG A 1 390 ? 23.654 12.310 -27.178 1.00 68.88 390 ARG A O 1
ATOM 2967 N N . CYS A 1 391 ? 25.676 12.838 -28.042 1.00 65.38 391 CYS A N 1
ATOM 2968 C CA . CYS A 1 391 ? 25.183 13.335 -29.318 1.00 65.38 391 CYS A CA 1
ATOM 2969 C C . CYS A 1 391 ? 25.545 12.335 -30.416 1.00 65.38 391 CYS A C 1
ATOM 2971 O O . CYS A 1 391 ? 26.726 12.030 -30.621 1.00 65.38 391 CYS A O 1
ATOM 2973 N N . LEU A 1 392 ? 24.528 11.834 -31.112 1.00 57.91 392 LEU A N 1
ATOM 2974 C CA . LEU A 1 392 ? 24.679 10.913 -32.235 1.00 57.91 392 LEU A CA 1
ATOM 2975 C C . LEU A 1 392 ? 24.590 11.717 -33.537 1.00 57.91 392 LEU A C 1
ATOM 2977 O O . LEU A 1 392 ? 23.527 11.812 -34.136 1.00 57.91 392 LEU A O 1
ATOM 2981 N N . ASP A 1 393 ? 25.690 12.343 -33.960 1.00 56.81 393 ASP A N 1
ATOM 2982 C CA . ASP A 1 393 ? 25.744 13.007 -35.268 1.00 56.81 393 ASP A CA 1
ATOM 2983 C C . ASP A 1 393 ? 27.044 12.658 -36.008 1.00 56.81 393 ASP A C 1
ATOM 2985 O O . ASP A 1 393 ? 28.149 12.748 -35.467 1.00 56.81 393 ASP A O 1
ATOM 2989 N N . SER A 1 394 ? 26.901 12.239 -37.265 1.00 46.38 394 SER A N 1
ATOM 2990 C CA . SER A 1 394 ? 27.995 11.888 -38.172 1.00 46.38 394 SER A CA 1
ATOM 2991 C C . SER A 1 394 ? 28.777 13.102 -38.694 1.00 46.38 394 SER A C 1
ATOM 2993 O O . SER A 1 394 ? 29.887 12.916 -39.191 1.00 46.38 394 SER A O 1
ATOM 2995 N N . ASP A 1 395 ? 28.255 14.330 -38.555 1.00 50.62 395 ASP A N 1
ATOM 2996 C CA . ASP A 1 395 ? 28.823 15.549 -39.164 1.00 50.62 395 ASP A CA 1
ATOM 2997 C C . ASP A 1 395 ? 29.441 16.559 -38.167 1.00 50.62 395 ASP A C 1
ATOM 2999 O O . ASP A 1 395 ? 29.564 17.753 -38.446 1.00 50.62 395 ASP A O 1
ATOM 3003 N N . LEU A 1 396 ? 29.955 16.099 -37.020 1.00 54.03 396 LEU A N 1
ATOM 3004 C CA . LEU A 1 396 ? 30.581 16.938 -35.971 1.00 54.03 396 LEU A CA 1
ATOM 3005 C C . LEU A 1 396 ? 31.912 17.638 -36.355 1.00 54.03 396 LEU A C 1
ATOM 3007 O O . LEU A 1 396 ? 32.656 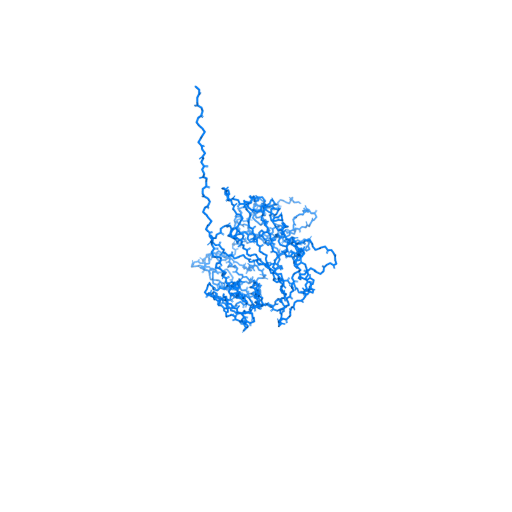18.100 -35.488 1.00 54.03 396 LEU A O 1
ATOM 3011 N N . SER A 1 397 ? 32.249 17.755 -37.642 1.00 44.75 397 SER A N 1
ATOM 3012 C CA . SER A 1 397 ? 33.543 18.280 -38.109 1.00 44.75 397 SER A CA 1
ATOM 3013 C C . SER A 1 397 ? 33.788 19.778 -37.839 1.00 44.75 397 SER A C 1
ATOM 3015 O O . SER A 1 397 ? 34.916 20.238 -38.022 1.00 44.75 397 SER A O 1
ATOM 3017 N N . SER A 1 398 ? 32.793 20.537 -37.362 1.00 44.81 398 SER A N 1
ATOM 3018 C CA . SER A 1 398 ? 32.900 21.991 -37.135 1.00 44.81 398 SER A CA 1
ATOM 3019 C C . SER A 1 398 ? 32.477 22.474 -35.741 1.00 44.81 398 SER A C 1
ATOM 3021 O O . SER A 1 398 ? 32.162 23.652 -35.578 1.00 44.81 398 SER A O 1
ATOM 3023 N N . PHE A 1 399 ? 32.453 21.604 -34.729 1.00 43.66 399 PHE A N 1
ATOM 3024 C CA . PHE A 1 399 ? 32.083 22.010 -33.369 1.00 43.66 399 PHE A CA 1
ATOM 3025 C C . PHE A 1 399 ? 33.242 22.755 -32.669 1.00 43.66 399 PHE A C 1
ATOM 3027 O O . PHE A 1 399 ? 34.052 22.161 -31.958 1.00 43.66 399 PHE A O 1
ATOM 3034 N N . GLU A 1 400 ? 33.350 24.071 -32.876 1.00 40.91 400 GLU A N 1
ATOM 3035 C CA . GLU A 1 400 ? 34.163 24.941 -32.016 1.00 40.91 400 GLU A CA 1
ATOM 3036 C C . GLU A 1 400 ? 33.339 25.347 -30.789 1.00 40.91 400 GLU A C 1
ATOM 3038 O O . GLU A 1 400 ? 32.362 26.089 -30.883 1.00 40.91 400 GLU A O 1
ATOM 3043 N N . PHE A 1 401 ? 33.749 24.859 -29.616 1.00 41.72 401 PHE A N 1
ATOM 3044 C CA . PHE A 1 401 ? 33.213 25.290 -28.329 1.00 41.72 401 PHE A CA 1
ATOM 3045 C C . PHE A 1 401 ? 33.591 26.767 -28.122 1.00 41.72 401 PHE A C 1
ATOM 3047 O O . PHE A 1 401 ? 34.698 27.087 -27.683 1.00 41.72 401 PHE A O 1
ATOM 3054 N N . ALA A 1 402 ? 32.696 27.694 -28.470 1.00 33.84 402 ALA A N 1
ATOM 3055 C CA . ALA A 1 402 ? 32.839 29.088 -28.075 1.00 33.84 402 ALA A CA 1
ATOM 3056 C C . ALA A 1 402 ? 32.633 29.154 -26.557 1.00 33.84 402 ALA A C 1
ATOM 3058 O O . ALA A 1 402 ? 31.508 29.172 -26.063 1.00 33.84 402 ALA A O 1
ATOM 3059 N N . GLY A 1 403 ? 33.739 29.101 -25.814 1.00 40.62 403 GLY A N 1
ATOM 3060 C CA . GLY A 1 403 ? 33.743 29.159 -24.360 1.00 40.62 403 GLY A CA 1
ATOM 3061 C C . GLY A 1 403 ? 33.082 30.437 -23.851 1.00 40.62 403 GLY A C 1
ATOM 3062 O O . GLY A 1 403 ? 33.692 31.503 -23.871 1.00 40.62 403 GLY A O 1
ATOM 3063 N N . ALA A 1 404 ? 31.848 30.306 -23.379 1.00 34.75 404 ALA A N 1
ATOM 3064 C CA . ALA A 1 404 ? 31.211 31.217 -22.442 1.00 34.75 404 ALA A CA 1
ATOM 3065 C C . ALA A 1 404 ? 30.066 30.469 -21.740 1.00 34.75 404 ALA A C 1
ATOM 3067 O O . ALA A 1 404 ? 28.927 30.483 -22.203 1.00 34.75 404 ALA A O 1
ATOM 3068 N N . LEU A 1 405 ? 30.405 29.799 -20.637 1.00 34.47 405 LEU A N 1
ATOM 3069 C CA . LEU A 1 405 ? 29.486 29.498 -19.540 1.00 34.47 405 LEU A CA 1
ATOM 3070 C C . LEU A 1 405 ? 29.961 30.287 -18.322 1.00 34.47 405 LEU A C 1
ATOM 3072 O O . LEU A 1 405 ? 31.180 30.205 -18.033 1.00 34.47 405 LEU A O 1
#

Foldseek 3Di:
DDDDDDDDDDDDDDDPDPPPPPPPVLLWWAQDDDDAPQFDPPFDPGSAHAQGFGATHGHPQWDDPDPGGWGIHGSPRDIDAQEGTAGVPFDKDWFWKKKWKKWKAFDDDDDPDAAQFLQVCQVPVVLLLVLQCVLLVDDSVQKDWDGDDDPDGGDITIIMIMGTDDDDPPQRVQVSNLCSFDPPDPPPSQWDFDDDDDQKTKIFGDPVSQPDWTLSSLVSSQVSCVVVVHDDHHRSNPMTMGGDRIMMIGRTHMYRPLQWWACDQDDAPQFPDSPPDHTAHAQGWDDTHGHPQWDDLDPWTWGTHTGPRDIDTPDHTHGPPDNPVQWDKDKDKDWAACPPDVPDFLVVCVVPVLVVLVVVCVVQVHDSVQKDWDWPDGDPPRGITIIIIIGGDSPCPDDDPPDDD

Radius of gyration: 29.86 Å; chains: 1; bounding box: 112×57×73 Å

InterPro domains:
  IPR000436 Sushi/SCR/CCP domain [PF00084] (30-82)

pLDDT: mean 74.34, std 15.52, range [32.56, 94.44]